Protein AF-A0A920BD22-F1 (afdb_monomer_lite)

Foldseek 3Di:
DDDDVQKDKDKDQQLVLADDDDPDPPPDPDDPFDCQFPQPQKTFQADPGADWDAADPVPRFTKGKHAPDSFWMWMWMDGPPQKIKIFTCAHKIWMDTGHDTDAIAHNVPCVDPSGIDIHGNFFDKFKQAAQKAWWAALAFDWAFLVCCVVQVVFFAKKWFDDPNAIEIHGPPPVCVVVCVVVVHHHDGGIDGHFFIIMTGGDPVRHIDIGTHGRPHGMRNLLSLLDDLDQKDKTHFSAKDWPVSSQLSNLHHPPDPDPLNPFPPPDDDDDDDPPCVPPPPDDDDDDPVVVVVVVVVVVVVVVVVVPPDDDDDDDPDDPPPVVPPPVPVVPPVPPPPPDPPPVPVPSPPRPRPRSFQWFQKKWFADNNVRDIAMDGPDPLSRVVCVVVPHHHDTMDHRTTMMMTGTHNVSCNNPDDDDDHDDD

Secondary structure (DSSP, 8-state):
-EEETTEEEEEEE-GGG---SS------------B-SSSTT-EESS---SEEEEE-TTT--EEEEEESSTT-EEEEEEETTTEEEEEEEESEEEEEETTEEEEEEEGGGTTSTTSEEEEE-PPEEEEE-SSEEEEE-SS---B-TTHHHHHHSS-SEEEEEETTEEEEE-S-TTTHHHHHHTT-EE--SPBPTT-EEEEEPPSS---EEEEE-----EE-GGGGGT--SSEEEEE-SS-EEHHHHHHHHH--TT---TT------SSS----TT-TTS---S---THHHHHHHHHHHHHHHHHHHHSS-------SSTTSSSSSSTTTSSSS-SS--S----------------S--EEEEEEEETTTTEEEEE-SSHHHHHHHHHTTPBP-SEE-TTBEEEEEE-SSS-GGGSPP-PPP--

Structure (mmCIF, N/CA/C/O backbone):
data_AF-A0A920BD22-F1
#
_entry.id   AF-A0A920BD22-F1
#
loop_
_atom_site.group_PDB
_atom_site.id
_atom_site.type_symbol
_atom_site.label_atom_id
_atom_site.label_alt_id
_atom_site.label_comp_id
_atom_site.label_asym_id
_atom_site.label_entity_id
_atom_site.label_seq_id
_atom_site.pdbx_PDB_ins_code
_atom_site.Cartn_x
_atom_site.Cartn_y
_atom_site.Cartn_z
_atom_site.occupancy
_atom_site.B_iso_or_equiv
_atom_site.auth_seq_id
_atom_site.auth_comp_id
_atom_site.auth_asym_id
_atom_site.auth_atom_id
_atom_site.pdbx_PDB_model_num
ATOM 1 N N . MET A 1 1 ? 15.105 12.014 -28.090 1.00 48.03 1 MET A N 1
ATOM 2 C CA . MET A 1 1 ? 13.717 11.679 -28.466 1.00 48.03 1 MET A CA 1
ATOM 3 C C . MET A 1 1 ? 13.557 11.971 -29.947 1.00 48.03 1 MET A C 1
ATOM 5 O O . MET A 1 1 ? 13.850 13.089 -30.359 1.00 48.03 1 MET A O 1
ATOM 9 N N . ARG A 1 2 ? 13.210 10.971 -30.760 1.00 50.69 2 ARG A N 1
ATOM 10 C CA . ARG A 1 2 ? 12.839 11.175 -32.168 1.00 50.69 2 ARG A CA 1
ATOM 11 C C . ARG A 1 2 ? 11.359 10.826 -32.285 1.00 50.69 2 ARG A C 1
ATOM 13 O O . ARG A 1 2 ? 10.963 9.744 -31.869 1.00 50.69 2 ARG A O 1
ATOM 20 N N . GLN A 1 3 ? 10.557 11.754 -32.791 1.00 50.84 3 GLN A N 1
ATOM 21 C CA . GLN A 1 3 ? 9.127 11.551 -32.998 1.00 50.84 3 GLN A CA 1
ATOM 22 C C . GLN A 1 3 ? 8.893 11.379 -34.497 1.00 50.84 3 GLN A C 1
ATOM 24 O O . GLN A 1 3 ? 9.227 12.264 -35.286 1.00 50.84 3 GLN A O 1
ATOM 29 N N . GLN A 1 4 ? 8.378 10.221 -34.891 1.00 55.84 4 GLN A N 1
ATOM 30 C CA . GLN A 1 4 ? 7.799 10.004 -36.215 1.00 55.84 4 GLN A CA 1
ATOM 31 C C . GLN A 1 4 ? 6.281 9.921 -36.047 1.00 55.84 4 GLN A C 1
ATOM 33 O O . GLN A 1 4 ? 5.800 9.731 -34.927 1.00 55.84 4 GLN A O 1
ATOM 38 N N . ALA A 1 5 ? 5.525 10.102 -37.132 1.00 51.94 5 ALA A N 1
ATOM 39 C CA . ALA A 1 5 ? 4.088 9.851 -37.091 1.00 51.94 5 ALA A CA 1
ATOM 40 C C . ALA A 1 5 ? 3.857 8.449 -36.492 1.00 51.94 5 ALA A C 1
ATOM 42 O O . ALA A 1 5 ? 4.493 7.486 -36.916 1.00 51.94 5 ALA A O 1
ATOM 43 N N . ASP A 1 6 ? 3.034 8.384 -35.448 1.00 64.75 6 ASP A N 1
ATOM 44 C CA . ASP A 1 6 ? 2.592 7.168 -34.754 1.00 64.75 6 ASP A CA 1
ATOM 45 C C . ASP A 1 6 ? 3.588 6.456 -33.813 1.00 64.75 6 ASP A C 1
ATOM 47 O O . ASP A 1 6 ? 3.236 5.427 -33.235 1.00 64.75 6 ASP A O 1
ATOM 51 N N . ARG A 1 7 ? 4.804 6.987 -33.586 1.00 68.75 7 ARG A N 1
ATOM 52 C CA . ARG A 1 7 ? 5.803 6.310 -32.730 1.00 68.75 7 ARG A CA 1
ATOM 53 C C . ARG A 1 7 ? 6.732 7.263 -31.982 1.00 68.75 7 ARG A C 1
ATOM 55 O O . ARG A 1 7 ? 7.348 8.157 -32.571 1.00 68.75 7 ARG A O 1
ATOM 62 N N . ILE A 1 8 ? 6.895 7.009 -30.682 1.00 81.56 8 ILE A N 1
ATOM 63 C CA . ILE A 1 8 ? 7.864 7.695 -29.819 1.00 81.56 8 ILE A CA 1
ATOM 64 C C . ILE A 1 8 ? 8.993 6.725 -29.482 1.00 81.56 8 ILE A C 1
ATOM 66 O O . ILE A 1 8 ? 8.742 5.662 -28.918 1.00 81.56 8 ILE A O 1
ATOM 70 N N . SER A 1 9 ? 10.236 7.105 -29.796 1.00 84.00 9 SER A N 1
ATOM 71 C CA . SER A 1 9 ? 11.425 6.329 -29.435 1.00 84.00 9 SER A CA 1
ATOM 72 C C . SER A 1 9 ? 12.344 7.063 -28.459 1.00 84.00 9 SER A C 1
ATOM 74 O O . SER A 1 9 ? 12.637 8.266 -28.589 1.00 84.00 9 SER A O 1
ATOM 76 N N . ILE A 1 10 ? 12.802 6.312 -27.457 1.00 87.88 10 ILE A N 1
ATOM 77 C CA . ILE A 1 10 ? 13.692 6.775 -26.396 1.00 87.88 10 ILE A CA 1
ATOM 78 C C . ILE A 1 10 ? 14.854 5.795 -26.276 1.00 87.88 10 ILE A C 1
ATOM 80 O O . ILE A 1 10 ? 14.653 4.593 -26.128 1.00 87.88 10 ILE A O 1
ATOM 84 N N . ASN A 1 11 ? 16.067 6.342 -26.291 1.00 89.31 11 ASN A N 1
ATOM 85 C CA . ASN A 1 11 ? 17.272 5.600 -25.962 1.00 89.31 11 ASN A CA 1
ATOM 86 C C . ASN A 1 11 ? 17.629 5.833 -24.496 1.00 89.31 11 ASN A C 1
ATOM 88 O O . ASN A 1 11 ? 17.695 6.983 -24.055 1.00 89.31 11 ASN A O 1
ATOM 92 N N . VAL A 1 12 ? 17.883 4.754 -23.764 1.00 88.69 12 VAL A N 1
ATOM 93 C CA . VAL A 1 12 ? 18.256 4.790 -22.351 1.00 88.69 12 VAL A CA 1
ATOM 94 C C . VAL A 1 12 ? 19.592 4.065 -22.167 1.00 88.69 12 VAL A C 1
ATOM 96 O O . VAL A 1 12 ? 19.657 2.849 -22.365 1.00 88.69 12 VAL A O 1
ATOM 99 N N . PRO A 1 13 ? 20.671 4.768 -21.779 1.00 89.19 13 PRO A N 1
ATOM 100 C CA . PRO A 1 13 ? 21.933 4.118 -21.452 1.00 89.19 13 PRO A CA 1
ATOM 101 C C . PRO A 1 13 ? 21.773 3.289 -20.173 1.00 89.19 13 PRO A C 1
ATOM 103 O O . PRO A 1 13 ? 21.334 3.797 -19.141 1.00 89.19 13 PRO A O 1
ATOM 106 N N . LEU A 1 14 ? 22.158 2.011 -20.222 1.00 85.62 14 LEU A N 1
ATOM 107 C CA . LEU A 1 14 ? 22.023 1.099 -19.084 1.00 85.62 14 LEU A CA 1
ATOM 108 C C . LEU A 1 14 ? 23.275 1.042 -18.198 1.00 85.62 14 LEU A C 1
ATOM 110 O O . LEU A 1 14 ? 23.304 0.290 -17.230 1.00 85.62 14 LEU A O 1
ATOM 114 N N . SER A 1 15 ? 24.304 1.844 -18.473 1.00 81.12 15 SER A N 1
ATOM 115 C CA . SER A 1 15 ? 25.585 1.831 -17.749 1.00 81.12 15 SER A CA 1
ATOM 116 C C . SER A 1 15 ? 25.445 1.987 -16.225 1.00 81.12 15 SER A C 1
ATOM 118 O O . SER A 1 15 ? 26.213 1.391 -15.472 1.00 81.12 15 SER A O 1
ATOM 120 N N . HIS A 1 16 ? 24.434 2.726 -15.759 1.00 78.69 16 HIS A N 1
ATOM 121 C CA . HIS A 1 16 ? 24.137 2.924 -14.335 1.00 78.69 16 HIS A CA 1
ATOM 122 C C . HIS A 1 16 ? 23.478 1.714 -13.652 1.00 78.69 16 HIS A C 1
ATOM 124 O O . HIS A 1 16 ? 23.450 1.646 -12.427 1.00 78.69 16 HIS A O 1
ATOM 130 N N . TYR A 1 17 ? 22.976 0.752 -14.429 1.00 76.81 17 TYR A N 1
ATOM 131 C CA . TYR A 1 17 ? 22.287 -0.448 -13.944 1.00 76.81 17 TYR A CA 1
ATOM 132 C C . TYR A 1 17 ? 23.186 -1.690 -13.932 1.00 76.81 17 TYR A C 1
ATOM 134 O O . TYR A 1 17 ? 22.708 -2.802 -13.709 1.00 76.81 17 TYR A O 1
ATOM 142 N N . LEU A 1 18 ? 24.490 -1.518 -14.163 1.00 66.88 18 LEU A N 1
ATOM 143 C CA . LEU A 1 18 ? 25.474 -2.586 -14.040 1.00 66.88 18 LEU A CA 1
ATOM 144 C C . LEU A 1 18 ? 25.590 -3.040 -12.584 1.00 66.88 18 LEU A C 1
ATOM 146 O O . LEU A 1 18 ? 26.280 -2.427 -11.769 1.00 66.88 18 LEU A O 1
ATOM 150 N N . THR A 1 19 ? 24.957 -4.161 -12.257 1.00 59.34 19 THR A N 1
ATOM 151 C CA . THR A 1 19 ? 25.206 -4.849 -10.992 1.00 59.34 19 THR A CA 1
ATOM 152 C C . THR A 1 19 ? 26.635 -5.392 -11.000 1.00 59.34 19 THR A C 1
ATOM 154 O O . THR A 1 19 ? 27.051 -6.046 -11.958 1.00 59.34 19 THR A O 1
ATOM 157 N N . GLY A 1 20 ? 27.403 -5.079 -9.954 1.00 42.22 20 GLY A N 1
ATOM 158 C CA . GLY A 1 20 ? 28.844 -5.308 -9.860 1.00 42.22 20 GLY A CA 1
ATOM 159 C C . GLY A 1 20 ? 29.336 -6.658 -10.398 1.00 42.22 20 GLY A C 1
ATOM 160 O O . GLY A 1 20 ? 29.020 -7.712 -9.866 1.00 42.22 20 GLY A O 1
ATOM 161 N N . ARG A 1 21 ? 30.150 -6.573 -11.455 1.00 36.91 21 ARG A N 1
ATOM 162 C CA . ARG A 1 21 ? 31.282 -7.434 -11.844 1.00 36.91 21 ARG A CA 1
ATOM 163 C C . ARG A 1 21 ? 31.292 -8.893 -11.324 1.00 36.91 21 ARG A C 1
ATOM 165 O O . ARG A 1 21 ? 31.659 -9.166 -10.189 1.00 36.91 21 ARG A O 1
ATOM 172 N N . GLN A 1 22 ? 31.176 -9.801 -12.295 1.00 33.53 22 GLN A N 1
ATOM 173 C CA . GLN A 1 22 ? 31.582 -11.215 -12.296 1.00 33.53 22 GLN A CA 1
ATOM 174 C C . GLN A 1 22 ? 30.641 -12.226 -11.636 1.00 33.53 22 GLN A C 1
ATOM 176 O O . GLN A 1 22 ? 30.257 -12.115 -10.479 1.00 33.53 22 GLN A O 1
ATOM 181 N N . GLY A 1 23 ? 30.365 -13.290 -12.395 1.00 35.38 23 GLY A N 1
ATOM 182 C CA . GLY A 1 23 ? 29.732 -14.519 -11.937 1.00 35.38 23 GLY A CA 1
ATOM 183 C C . GLY A 1 23 ? 30.541 -15.225 -10.849 1.00 35.38 23 GLY A C 1
ATOM 184 O O . GLY A 1 23 ? 31.181 -16.247 -11.093 1.00 35.38 23 GLY A O 1
ATOM 185 N N . GLY A 1 24 ? 30.470 -14.711 -9.626 1.00 26.27 24 GLY A N 1
ATOM 186 C CA . GLY A 1 24 ? 30.688 -15.513 -8.439 1.00 26.27 24 GLY A CA 1
ATOM 187 C C . GLY A 1 24 ? 29.566 -16.540 -8.365 1.00 26.27 24 GLY A C 1
ATOM 188 O O . GLY A 1 24 ? 28.395 -16.179 -8.287 1.00 26.27 24 GLY A O 1
ATOM 189 N N . ARG A 1 25 ? 29.920 -17.828 -8.420 1.00 35.81 25 ARG A N 1
ATOM 190 C CA . ARG A 1 25 ? 29.041 -18.931 -8.015 1.00 35.81 25 ARG A CA 1
ATOM 191 C C . ARG A 1 25 ? 28.381 -18.552 -6.687 1.00 35.81 25 ARG A C 1
ATOM 193 O O . ARG A 1 25 ? 29.018 -18.641 -5.641 1.00 35.81 25 ARG A O 1
ATOM 200 N N . SER A 1 26 ? 27.107 -18.171 -6.724 1.00 34.06 26 SER A N 1
ATOM 201 C CA . SER A 1 26 ? 26.270 -18.164 -5.531 1.00 34.06 26 SER A CA 1
ATOM 202 C C . SER A 1 26 ? 25.945 -19.618 -5.201 1.00 34.06 26 SER A C 1
ATOM 204 O O . SER A 1 26 ? 24.900 -20.159 -5.546 1.00 34.06 26 SER A O 1
ATOM 206 N N . THR A 1 27 ? 26.903 -20.312 -4.593 1.00 36.66 27 THR A N 1
ATOM 207 C CA . THR A 1 27 ? 26.604 -21.489 -3.784 1.00 36.66 27 THR A CA 1
ATOM 208 C C . THR A 1 27 ? 26.173 -20.988 -2.416 1.00 36.66 27 THR A C 1
ATOM 210 O O . THR A 1 27 ? 27.019 -20.844 -1.535 1.00 36.66 27 THR A O 1
ATOM 213 N N . ARG A 1 28 ? 24.878 -20.684 -2.275 1.00 32.75 28 ARG A N 1
ATOM 214 C CA . ARG A 1 28 ? 24.070 -20.793 -1.047 1.00 32.75 28 ARG A CA 1
ATOM 215 C C . ARG A 1 28 ? 22.636 -20.357 -1.365 1.00 32.75 28 ARG A C 1
ATOM 217 O O . ARG A 1 28 ? 22.373 -19.186 -1.607 1.00 32.75 28 ARG A O 1
ATOM 224 N N . ASN A 1 29 ? 21.721 -21.326 -1.357 1.00 36.81 29 ASN A N 1
ATOM 225 C CA . ASN A 1 29 ? 20.278 -21.104 -1.283 1.00 36.81 29 ASN A CA 1
ATOM 226 C C . ASN A 1 29 ? 19.938 -20.438 0.061 1.00 36.81 29 ASN A C 1
ATOM 228 O O . ASN A 1 29 ? 19.579 -21.116 1.019 1.00 36.81 29 ASN A O 1
ATOM 232 N N . SER A 1 30 ? 20.076 -19.119 0.138 1.00 36.12 30 SER A N 1
ATOM 233 C CA . SER A 1 30 ? 19.533 -18.305 1.225 1.00 36.12 30 SER A CA 1
ATOM 234 C C . SER A 1 30 ? 18.935 -17.028 0.634 1.00 36.12 30 SER A C 1
ATOM 236 O O . SER A 1 30 ? 19.672 -16.129 0.239 1.00 36.12 30 SER A O 1
ATOM 238 N N . SER A 1 31 ? 17.602 -17.021 0.514 1.00 43.97 31 SER A N 1
ATOM 239 C CA . SER A 1 31 ? 16.698 -15.856 0.552 1.00 43.97 31 SER A CA 1
ATOM 240 C C . SER A 1 31 ? 17.252 -14.513 0.040 1.00 43.97 31 SER A C 1
ATOM 242 O O . SER A 1 31 ? 17.757 -13.698 0.810 1.00 43.97 31 SER A O 1
ATOM 244 N N . LEU A 1 32 ? 17.078 -14.254 -1.258 1.00 48.81 32 LEU A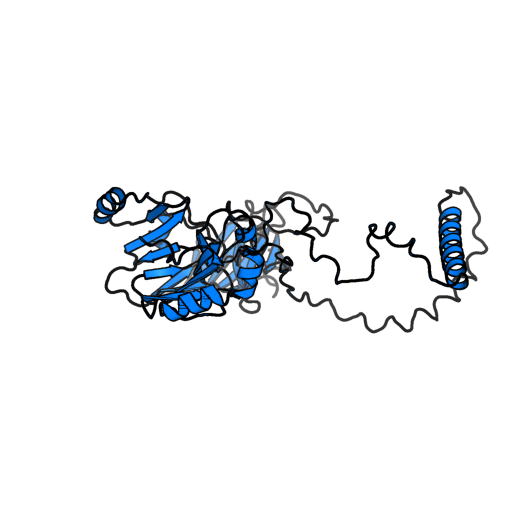 N 1
ATOM 245 C CA . LEU A 1 32 ? 17.315 -12.965 -1.930 1.00 48.81 32 LEU A CA 1
ATOM 246 C C . LEU A 1 32 ? 16.182 -11.945 -1.664 1.00 48.81 32 LEU A C 1
ATOM 248 O O . LEU A 1 32 ? 15.720 -11.282 -2.589 1.00 48.81 32 LEU A O 1
ATOM 252 N N . GLU A 1 33 ? 15.691 -11.811 -0.431 1.00 57.72 33 GLU A N 1
ATOM 253 C CA . GLU A 1 33 ? 14.702 -10.765 -0.132 1.00 57.72 33 GLU A CA 1
ATOM 254 C C . GLU A 1 33 ? 15.422 -9.419 0.033 1.00 57.72 33 GLU A C 1
ATOM 256 O O . GLU A 1 33 ? 16.046 -9.132 1.055 1.00 57.72 33 GLU A O 1
ATOM 261 N N . SER A 1 34 ? 15.383 -8.589 -1.013 1.00 64.25 34 SER A N 1
ATOM 262 C CA . SER A 1 34 ? 15.935 -7.236 -0.964 1.00 64.25 34 SER A CA 1
ATOM 263 C C . SER A 1 34 ? 14.988 -6.324 -0.183 1.00 64.25 34 SER A C 1
ATOM 265 O O . SER A 1 34 ? 13.804 -6.178 -0.517 1.00 64.25 34 SER A O 1
ATOM 267 N N . ARG A 1 35 ? 15.509 -5.706 0.880 1.00 72.50 35 ARG A N 1
ATOM 268 C CA . ARG A 1 35 ? 14.793 -4.691 1.654 1.00 72.50 35 ARG A CA 1
ATOM 269 C C . ARG A 1 35 ? 14.685 -3.412 0.821 1.00 72.50 35 ARG A C 1
ATOM 271 O O . ARG A 1 35 ? 15.705 -2.839 0.453 1.00 72.50 35 ARG A O 1
ATOM 278 N N . PHE A 1 36 ? 13.457 -2.975 0.548 1.00 74.94 36 PHE A N 1
ATOM 279 C CA . PHE A 1 36 ? 13.182 -1.777 -0.258 1.00 74.94 36 PHE A CA 1
ATOM 280 C C . PHE A 1 36 ? 12.595 -0.613 0.564 1.00 74.94 36 PHE A C 1
ATOM 282 O O . PHE A 1 36 ? 12.494 0.504 0.071 1.00 74.94 36 PHE A O 1
ATOM 289 N N . SER A 1 37 ? 12.241 -0.849 1.830 1.00 79.69 37 SER A N 1
ATOM 290 C CA . SER A 1 37 ? 11.777 0.194 2.756 1.00 79.69 37 SER A CA 1
ATOM 291 C C . SER A 1 37 ? 12.627 0.228 4.027 1.00 79.69 37 SER A C 1
ATOM 293 O O . SER A 1 37 ? 13.244 -0.778 4.401 1.00 79.69 37 SER A O 1
ATOM 295 N N . ASN A 1 38 ? 12.625 1.358 4.730 1.00 80.88 38 ASN A N 1
ATOM 296 C CA . ASN A 1 38 ? 13.227 1.456 6.056 1.00 80.88 38 ASN A CA 1
ATOM 297 C C . ASN A 1 38 ? 12.309 0.882 7.143 1.00 80.88 38 ASN A C 1
ATOM 299 O O . ASN A 1 38 ? 12.775 0.620 8.253 1.00 80.88 38 ASN A O 1
ATOM 303 N N . ARG A 1 39 ? 11.041 0.585 6.835 1.00 79.88 39 ARG A N 1
ATOM 304 C CA . ARG A 1 39 ? 10.158 -0.187 7.721 1.00 79.88 39 ARG A CA 1
ATOM 305 C C . ARG A 1 39 ? 10.708 -1.596 7.943 1.00 79.88 39 ARG A C 1
ATOM 307 O O . ARG A 1 39 ? 11.236 -2.249 7.038 1.00 79.88 39 ARG A O 1
ATOM 314 N N . SER A 1 40 ? 10.666 -2.056 9.188 1.00 82.88 40 SER A N 1
ATOM 315 C CA . SER A 1 40 ? 11.079 -3.418 9.538 1.00 82.88 40 SER A CA 1
ATOM 316 C C . SER A 1 40 ? 10.066 -4.415 8.989 1.00 82.88 40 SER A C 1
ATOM 318 O O . SER A 1 40 ? 8.869 -4.174 9.074 1.00 82.88 40 SER A O 1
ATOM 320 N N . GLY A 1 41 ? 10.533 -5.528 8.424 1.00 79.56 41 GLY A N 1
ATOM 321 C CA . GLY A 1 41 ? 9.654 -6.597 7.950 1.00 79.56 41 GLY A CA 1
ATOM 322 C C . GLY A 1 41 ? 8.887 -6.315 6.652 1.00 79.56 41 GLY A C 1
ATOM 323 O O . GLY A 1 41 ? 7.972 -7.068 6.330 1.00 79.56 41 GLY A O 1
ATOM 324 N N . VAL A 1 42 ? 9.249 -5.268 5.903 1.00 85.56 42 VAL A N 1
ATOM 325 C CA . VAL A 1 42 ? 8.705 -5.007 4.564 1.00 85.56 42 VAL A CA 1
ATOM 326 C C . VAL A 1 42 ? 9.776 -5.269 3.507 1.00 85.56 42 VAL A C 1
ATOM 328 O O . VAL A 1 42 ? 10.817 -4.604 3.468 1.00 85.56 42 VAL A O 1
ATOM 331 N N . TYR A 1 43 ? 9.493 -6.221 2.621 1.00 84.12 43 TYR A N 1
ATOM 332 C CA . TYR A 1 43 ? 10.429 -6.703 1.607 1.00 84.12 43 TYR A CA 1
ATOM 333 C C . TYR A 1 43 ? 9.826 -6.616 0.213 1.00 84.12 43 TYR A C 1
ATOM 335 O O . TYR A 1 43 ? 8.624 -6.802 0.026 1.00 84.12 43 TYR A O 1
ATOM 343 N N . SER A 1 44 ? 10.669 -6.356 -0.783 1.00 83.50 44 SER A N 1
ATOM 344 C CA . SER A 1 44 ? 10.248 -6.467 -2.180 1.00 83.50 44 SER A CA 1
ATOM 345 C C . SER A 1 44 ? 9.859 -7.916 -2.494 1.00 83.50 44 SER A C 1
ATOM 347 O O . SER A 1 44 ? 10.521 -8.855 -2.051 1.00 83.50 44 SER A O 1
ATOM 349 N N . GLN A 1 45 ? 8.764 -8.118 -3.233 1.00 81.62 45 GLN A N 1
ATOM 350 C CA . GLN A 1 45 ? 8.374 -9.461 -3.676 1.00 81.62 45 GLN A CA 1
ATOM 351 C C . GLN A 1 45 ? 9.368 -10.020 -4.701 1.00 81.62 45 GLN A C 1
ATOM 353 O O . GLN A 1 45 ? 9.574 -11.228 -4.738 1.00 81.62 45 GLN A O 1
ATOM 358 N N . TYR A 1 46 ? 9.962 -9.134 -5.505 1.00 82.12 46 TYR A N 1
ATOM 359 C CA . TYR A 1 46 ? 10.919 -9.448 -6.560 1.00 82.12 46 TYR A CA 1
ATOM 360 C C . TYR A 1 46 ? 12.221 -8.668 -6.341 1.00 82.12 46 TYR A C 1
ATOM 362 O O . TYR A 1 46 ? 12.163 -7.537 -5.855 1.00 82.12 46 TYR A O 1
ATOM 370 N N . PRO A 1 47 ? 13.383 -9.188 -6.777 1.00 77.38 47 PRO A N 1
ATOM 371 C CA . PRO A 1 47 ? 14.626 -8.433 -6.813 1.00 77.38 47 PRO A CA 1
ATOM 372 C C . PRO A 1 47 ? 14.468 -7.108 -7.566 1.00 77.38 47 PRO A C 1
ATOM 374 O O . PRO A 1 47 ? 13.779 -7.035 -8.587 1.00 77.38 47 PRO A O 1
ATOM 377 N N . VAL A 1 48 ? 15.159 -6.071 -7.095 1.00 71.62 48 VAL A N 1
ATOM 378 C CA . VAL A 1 48 ? 15.061 -4.703 -7.638 1.00 71.62 48 VAL A CA 1
ATOM 379 C C . VAL A 1 48 ? 16.281 -4.340 -8.497 1.00 71.62 48 VAL A C 1
ATOM 381 O O . VAL A 1 48 ? 16.751 -3.206 -8.517 1.00 71.62 48 VAL A O 1
ATOM 384 N N . THR A 1 49 ? 16.847 -5.329 -9.186 1.00 79.19 49 THR A N 1
ATOM 385 C CA . THR A 1 49 ? 18.026 -5.176 -10.048 1.00 79.19 49 THR A CA 1
ATOM 386 C C . THR A 1 49 ? 17.638 -4.837 -11.488 1.00 79.19 49 THR A C 1
ATOM 388 O O . THR A 1 49 ? 16.700 -5.411 -12.037 1.00 79.19 49 THR A O 1
ATOM 391 N N . GLY A 1 50 ? 18.380 -3.929 -12.126 1.00 84.12 50 GLY A N 1
ATOM 392 C CA . GLY A 1 50 ? 18.133 -3.520 -13.513 1.00 84.12 50 GLY A CA 1
ATOM 393 C C . GLY A 1 50 ? 17.125 -2.377 -13.674 1.00 84.12 50 GLY A C 1
ATOM 394 O O . GLY A 1 50 ? 16.593 -1.838 -12.704 1.00 84.12 50 GLY A O 1
ATOM 395 N N . LEU A 1 51 ? 16.883 -1.992 -14.927 1.00 88.69 51 LEU A N 1
ATOM 396 C CA . LEU A 1 51 ? 15.911 -0.963 -15.296 1.00 88.69 51 LEU A CA 1
ATOM 397 C C . LEU A 1 51 ? 14.523 -1.590 -15.465 1.00 88.69 51 LEU A C 1
ATOM 399 O O . LEU A 1 51 ? 14.365 -2.509 -16.264 1.00 88.69 51 LEU A O 1
ATOM 403 N N . TRP A 1 52 ? 13.517 -1.076 -14.757 1.00 89.06 52 TRP A N 1
ATOM 404 C CA . TRP A 1 52 ? 12.115 -1.431 -15.001 1.00 89.06 52 TRP A CA 1
ATOM 405 C C . TRP A 1 52 ? 11.638 -0.845 -16.334 1.00 89.06 52 TRP A C 1
ATOM 407 O O . TRP A 1 52 ? 11.881 0.331 -16.603 1.00 89.06 52 TRP A O 1
ATOM 417 N N . VAL A 1 53 ? 10.959 -1.656 -17.149 1.00 88.81 53 VAL A N 1
ATOM 418 C CA . VAL A 1 53 ? 10.509 -1.252 -18.497 1.00 88.81 53 VAL A CA 1
ATOM 419 C C . VAL A 1 53 ? 9.017 -1.450 -18.752 1.00 88.81 53 VAL A C 1
ATOM 421 O O . VAL A 1 53 ? 8.524 -0.984 -19.771 1.00 88.81 53 VAL A O 1
ATOM 424 N N . GLY A 1 54 ? 8.302 -2.122 -17.851 1.00 89.00 54 GLY A N 1
ATOM 425 C CA . GLY A 1 54 ? 6.875 -2.408 -17.987 1.00 89.00 54 GLY A CA 1
ATOM 426 C C . GLY A 1 54 ? 6.494 -3.695 -17.265 1.00 89.00 54 GLY A C 1
ATOM 427 O O . GLY A 1 54 ? 7.220 -4.171 -16.386 1.00 89.00 54 GLY A O 1
ATOM 428 N N . TRP A 1 55 ? 5.360 -4.278 -17.637 1.00 88.06 55 TRP A N 1
ATOM 429 C CA . TRP A 1 55 ? 4.915 -5.567 -17.112 1.00 88.06 55 TRP A CA 1
ATOM 430 C C . TRP A 1 55 ? 4.525 -6.528 -18.230 1.00 88.06 55 TRP A C 1
ATOM 432 O O . TRP A 1 55 ? 4.111 -6.129 -19.319 1.00 88.06 55 TRP A O 1
ATOM 442 N N . ASP A 1 56 ? 4.699 -7.814 -17.961 1.00 88.56 56 ASP A N 1
ATOM 443 C CA . ASP A 1 56 ? 4.343 -8.871 -18.892 1.00 88.56 56 ASP A CA 1
ATOM 444 C C . ASP A 1 56 ? 2.843 -9.170 -18.784 1.00 88.56 56 ASP A C 1
ATOM 446 O O . ASP A 1 56 ? 2.357 -9.570 -17.724 1.00 88.56 56 ASP A O 1
ATOM 450 N N . SER A 1 57 ? 2.106 -8.993 -19.883 1.00 83.75 57 SER A N 1
ATOM 451 C CA . SER A 1 57 ? 0.651 -9.188 -19.914 1.00 83.75 57 SER A CA 1
ATOM 452 C C . SER A 1 57 ? 0.225 -10.637 -19.683 1.00 83.75 57 SER A C 1
ATOM 454 O O . SER A 1 57 ? -0.917 -10.867 -19.297 1.00 83.75 57 SER A O 1
ATOM 456 N N . GLN A 1 58 ? 1.107 -11.611 -19.932 1.00 85.75 58 GLN A N 1
ATOM 457 C CA . GLN A 1 58 ? 0.782 -13.027 -19.752 1.00 85.75 58 GLN A CA 1
ATOM 458 C C . GLN A 1 58 ? 0.901 -13.449 -18.287 1.00 85.75 58 GLN A C 1
ATOM 460 O O . GLN A 1 58 ? -0.003 -14.081 -17.747 1.00 85.75 58 GLN A O 1
ATOM 465 N N . SER A 1 59 ? 2.013 -13.103 -17.638 1.00 84.69 59 SER A N 1
ATOM 466 C CA . SER A 1 59 ? 2.281 -13.491 -16.251 1.00 84.69 59 SER A CA 1
ATOM 467 C C . SER A 1 59 ? 1.790 -12.485 -15.212 1.00 84.69 59 SER A C 1
ATOM 469 O O . SER A 1 59 ? 1.715 -12.833 -14.033 1.00 84.69 59 SER A O 1
ATOM 471 N N . GLY A 1 60 ? 1.491 -11.243 -15.605 1.00 85.31 60 GLY A N 1
ATOM 472 C CA . GLY A 1 60 ? 1.141 -10.174 -14.671 1.00 85.31 60 GLY A CA 1
ATOM 473 C C . GLY A 1 60 ? 2.325 -9.681 -13.832 1.00 85.31 60 GLY A C 1
ATOM 474 O O . GLY A 1 60 ? 2.117 -9.087 -12.778 1.00 85.31 60 GLY A O 1
ATOM 475 N N . LYS A 1 61 ? 3.570 -9.971 -14.237 1.00 87.75 61 LYS A N 1
ATOM 476 C CA . LYS A 1 61 ? 4.786 -9.693 -13.453 1.00 87.75 61 LYS A CA 1
ATOM 477 C C . LYS A 1 61 ? 5.576 -8.509 -14.023 1.00 87.75 61 LYS A C 1
ATOM 479 O O . LYS A 1 61 ? 5.555 -8.290 -15.236 1.00 87.75 61 LYS A O 1
ATOM 484 N N . PRO A 1 62 ? 6.308 -7.756 -13.180 1.00 88.75 62 PRO A N 1
ATOM 485 C CA . PRO A 1 62 ? 7.152 -6.661 -13.650 1.00 88.75 62 PRO A CA 1
ATOM 486 C C . PRO A 1 62 ? 8.333 -7.183 -14.482 1.00 88.75 62 PRO A C 1
ATOM 488 O O . PRO A 1 62 ? 8.900 -8.238 -14.176 1.00 88.75 62 PRO A O 1
ATOM 491 N N . VAL A 1 63 ? 8.717 -6.420 -15.508 1.00 90.19 63 VAL A N 1
ATOM 492 C CA . VAL A 1 63 ? 9.837 -6.723 -16.407 1.00 90.19 63 VAL A CA 1
ATOM 493 C C . VAL A 1 63 ? 10.996 -5.7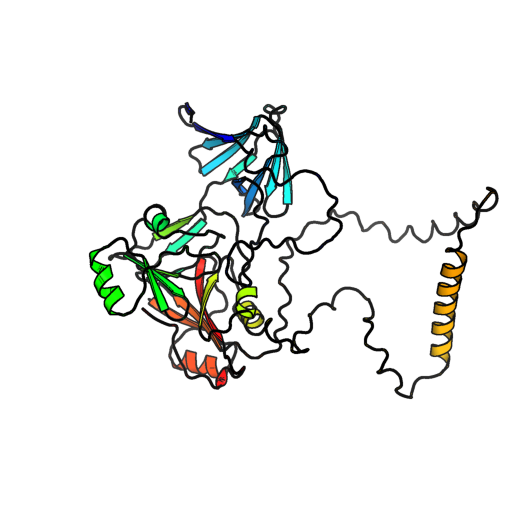61 -16.157 1.00 90.19 63 VAL A C 1
ATOM 495 O O . VAL A 1 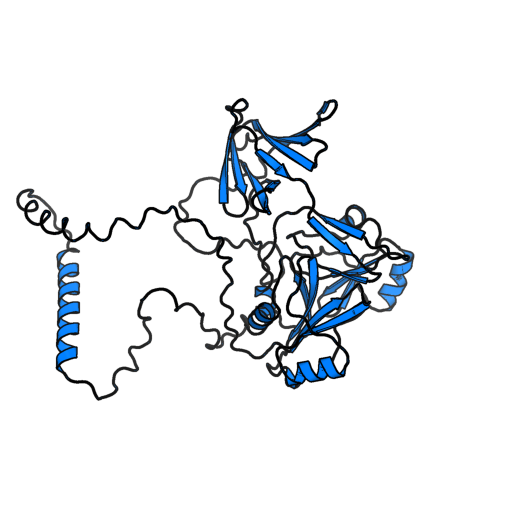63 ? 10.823 -4.539 -16.167 1.00 90.19 63 VAL A O 1
ATOM 498 N N . TYR A 1 64 ? 12.188 -6.326 -15.972 1.00 89.38 64 TYR A N 1
ATOM 499 C CA . TYR A 1 64 ? 13.444 -5.606 -15.786 1.00 89.38 64 TYR A CA 1
ATOM 500 C C . TYR A 1 64 ? 14.461 -5.971 -16.858 1.00 89.38 64 TYR A C 1
ATOM 502 O O . TYR A 1 64 ? 14.532 -7.116 -17.312 1.00 89.38 64 TYR A O 1
ATOM 510 N N . VAL A 1 65 ? 15.291 -4.995 -17.211 1.00 90.44 65 VAL A N 1
ATOM 511 C CA . VAL A 1 65 ? 16.413 -5.143 -18.133 1.00 90.44 65 VAL A CA 1
ATOM 512 C C . VAL A 1 65 ? 17.715 -4.949 -17.369 1.00 90.44 65 VAL A C 1
ATOM 514 O O . VAL A 1 65 ? 17.990 -3.872 -16.837 1.00 90.44 65 VAL A O 1
ATOM 517 N N . GLU A 1 66 ? 18.528 -5.999 -17.322 1.00 89.94 66 GLU A N 1
ATOM 518 C CA . GLU A 1 66 ? 19.824 -6.005 -16.647 1.00 89.94 66 GLU A CA 1
ATOM 519 C C . GLU A 1 66 ? 20.951 -5.992 -17.692 1.00 89.94 66 GLU A C 1
ATOM 521 O O . GLU A 1 66 ? 21.075 -6.940 -18.474 1.00 89.94 66 GLU A O 1
ATOM 526 N N . PRO A 1 67 ? 21.778 -4.935 -17.758 1.00 89.31 67 PRO A N 1
ATOM 527 C CA . PRO A 1 67 ? 22.860 -4.854 -18.734 1.00 89.31 67 PRO A CA 1
ATOM 528 C C . PRO A 1 67 ? 23.937 -5.911 -18.462 1.00 89.31 67 PRO A C 1
ATOM 530 O O . PRO A 1 67 ? 24.369 -6.102 -17.327 1.00 89.31 67 PRO A O 1
ATOM 533 N N . LEU A 1 68 ? 24.424 -6.564 -19.521 1.00 87.06 68 LEU A N 1
ATOM 534 C CA . LEU A 1 68 ? 25.566 -7.487 -19.445 1.00 87.06 68 LEU A CA 1
ATOM 535 C C . LEU A 1 68 ? 26.911 -6.776 -19.677 1.00 87.06 68 LEU A C 1
ATOM 537 O O . LEU A 1 68 ? 27.967 -7.351 -19.412 1.00 87.06 68 LEU A O 1
ATOM 541 N N . GLY A 1 69 ? 26.876 -5.532 -20.160 1.00 83.38 69 GLY A N 1
ATOM 542 C CA . GLY A 1 69 ? 28.037 -4.698 -20.462 1.00 83.38 69 GLY A CA 1
ATOM 543 C C . GLY A 1 69 ? 27.725 -3.208 -20.304 1.00 83.38 69 GLY A C 1
ATOM 544 O O . GLY A 1 69 ? 26.564 -2.802 -20.283 1.00 83.38 69 GLY A O 1
ATOM 545 N N . ALA A 1 70 ? 28.768 -2.387 -20.150 1.00 83.62 70 ALA A N 1
ATOM 546 C CA . ALA A 1 70 ? 28.637 -0.932 -19.977 1.00 83.62 70 ALA A CA 1
ATOM 547 C C . ALA A 1 70 ? 28.184 -0.200 -21.246 1.00 83.62 70 ALA A C 1
ATOM 549 O O . ALA A 1 70 ? 27.748 0.944 -21.174 1.00 83.62 70 ALA A O 1
ATOM 550 N N . ASP A 1 71 ? 28.302 -0.868 -22.387 1.00 86.38 71 ASP A N 1
ATOM 551 C CA . ASP A 1 71 ? 27.899 -0.431 -23.717 1.00 86.38 71 ASP A CA 1
ATOM 552 C C . ASP A 1 71 ? 26.431 -0.751 -24.036 1.00 86.38 71 ASP A C 1
ATOM 554 O O . ASP A 1 71 ? 26.001 -0.539 -25.163 1.00 86.38 71 ASP A O 1
ATOM 558 N N . ALA A 1 72 ? 25.663 -1.287 -23.082 1.00 88.50 72 ALA A N 1
ATOM 559 C CA . ALA A 1 72 ? 24.257 -1.597 -23.294 1.00 88.50 72 ALA A CA 1
ATOM 560 C C . ALA A 1 72 ? 23.400 -0.319 -23.331 1.00 88.50 72 ALA A C 1
ATOM 562 O O . ALA A 1 72 ? 23.329 0.434 -22.356 1.00 88.50 72 ALA A O 1
ATOM 563 N N . GLU A 1 73 ? 22.702 -0.112 -24.444 1.00 89.94 73 GLU A N 1
ATOM 564 C CA . GLU A 1 73 ? 21.762 0.991 -24.640 1.00 89.94 73 GLU A CA 1
ATOM 565 C C . GLU A 1 73 ? 20.402 0.429 -25.050 1.00 89.94 73 GLU A C 1
ATOM 567 O O . GLU A 1 73 ? 20.272 -0.266 -26.062 1.00 89.94 73 GLU A O 1
ATOM 572 N N . LEU A 1 74 ? 19.388 0.717 -24.239 1.00 90.50 74 LEU A N 1
ATOM 573 C CA . LEU A 1 74 ? 18.023 0.264 -24.445 1.00 90.50 74 LEU A CA 1
ATOM 574 C C . LEU A 1 74 ? 17.291 1.205 -25.396 1.00 90.50 74 LEU A C 1
ATOM 576 O O . LEU A 1 74 ? 17.298 2.415 -25.193 1.00 90.50 74 LEU A O 1
ATOM 580 N N . LEU A 1 75 ? 16.615 0.642 -26.386 1.00 89.38 75 LEU A N 1
ATOM 581 C CA . LEU A 1 75 ? 15.674 1.331 -27.251 1.00 89.38 75 LEU A CA 1
ATOM 582 C C . LEU A 1 75 ? 14.254 0.961 -26.809 1.00 89.38 75 LEU A C 1
ATOM 584 O O . LEU A 1 75 ? 13.848 -0.199 -26.897 1.00 89.38 75 LEU A O 1
ATOM 588 N N . ILE A 1 76 ? 13.521 1.956 -26.317 1.00 88.94 76 ILE A N 1
ATOM 589 C CA . ILE A 1 76 ? 12.111 1.848 -25.940 1.00 88.94 76 ILE A CA 1
ATOM 590 C C . ILE A 1 76 ? 11.293 2.538 -27.017 1.00 88.94 76 ILE A C 1
ATOM 592 O O . ILE A 1 76 ? 11.497 3.723 -27.298 1.00 88.94 76 ILE A O 1
ATOM 596 N N . GLU A 1 77 ? 10.356 1.807 -27.599 1.00 87.19 77 GLU A N 1
ATOM 597 C CA . GLU A 1 77 ? 9.496 2.304 -28.660 1.00 87.19 77 GLU A CA 1
ATOM 598 C C . GLU A 1 77 ? 8.054 2.124 -28.237 1.00 87.19 77 GLU A C 1
ATOM 600 O O . GLU A 1 77 ? 7.558 1.008 -28.102 1.00 87.19 77 GLU A O 1
ATOM 605 N N . ASN A 1 78 ? 7.404 3.250 -27.982 1.00 83.12 78 ASN A N 1
ATOM 606 C CA . ASN A 1 78 ? 6.047 3.285 -27.482 1.00 83.12 78 ASN A CA 1
ATOM 607 C C . ASN A 1 78 ? 5.084 3.539 -28.644 1.00 83.12 78 ASN A C 1
ATOM 609 O O . ASN A 1 78 ? 5.280 4.465 -29.446 1.00 83.12 78 ASN A O 1
ATOM 613 N N . THR A 1 79 ? 4.068 2.690 -28.721 1.00 74.38 79 THR A N 1
ATOM 614 C CA . THR A 1 79 ? 2.917 2.810 -29.607 1.00 74.38 79 THR A CA 1
ATOM 615 C C . THR A 1 79 ? 1.711 3.269 -28.790 1.00 74.38 79 THR A C 1
ATOM 617 O O . THR A 1 79 ? 1.594 2.988 -27.601 1.00 74.38 79 THR A O 1
ATOM 620 N N . TYR A 1 80 ? 0.777 3.988 -29.415 1.00 69.56 80 TYR A N 1
ATOM 621 C CA . TYR A 1 80 ? -0.392 4.571 -28.734 1.00 69.56 80 TYR A CA 1
ATOM 622 C C . TYR A 1 80 ? -1.388 3.543 -28.133 1.00 69.56 80 TYR A C 1
ATOM 624 O O . TYR A 1 80 ? -2.465 3.920 -27.682 1.00 69.56 80 TYR A O 1
ATOM 632 N N . ASP A 1 81 ? -1.056 2.253 -28.114 1.00 73.19 81 ASP A N 1
ATOM 633 C CA . ASP A 1 81 ? -1.885 1.114 -27.705 1.00 73.19 81 ASP A CA 1
ATOM 634 C C . ASP A 1 81 ? -1.525 0.544 -26.315 1.00 73.19 81 ASP A C 1
ATOM 636 O O . ASP A 1 81 ? -1.850 -0.602 -26.001 1.00 73.19 81 ASP A O 1
ATOM 640 N N . ASN A 1 82 ? -0.884 1.344 -25.453 1.00 80.31 82 ASN A N 1
ATOM 641 C CA . ASN A 1 82 ? -0.397 0.940 -24.122 1.00 80.31 82 ASN A CA 1
ATOM 642 C C . ASN A 1 82 ? 0.607 -0.226 -24.146 1.00 80.31 82 ASN A C 1
ATOM 644 O O . ASN A 1 82 ? 0.821 -0.883 -23.118 1.00 80.31 82 ASN A O 1
ATOM 648 N N . GLN A 1 83 ? 1.234 -0.478 -25.294 1.00 84.81 83 GLN A N 1
ATOM 649 C CA . GLN A 1 83 ? 2.338 -1.413 -25.431 1.00 84.81 83 GLN A CA 1
ATOM 650 C C . GLN A 1 83 ? 3.629 -0.658 -25.746 1.00 84.81 83 GLN A C 1
ATOM 652 O O . GLN A 1 83 ? 3.650 0.432 -26.320 1.00 84.81 83 GLN A O 1
ATOM 657 N N . SER A 1 84 ? 4.745 -1.216 -25.302 1.00 88.38 84 SER A N 1
ATOM 658 C CA . SER A 1 84 ? 6.068 -0.742 -25.682 1.00 88.38 84 SER A CA 1
ATOM 659 C C . SER A 1 84 ? 6.917 -1.901 -26.150 1.00 88.38 84 SER A C 1
ATOM 661 O O . SER A 1 84 ? 7.000 -2.934 -25.488 1.00 88.38 84 SER A O 1
ATOM 663 N N . ALA A 1 85 ? 7.555 -1.716 -27.298 1.00 88.75 85 ALA A N 1
ATOM 664 C CA . ALA A 1 85 ? 8.571 -2.617 -27.794 1.00 88.75 85 ALA A CA 1
ATOM 665 C C . ALA A 1 85 ? 9.918 -2.215 -27.188 1.00 88.75 85 ALA A C 1
ATOM 667 O O . ALA A 1 85 ? 10.344 -1.061 -27.266 1.00 88.75 85 ALA A O 1
ATOM 668 N N . ILE A 1 86 ? 10.583 -3.182 -26.568 1.00 89.81 86 ILE A N 1
ATOM 669 C CA . ILE A 1 86 ? 11.872 -3.014 -25.910 1.00 89.81 86 ILE A CA 1
ATOM 670 C C . ILE A 1 86 ? 12.916 -3.787 -26.706 1.00 89.81 86 ILE A C 1
ATOM 672 O O . ILE A 1 86 ? 12.795 -4.997 -26.875 1.00 89.81 86 ILE A O 1
ATOM 676 N N . SER A 1 87 ? 13.953 -3.105 -27.179 1.00 89.50 87 SER A N 1
ATOM 677 C CA . SER A 1 87 ? 15.072 -3.699 -27.921 1.00 89.50 87 SER A CA 1
ATOM 678 C C . SER A 1 87 ? 16.397 -3.044 -27.518 1.00 89.50 87 SER A C 1
ATOM 680 O O . SER A 1 87 ? 16.409 -2.104 -26.728 1.00 89.50 87 SER A O 1
ATOM 682 N N . LEU A 1 88 ? 17.537 -3.536 -28.010 1.00 89.69 88 LEU A N 1
ATOM 683 C CA . LEU A 1 88 ? 18.842 -2.918 -27.734 1.00 89.69 88 LEU A CA 1
ATOM 684 C C . LEU A 1 88 ? 19.373 -2.167 -28.951 1.00 89.69 88 LEU A C 1
ATOM 686 O O . LEU A 1 88 ? 19.571 -2.762 -30.010 1.00 89.69 88 LEU A O 1
ATOM 690 N N . ALA A 1 89 ? 19.689 -0.886 -28.760 1.00 86.81 89 ALA A N 1
ATOM 691 C CA . ALA A 1 89 ? 20.418 -0.082 -29.736 1.00 86.81 89 ALA A CA 1
ATOM 692 C C . ALA A 1 89 ? 21.899 -0.491 -29.805 1.00 86.81 89 ALA A C 1
ATOM 694 O O . ALA A 1 89 ? 22.491 -0.521 -30.883 1.00 86.81 89 ALA A O 1
ATOM 695 N N . SER A 1 90 ? 22.497 -0.847 -28.664 1.00 86.44 90 SER A N 1
ATOM 696 C CA . SER A 1 90 ? 23.877 -1.330 -28.568 1.00 86.44 90 SER A CA 1
ATOM 697 C C . SER A 1 90 ? 24.072 -2.257 -27.359 1.00 86.44 90 SER A C 1
ATOM 699 O O . SER A 1 90 ? 23.224 -2.325 -26.466 1.00 86.44 90 SER A O 1
ATOM 701 N N . GLY A 1 91 ? 25.150 -3.049 -27.375 1.00 87.88 91 GLY A N 1
ATOM 702 C CA . GLY A 1 91 ? 25.491 -4.001 -26.313 1.00 87.88 91 GLY A CA 1
ATOM 703 C C . GLY A 1 91 ? 24.544 -5.205 -26.192 1.00 87.88 91 GLY A C 1
ATOM 704 O O . GLY A 1 91 ? 23.893 -5.617 -27.165 1.00 87.88 91 GLY A O 1
ATOM 705 N N . SER A 1 92 ? 24.514 -5.771 -24.983 1.00 87.94 92 SER A N 1
ATOM 706 C CA . SER A 1 92 ? 23.750 -6.964 -24.595 1.00 87.94 92 SER A CA 1
ATOM 707 C C . SER A 1 92 ? 23.129 -6.780 -23.210 1.00 87.94 92 SER A C 1
ATOM 709 O O . SER A 1 92 ? 23.751 -6.205 -22.314 1.00 87.94 92 SER A O 1
ATOM 711 N N . ALA A 1 93 ? 21.926 -7.310 -23.008 1.00 89.31 93 ALA A N 1
ATOM 712 C CA . ALA A 1 93 ? 21.207 -7.230 -21.741 1.00 89.31 93 ALA A CA 1
ATOM 713 C C . ALA A 1 93 ? 20.340 -8.471 -21.530 1.00 89.31 93 ALA A C 1
ATOM 715 O O . ALA A 1 93 ? 19.904 -9.115 -22.482 1.00 89.31 93 ALA A O 1
ATOM 716 N N . LYS A 1 94 ? 20.078 -8.808 -20.274 1.00 89.62 94 LYS A N 1
ATOM 717 C CA . LYS A 1 94 ? 19.234 -9.931 -19.887 1.00 89.62 94 LYS A CA 1
ATOM 718 C C . LYS A 1 94 ? 17.888 -9.422 -19.393 1.00 89.62 94 LYS A C 1
ATOM 720 O O . LYS A 1 94 ? 17.836 -8.474 -18.612 1.00 89.62 94 LYS A O 1
ATOM 725 N N . ILE A 1 95 ? 16.812 -10.064 -19.831 1.00 89.31 95 ILE A N 1
ATOM 726 C CA . ILE A 1 95 ? 15.464 -9.771 -19.355 1.00 89.31 95 ILE A CA 1
ATOM 727 C C . ILE A 1 95 ? 15.163 -10.608 -18.121 1.00 89.31 95 ILE A C 1
ATOM 729 O O . ILE A 1 95 ? 15.456 -11.806 -18.069 1.00 89.31 95 ILE A O 1
ATOM 733 N N . ARG A 1 96 ? 14.520 -9.982 -17.142 1.00 88.88 96 ARG A N 1
ATOM 734 C CA . ARG A 1 96 ? 13.970 -10.643 -15.965 1.00 88.88 96 ARG A CA 1
ATOM 735 C C . ARG A 1 96 ? 12.489 -10.306 -15.824 1.00 88.88 96 ARG A C 1
ATOM 737 O O . ARG A 1 96 ? 12.119 -9.139 -15.860 1.00 88.88 96 ARG A O 1
ATOM 744 N N . ILE A 1 97 ? 11.657 -11.329 -15.657 1.00 88.81 97 ILE A N 1
ATOM 745 C CA . ILE A 1 97 ? 10.210 -11.232 -15.442 1.00 88.81 97 ILE A CA 1
ATOM 746 C C . ILE A 1 97 ? 9.924 -11.775 -14.038 1.00 88.81 97 ILE A C 1
ATOM 748 O O . ILE A 1 97 ? 10.042 -12.977 -13.785 1.00 88.81 97 ILE A O 1
ATOM 752 N N . GLY A 1 98 ? 9.603 -10.885 -13.096 1.00 85.06 98 GLY A N 1
ATOM 753 C CA . GLY A 1 98 ? 9.574 -11.223 -11.669 1.00 85.06 98 GLY A CA 1
ATOM 754 C C . GLY A 1 98 ? 10.924 -11.778 -11.193 1.00 85.06 98 GLY A C 1
ATOM 755 O O . GLY A 1 98 ? 11.944 -11.103 -11.304 1.00 85.06 98 GLY A O 1
ATOM 756 N N . ASP A 1 99 ? 10.956 -13.019 -10.706 1.00 80.69 99 ASP A N 1
ATOM 757 C CA . ASP A 1 99 ? 12.197 -13.697 -10.273 1.00 80.69 99 ASP A CA 1
ATOM 758 C C . ASP A 1 99 ? 12.882 -14.496 -11.386 1.00 80.69 99 ASP A C 1
ATOM 760 O O . ASP A 1 99 ? 13.991 -15.005 -11.222 1.00 80.69 99 ASP A O 1
ATOM 764 N N . SER A 1 100 ? 12.204 -14.660 -12.520 1.00 84.81 100 SER A N 1
ATOM 765 C CA . SER A 1 100 ? 12.655 -15.541 -13.587 1.00 84.81 100 SER A CA 1
ATOM 766 C C . SER A 1 100 ? 13.434 -14.759 -14.623 1.00 84.81 100 SER A C 1
ATOM 768 O O . SER A 1 100 ? 12.954 -13.785 -15.198 1.00 84.81 100 SER A O 1
ATOM 770 N N . TYR A 1 101 ? 14.646 -15.216 -14.895 1.00 83.75 101 TYR A N 1
ATOM 771 C CA . TYR A 1 101 ? 15.402 -14.719 -16.026 1.00 83.75 101 TYR A CA 1
ATOM 772 C C . TYR A 1 101 ? 14.852 -15.308 -17.321 1.00 83.75 101 TYR A C 1
ATOM 774 O O . TYR A 1 101 ? 14.828 -16.525 -17.489 1.00 83.75 101 TYR A O 1
ATOM 782 N N . GLY A 1 102 ? 14.423 -14.425 -18.215 1.00 75.88 102 GLY A N 1
ATOM 783 C CA . GLY A 1 102 ? 13.942 -14.775 -19.540 1.00 75.88 102 GLY A CA 1
ATOM 784 C C . GLY A 1 102 ? 15.044 -14.667 -20.591 1.00 75.88 102 GLY A C 1
ATOM 785 O O . GLY A 1 102 ? 16.193 -15.064 -20.384 1.00 75.88 102 GLY A O 1
ATOM 786 N N . GLN A 1 103 ? 14.654 -14.118 -21.735 1.00 81.62 103 GLN A N 1
ATOM 787 C CA . GLN A 1 103 ? 15.465 -13.919 -22.930 1.00 81.62 103 GLN A CA 1
ATOM 788 C C . GLN A 1 103 ? 16.662 -12.980 -22.702 1.00 81.62 103 GLN A C 1
ATOM 790 O O . GLN A 1 103 ? 16.611 -12.046 -21.900 1.00 81.62 103 GLN A O 1
ATOM 795 N N . THR A 1 104 ? 17.740 -13.200 -23.455 1.00 84.25 104 THR A N 1
ATOM 796 C CA . THR A 1 104 ? 18.859 -12.253 -23.562 1.00 84.25 104 THR A CA 1
ATOM 797 C C . THR A 1 104 ? 18.695 -11.448 -24.844 1.00 84.25 104 THR A C 1
ATOM 799 O O . THR A 1 104 ? 18.681 -12.022 -25.930 1.00 84.25 104 THR A O 1
ATOM 802 N N . LEU A 1 105 ? 18.606 -10.127 -24.727 1.00 82.88 105 LEU A N 1
ATOM 803 C CA . LEU A 1 105 ? 18.585 -9.222 -25.868 1.00 82.88 105 LEU A CA 1
ATOM 804 C C . LEU A 1 105 ? 20.013 -8.915 -26.322 1.00 82.88 105 LEU A C 1
ATOM 806 O O . LEU A 1 105 ? 20.912 -8.699 -25.504 1.00 82.88 105 LEU A O 1
ATOM 810 N N . ASN A 1 106 ? 20.214 -8.862 -27.639 1.00 82.12 106 ASN A N 1
ATOM 811 C CA . ASN A 1 106 ? 21.485 -8.504 -28.258 1.00 82.12 106 ASN A CA 1
ATOM 812 C C . ASN A 1 106 ? 21.254 -7.562 -29.442 1.00 82.12 106 ASN A C 1
ATOM 814 O O . ASN A 1 106 ? 20.499 -7.880 -30.359 1.00 82.12 106 ASN A O 1
ATOM 818 N N . SER A 1 107 ? 21.989 -6.450 -29.479 1.00 79.25 107 SER A N 1
ATOM 819 C CA . SER A 1 107 ? 21.957 -5.499 -30.605 1.00 79.25 107 SER A CA 1
ATOM 820 C C . SER A 1 107 ? 22.386 -6.127 -31.941 1.00 79.25 107 SER A C 1
ATOM 822 O O . SER A 1 107 ? 21.890 -5.766 -33.005 1.00 79.25 107 SER A O 1
ATOM 824 N N . ARG A 1 108 ? 23.273 -7.134 -31.909 1.00 72.81 108 ARG A N 1
ATOM 825 C CA . ARG A 1 108 ? 23.777 -7.830 -33.112 1.00 72.81 108 ARG A CA 1
ATOM 826 C C . ARG A 1 108 ? 22.731 -8.689 -33.823 1.00 72.81 108 ARG A C 1
ATOM 828 O O . ARG A 1 108 ? 22.934 -9.043 -34.979 1.00 72.81 108 ARG A O 1
ATOM 835 N N . SER A 1 109 ? 21.643 -9.036 -33.142 1.00 64.62 109 SER A N 1
ATOM 836 C CA . SER A 1 109 ? 20.546 -9.834 -33.688 1.00 64.62 109 SER A CA 1
ATOM 837 C C . SER A 1 109 ? 19.276 -9.006 -33.878 1.00 64.62 109 SER A C 1
ATOM 839 O O . SER A 1 109 ? 18.200 -9.584 -33.877 1.00 64.62 109 SER A O 1
ATOM 841 N N . ALA A 1 110 ? 19.385 -7.681 -34.068 1.00 58.41 110 ALA A N 1
ATOM 842 C CA . ALA A 1 110 ? 18.257 -6.744 -34.188 1.00 58.41 110 ALA A CA 1
ATOM 843 C C . ALA A 1 110 ? 17.150 -7.168 -35.183 1.00 58.41 110 ALA A C 1
ATOM 845 O O . ALA A 1 110 ? 15.991 -6.814 -34.991 1.00 58.41 110 ALA A O 1
ATOM 846 N N . ASN A 1 111 ? 17.482 -7.973 -36.201 1.00 57.22 111 ASN A N 1
ATOM 847 C CA . ASN A 1 111 ? 16.540 -8.457 -37.220 1.00 57.22 111 ASN A CA 1
ATOM 848 C C . ASN A 1 111 ? 15.943 -9.854 -36.935 1.00 57.22 111 ASN A C 1
ATOM 850 O O . ASN A 1 111 ? 15.212 -10.380 -37.771 1.00 57.22 111 ASN A O 1
ATOM 854 N N . ALA A 1 112 ? 16.282 -10.492 -35.812 1.00 61.53 112 ALA A N 1
ATOM 855 C CA . ALA A 1 112 ? 15.716 -11.781 -35.414 1.00 61.53 112 ALA A CA 1
ATOM 856 C C . ALA A 1 112 ? 14.408 -11.578 -34.638 1.00 61.53 112 ALA A C 1
ATOM 858 O O . ALA A 1 112 ? 14.261 -10.600 -33.921 1.00 61.53 112 ALA A O 1
ATOM 859 N N . THR A 1 113 ? 13.479 -12.531 -34.700 1.00 54.19 113 THR A N 1
ATOM 860 C CA . THR A 1 113 ? 12.203 -12.490 -33.956 1.00 54.19 113 THR A CA 1
ATOM 861 C C . THR A 1 113 ? 12.386 -12.406 -32.429 1.00 54.19 113 THR A C 1
ATOM 863 O O . THR A 1 113 ? 11.467 -12.021 -31.719 1.00 54.19 113 THR A O 1
ATOM 866 N N . GLU A 1 114 ? 13.586 -12.725 -31.930 1.00 58.66 114 GLU A N 1
ATOM 867 C CA . GLU A 1 114 ? 14.027 -12.594 -30.534 1.00 58.66 114 GLU A CA 1
ATOM 868 C C . GLU A 1 114 ? 14.819 -11.288 -30.268 1.00 58.66 114 GLU A C 1
ATOM 870 O O . GLU A 1 114 ? 15.665 -11.225 -29.373 1.00 58.66 114 GLU A O 1
ATOM 875 N N . SER A 1 115 ? 14.635 -10.236 -31.065 1.00 69.00 115 SER A N 1
ATOM 876 C CA . SER A 1 115 ? 15.368 -8.971 -30.890 1.00 69.00 115 SER A CA 1
ATOM 877 C C . SER A 1 115 ? 14.629 -7.920 -30.071 1.00 69.00 115 SER A C 1
ATOM 879 O O . SER A 1 115 ? 15.255 -6.986 -29.560 1.00 69.00 115 SER A O 1
ATOM 881 N N . SER A 1 116 ? 13.315 -8.085 -29.935 1.00 78.88 116 SER A N 1
ATOM 882 C CA . SER A 1 116 ? 12.433 -7.173 -29.222 1.00 78.88 116 SER A CA 1
ATOM 883 C C . SER A 1 116 ? 11.483 -7.931 -28.306 1.00 78.88 116 SER A C 1
ATOM 885 O O . SER A 1 116 ? 10.994 -9.002 -28.663 1.00 78.88 116 SER A O 1
ATOM 887 N N . LEU A 1 117 ? 11.179 -7.342 -27.156 1.00 86.56 117 LEU A N 1
ATOM 888 C CA . LEU A 1 117 ? 10.157 -7.815 -26.233 1.00 86.56 117 LEU A CA 1
ATOM 889 C C . LEU A 1 117 ? 9.064 -6.757 -26.104 1.00 86.56 117 LEU A C 1
ATOM 891 O O . LEU A 1 117 ? 9.365 -5.601 -25.816 1.00 86.56 117 LEU A O 1
ATOM 895 N N . ASN A 1 118 ? 7.807 -7.164 -26.263 1.00 88.44 118 ASN A N 1
ATOM 896 C CA . ASN A 1 118 ? 6.676 -6.286 -25.992 1.00 88.44 118 ASN A CA 1
ATOM 897 C C . ASN A 1 118 ? 6.320 -6.349 -24.510 1.00 88.44 118 ASN A C 1
ATOM 899 O O . ASN A 1 118 ? 6.139 -7.429 -23.950 1.00 88.44 118 ASN A O 1
ATOM 903 N N . VAL A 1 119 ? 6.196 -5.180 -23.896 1.00 88.69 119 VAL A N 1
ATOM 904 C CA . VAL A 1 119 ? 5.749 -5.012 -22.515 1.00 88.69 119 VAL A CA 1
ATOM 905 C C . VAL A 1 119 ? 4.511 -4.134 -22.489 1.00 88.69 119 VAL A C 1
ATOM 907 O O . VAL A 1 119 ? 4.328 -3.257 -23.336 1.00 88.69 119 VAL A O 1
ATOM 910 N N . SER A 1 120 ? 3.637 -4.385 -21.523 1.00 87.56 120 SER A N 1
ATOM 911 C CA . SER A 1 120 ? 2.506 -3.511 -21.266 1.00 87.56 120 SER A CA 1
ATOM 912 C C . SER A 1 120 ? 2.930 -2.346 -20.386 1.00 87.56 120 SER A C 1
ATOM 914 O O . SER A 1 120 ? 3.689 -2.512 -19.426 1.00 87.56 120 SER A O 1
ATOM 916 N N . ASN A 1 121 ? 2.373 -1.180 -20.696 1.00 82.56 121 ASN A N 1
ATOM 917 C CA . ASN A 1 121 ? 2.516 0.040 -19.912 1.00 82.56 121 ASN A CA 1
ATOM 918 C C . ASN A 1 121 ? 1.199 0.439 -19.236 1.00 82.56 121 ASN A C 1
ATOM 920 O O . ASN A 1 121 ? 1.060 1.573 -18.788 1.00 82.56 121 ASN A O 1
ATOM 924 N N . VAL A 1 122 ? 0.219 -0.470 -19.168 1.00 82.81 122 VAL A N 1
ATOM 925 C CA . VAL A 1 122 ? -1.028 -0.206 -18.441 1.00 82.81 122 VAL A CA 1
ATOM 926 C C . VAL A 1 122 ? -0.693 -0.011 -16.956 1.00 82.81 122 VAL A C 1
ATOM 928 O O . VAL A 1 122 ? -0.080 -0.905 -16.365 1.00 82.81 122 VAL A O 1
ATOM 931 N N . PRO A 1 123 ? -1.062 1.126 -16.345 1.00 78.31 123 PRO A N 1
ATOM 932 C CA . PRO A 1 123 ? -0.740 1.398 -14.951 1.00 78.31 123 PRO A CA 1
ATOM 933 C C . PRO A 1 123 ? -1.580 0.541 -13.997 1.00 78.31 123 PRO A C 1
ATOM 935 O O . PRO A 1 123 ? -2.715 0.161 -14.298 1.00 78.31 123 PRO A O 1
ATOM 938 N N . SER A 1 124 ? -1.041 0.286 -12.805 1.00 82.62 124 SER A N 1
ATOM 939 C CA . SER A 1 124 ? -1.832 -0.189 -11.669 1.00 82.62 124 SER A CA 1
ATOM 940 C C . SER A 1 124 ? -2.792 0.895 -11.210 1.00 82.62 124 SER A C 1
ATOM 942 O O . SER A 1 124 ? -2.449 2.074 -11.246 1.00 82.62 124 SER A O 1
ATOM 944 N N . LYS A 1 125 ? -3.980 0.495 -10.748 1.00 83.56 125 LYS A N 1
ATOM 945 C CA . LYS A 1 125 ? -5.028 1.425 -10.323 1.00 83.56 125 LYS A CA 1
ATOM 946 C C . LYS A 1 125 ? -5.486 1.139 -8.900 1.00 83.56 125 LYS A C 1
ATOM 948 O O . LYS A 1 125 ? -5.613 -0.023 -8.525 1.00 83.56 125 LYS A O 1
ATOM 953 N N . VAL A 1 126 ? -5.770 2.195 -8.145 1.00 87.44 126 VAL A N 1
ATOM 954 C CA . VAL A 1 126 ? -6.438 2.139 -6.838 1.00 87.44 126 VAL A CA 1
ATOM 955 C C . VAL A 1 126 ? -7.695 2.997 -6.902 1.00 87.44 126 VAL A C 1
ATOM 957 O O . VAL A 1 126 ? -7.621 4.172 -7.250 1.00 87.44 126 VAL A O 1
ATOM 960 N N . ALA A 1 127 ? -8.850 2.413 -6.594 1.00 86.12 127 ALA A N 1
ATOM 961 C CA . ALA A 1 127 ? -10.125 3.117 -6.658 1.00 86.12 127 ALA A CA 1
ATOM 962 C C . ALA A 1 127 ? -10.327 4.022 -5.432 1.00 86.12 127 ALA A C 1
ATOM 964 O O . ALA A 1 127 ? -10.142 3.595 -4.292 1.00 86.12 127 ALA A O 1
ATOM 965 N N . LEU A 1 128 ? -10.753 5.261 -5.672 1.00 87.56 128 LEU A N 1
ATOM 966 C CA . LEU A 1 128 ? -11.126 6.247 -4.662 1.00 87.56 128 LEU A CA 1
ATOM 967 C C . LEU A 1 128 ? -12.626 6.512 -4.808 1.00 87.56 128 LEU A C 1
ATOM 969 O O . LEU A 1 128 ? -13.041 7.240 -5.704 1.00 87.56 128 LEU A O 1
ATOM 973 N N . ASN A 1 129 ? -13.442 5.881 -3.963 1.00 83.75 129 ASN A N 1
ATOM 974 C CA . ASN A 1 129 ? -14.902 5.825 -4.139 1.00 83.75 129 ASN A CA 1
ATOM 975 C C . ASN A 1 129 ? -15.674 6.833 -3.277 1.00 83.75 129 ASN A C 1
ATOM 977 O O . ASN A 1 129 ? -16.891 6.938 -3.408 1.00 83.75 129 ASN A O 1
ATOM 981 N N . GLY A 1 130 ? -14.994 7.556 -2.386 1.00 85.12 130 GLY A N 1
ATOM 982 C CA . GLY A 1 130 ? -15.635 8.486 -1.460 1.00 85.12 130 GLY A CA 1
ATOM 983 C C . GLY A 1 130 ? -14.759 9.686 -1.097 1.00 85.12 130 GLY A C 1
ATOM 984 O O . GLY A 1 130 ? -13.632 9.805 -1.578 1.00 85.12 130 GLY A O 1
ATOM 985 N N . PRO A 1 131 ? -15.247 10.582 -0.220 1.00 87.38 131 PRO A N 1
ATOM 986 C CA . PRO A 1 131 ? -14.514 11.781 0.191 1.00 87.38 131 PRO A CA 1
ATOM 987 C C . PRO A 1 131 ? -13.248 11.463 0.988 1.00 87.38 131 PRO A C 1
ATOM 989 O O . PRO A 1 131 ? -12.305 12.247 0.977 1.00 87.38 131 PRO A O 1
ATOM 992 N N . ARG A 1 132 ? -13.221 10.317 1.675 1.00 90.38 132 ARG A N 1
ATOM 993 C CA . ARG A 1 132 ? -12.069 9.814 2.424 1.00 90.38 132 ARG A CA 1
ATOM 994 C C . ARG A 1 132 ? -11.805 8.380 2.010 1.00 90.38 132 ARG A C 1
ATOM 996 O O . ARG A 1 132 ? -12.718 7.555 2.036 1.00 90.38 132 ARG A O 1
ATOM 1003 N N . ASN A 1 133 ? -10.558 8.092 1.667 1.00 91.75 133 ASN A N 1
ATOM 1004 C CA . ASN A 1 133 ? -10.132 6.774 1.224 1.00 91.75 133 ASN A CA 1
ATOM 1005 C C . ASN A 1 133 ? -8.891 6.374 2.012 1.00 91.75 133 ASN A C 1
ATOM 1007 O O . ASN A 1 133 ? -7.921 7.130 2.049 1.00 91.75 133 ASN A O 1
ATOM 1011 N N . LEU A 1 134 ? -8.935 5.201 2.638 1.00 93.88 134 LEU A N 1
ATOM 1012 C CA . LEU A 1 134 ? -7.775 4.594 3.273 1.00 93.88 134 LEU A CA 1
ATOM 1013 C C . LEU A 1 134 ? -7.146 3.633 2.275 1.00 93.88 134 LEU A C 1
ATOM 1015 O O . LEU A 1 134 ? -7.712 2.581 1.977 1.00 93.88 134 LEU A O 1
ATOM 1019 N N . ILE A 1 135 ? -5.995 4.016 1.742 1.00 91.88 135 ILE A N 1
ATOM 1020 C CA . ILE A 1 135 ? -5.375 3.321 0.624 1.00 91.88 135 ILE A CA 1
ATOM 1021 C C . ILE A 1 135 ? -3.938 2.928 0.932 1.00 91.88 135 ILE A C 1
ATOM 1023 O O . ILE A 1 135 ? -3.322 3.362 1.907 1.00 91.88 135 ILE A O 1
ATOM 1027 N N . ALA A 1 136 ? -3.412 2.090 0.058 1.00 90.44 136 ALA A N 1
ATOM 1028 C CA . ALA A 1 136 ? -2.030 1.679 0.021 1.00 90.44 136 ALA A CA 1
ATOM 1029 C C . ALA A 1 136 ? -1.554 1.613 -1.424 1.00 90.44 136 ALA A C 1
ATOM 1031 O O . ALA A 1 136 ? -2.347 1.501 -2.358 1.00 90.44 136 ALA A O 1
ATOM 1032 N N . MET A 1 137 ? -0.239 1.632 -1.612 1.00 87.38 137 MET A N 1
ATOM 1033 C CA . MET A 1 137 ? 0.328 1.331 -2.920 1.00 87.38 137 MET A CA 1
ATOM 1034 C C . MET A 1 137 ? 0.276 -0.189 -3.151 1.00 87.38 137 MET A C 1
ATOM 1036 O O . MET A 1 137 ? 0.858 -0.919 -2.347 1.00 87.38 137 MET A O 1
ATOM 1040 N N . PRO A 1 138 ? -0.365 -0.697 -4.223 1.00 82.19 138 PRO A N 1
ATOM 1041 C CA . PRO A 1 138 ? -0.277 -2.104 -4.627 1.00 82.19 138 PRO A CA 1
ATOM 1042 C C . PRO A 1 138 ? 1.125 -2.492 -5.124 1.00 82.19 138 PRO A C 1
ATOM 1044 O O . PRO A 1 138 ? 1.476 -3.671 -5.183 1.00 82.19 138 PRO A O 1
ATOM 1047 N N . ALA A 1 139 ? 1.934 -1.494 -5.485 1.00 83.38 139 ALA A N 1
ATOM 1048 C CA . ALA A 1 139 ? 3.317 -1.664 -5.895 1.00 83.38 139 ALA A CA 1
ATOM 1049 C C . ALA A 1 139 ? 4.284 -1.125 -4.834 1.00 83.38 139 ALA A C 1
ATOM 1051 O O . ALA A 1 139 ? 3.937 -0.223 -4.071 1.00 83.38 139 ALA A O 1
ATOM 1052 N N . TYR A 1 140 ? 5.518 -1.633 -4.791 1.00 79.56 140 TYR A N 1
ATOM 1053 C CA . TYR A 1 140 ? 6.560 -1.023 -3.964 1.00 79.56 140 TYR A CA 1
ATOM 1054 C C . TYR A 1 140 ? 7.029 0.289 -4.604 1.00 79.56 140 TYR A C 1
ATOM 1056 O O . TYR A 1 140 ? 7.974 0.349 -5.385 1.00 79.56 140 TYR A O 1
ATOM 1064 N N . LEU A 1 141 ? 6.319 1.366 -4.286 1.00 79.25 141 LEU A N 1
ATOM 1065 C CA . LEU A 1 141 ? 6.648 2.718 -4.702 1.00 79.25 141 LEU A CA 1
ATOM 1066 C C . LEU A 1 141 ? 6.847 3.586 -3.466 1.00 79.25 141 LEU A C 1
ATOM 1068 O O . LEU A 1 141 ? 6.009 3.600 -2.567 1.00 79.25 141 LEU A O 1
ATOM 1072 N N . THR A 1 142 ? 7.955 4.317 -3.452 1.00 83.50 142 THR A N 1
ATOM 1073 C CA . THR A 1 142 ? 8.178 5.394 -2.493 1.00 83.50 142 THR A CA 1
ATOM 1074 C C . THR A 1 142 ? 7.687 6.689 -3.125 1.00 83.50 142 THR A C 1
ATOM 1076 O O . THR A 1 142 ? 8.105 7.010 -4.237 1.00 83.50 142 THR A O 1
ATOM 1079 N N . ILE A 1 143 ? 6.794 7.408 -2.448 1.00 84.06 143 ILE A N 1
ATOM 1080 C CA . ILE A 1 143 ? 6.181 8.637 -2.976 1.00 84.06 143 ILE A CA 1
ATOM 1081 C C . ILE A 1 143 ? 6.642 9.816 -2.140 1.00 84.06 143 ILE A C 1
ATOM 1083 O O . ILE A 1 143 ? 6.390 9.857 -0.934 1.00 84.06 143 ILE A O 1
ATOM 1087 N N . GLN A 1 144 ? 7.306 10.778 -2.776 1.00 87.06 144 GLN A N 1
ATOM 1088 C CA . GLN A 1 144 ? 7.645 12.032 -2.117 1.00 87.06 144 GLN A CA 1
ATOM 1089 C C . GLN A 1 144 ? 6.427 12.957 -2.048 1.00 87.06 144 GLN A C 1
ATOM 1091 O O . GLN A 1 144 ? 5.588 12.927 -2.947 1.00 87.06 144 GLN A O 1
ATOM 1096 N N . PRO A 1 145 ? 6.347 13.841 -1.037 1.00 83.06 145 PRO A N 1
ATOM 1097 C CA . PRO A 1 145 ? 5.320 14.878 -0.966 1.00 83.06 145 PRO A CA 1
ATOM 1098 C C . PRO A 1 145 ? 5.133 15.653 -2.290 1.00 83.06 145 PRO A C 1
ATOM 1100 O O . PRO A 1 145 ? 4.018 15.851 -2.759 1.00 83.06 145 PRO A O 1
ATOM 1103 N N . SER A 1 146 ? 6.224 16.008 -2.972 1.00 79.62 146 SER A N 1
ATOM 1104 C CA . SER A 1 146 ? 6.176 16.685 -4.277 1.00 79.62 146 SER A CA 1
ATOM 1105 C C . SER A 1 146 ? 5.562 15.850 -5.405 1.00 79.62 146 SER A C 1
ATOM 1107 O O . SER A 1 146 ? 5.029 16.409 -6.358 1.00 79.62 146 SER A O 1
ATOM 1109 N N . ASP A 1 147 ? 5.616 14.520 -5.317 1.00 81.50 147 ASP A N 1
ATOM 1110 C CA . ASP A 1 147 ? 5.054 13.638 -6.341 1.00 81.50 147 ASP A CA 1
ATOM 1111 C C . ASP A 1 147 ? 3.524 13.609 -6.289 1.00 81.50 147 ASP A C 1
ATOM 1113 O O . ASP A 1 147 ? 2.893 13.196 -7.265 1.00 81.50 147 ASP A O 1
ATOM 1117 N N . PHE A 1 148 ? 2.911 14.034 -5.175 1.00 77.19 148 PHE A N 1
ATOM 1118 C CA . PHE A 1 148 ? 1.458 13.990 -5.049 1.00 77.19 148 PHE A CA 1
ATOM 1119 C C . PHE A 1 148 ? 0.765 14.903 -6.057 1.00 77.19 148 PHE A C 1
ATOM 1121 O O . PHE A 1 148 ? -0.242 14.516 -6.635 1.00 77.19 148 PHE A O 1
ATOM 1128 N N . GLU A 1 149 ? 1.326 16.075 -6.342 1.00 72.88 149 GLU A N 1
ATOM 1129 C CA . GLU A 1 149 ? 0.744 17.011 -7.305 1.00 72.88 149 GLU A CA 1
ATOM 1130 C C . GLU A 1 149 ? 0.690 16.408 -8.718 1.00 72.88 149 GLU A C 1
ATOM 1132 O O . GLU A 1 149 ? -0.335 16.473 -9.393 1.00 72.88 149 GLU A O 1
ATOM 1137 N N . PHE A 1 150 ? 1.767 15.734 -9.134 1.00 70.06 150 PHE A N 1
ATOM 1138 C CA . PHE A 1 150 ? 1.846 15.111 -10.456 1.00 70.06 150 PHE A CA 1
ATOM 1139 C C . PHE A 1 150 ? 1.052 13.801 -10.551 1.00 70.06 150 PHE A C 1
ATOM 1141 O O . PHE A 1 150 ? 0.543 13.465 -11.618 1.00 70.06 150 PHE A O 1
ATOM 1148 N N . ARG A 1 151 ? 0.962 13.034 -9.456 1.00 70.44 151 ARG A N 1
ATOM 1149 C CA . ARG A 1 151 ? 0.353 11.695 -9.469 1.00 70.44 151 ARG A CA 1
ATOM 1150 C C . ARG A 1 151 ? -1.114 11.677 -9.029 1.00 70.44 151 ARG A C 1
ATOM 1152 O O . ARG A 1 151 ? -1.842 10.793 -9.464 1.00 70.44 151 ARG A O 1
ATOM 1159 N N . PHE A 1 152 ? -1.554 12.603 -8.173 1.00 71.88 152 PHE A N 1
ATOM 1160 C CA . PHE A 1 152 ? -2.843 12.511 -7.470 1.00 71.88 152 PHE A CA 1
ATOM 1161 C C . PHE A 1 152 ? -3.887 13.531 -7.920 1.00 71.88 152 PHE A C 1
ATOM 1163 O O . PHE A 1 152 ? -5.024 13.368 -7.500 1.00 71.88 152 PHE A O 1
ATOM 1170 N N . GLY A 1 153 ? -3.544 14.490 -8.794 1.00 64.00 153 GLY A N 1
ATOM 1171 C CA . GLY A 1 153 ? -4.437 15.309 -9.637 1.00 64.00 153 GLY A CA 1
ATOM 1172 C C . GLY A 1 153 ? -5.517 16.157 -8.945 1.00 64.00 153 GLY A C 1
ATOM 1173 O O . GLY A 1 153 ? -5.578 17.362 -9.160 1.00 64.00 153 GLY A O 1
ATOM 1174 N N . ASP A 1 154 ? -6.374 15.539 -8.137 1.00 75.62 154 ASP A N 1
ATOM 1175 C CA . ASP A 1 154 ? -7.505 16.137 -7.439 1.00 75.62 154 ASP A CA 1
ATOM 1176 C C . ASP A 1 154 ? -7.648 15.548 -6.022 1.00 75.62 154 ASP A C 1
ATOM 1178 O O . ASP A 1 154 ? -8.433 14.635 -5.764 1.00 75.62 154 ASP A O 1
ATOM 1182 N N . TYR A 1 155 ? -6.851 16.058 -5.082 1.00 86.50 155 TYR A N 1
ATOM 1183 C CA . TYR A 1 155 ? -6.949 15.730 -3.660 1.00 86.50 155 TYR A CA 1
ATOM 1184 C C . TYR A 1 155 ? -6.913 17.008 -2.819 1.00 86.50 155 TYR A C 1
ATOM 1186 O O . TYR A 1 155 ? -6.357 18.030 -3.219 1.00 86.50 155 TYR A O 1
ATOM 1194 N N . LYS A 1 156 ? -7.504 16.934 -1.629 1.00 89.88 156 LYS A N 1
ATOM 1195 C CA . LYS A 1 156 ? -7.521 18.005 -0.634 1.00 89.88 156 LYS A CA 1
ATOM 1196 C C . LYS A 1 156 ? -6.345 17.885 0.326 1.00 89.88 156 LYS A C 1
ATOM 1198 O O . LYS A 1 156 ? -5.606 18.840 0.575 1.00 89.88 156 LYS A O 1
ATOM 1203 N N . THR A 1 157 ? -6.181 16.710 0.928 1.00 91.50 157 THR A N 1
ATOM 1204 C CA . THR A 1 157 ? -5.118 16.452 1.908 1.00 91.50 157 THR A CA 1
ATOM 1205 C C . THR A 1 157 ? -4.798 14.965 1.962 1.00 91.50 157 THR A C 1
ATOM 1207 O O . THR A 1 157 ? -5.687 14.118 1.876 1.00 91.50 157 THR A O 1
ATOM 1210 N N . VAL A 1 158 ? -3.516 14.655 2.113 1.00 92.69 158 VAL A N 1
ATOM 1211 C CA . VAL A 1 158 ? -3.007 13.305 2.350 1.00 92.69 158 VAL A CA 1
ATOM 1212 C C . VAL A 1 158 ? -2.594 13.194 3.808 1.00 92.69 158 VAL A C 1
ATOM 1214 O O . VAL A 1 158 ? -1.908 14.085 4.306 1.00 92.69 158 VAL A O 1
ATOM 1217 N N . TRP A 1 159 ? -2.984 12.111 4.482 1.00 93.81 159 TRP A N 1
ATOM 1218 C CA . TRP A 1 159 ? -2.667 11.891 5.892 1.00 93.81 159 TRP A CA 1
ATOM 1219 C C . TRP A 1 159 ? -1.951 10.572 6.121 1.00 93.81 159 TRP A C 1
ATOM 1221 O O . TRP A 1 159 ? -2.377 9.519 5.651 1.00 93.81 159 TRP A O 1
ATOM 1231 N N . VAL A 1 160 ? -0.892 10.624 6.915 1.00 93.31 160 VAL A N 1
ATOM 1232 C CA . VAL A 1 160 ? -0.076 9.472 7.286 1.00 93.31 160 VAL A CA 1
ATOM 1233 C C . VAL A 1 160 ? 0.051 9.445 8.800 1.00 93.31 160 VAL A C 1
ATOM 1235 O O . VAL A 1 160 ? 0.255 10.483 9.424 1.00 93.31 160 VAL A O 1
ATOM 1238 N N . TYR A 1 161 ? -0.067 8.270 9.408 1.00 92.25 161 TYR A N 1
ATOM 1239 C CA . TYR A 1 161 ? 0.091 8.124 10.850 1.00 92.25 161 TYR A CA 1
ATOM 1240 C C . TYR A 1 161 ? 1.450 7.516 11.182 1.00 92.25 161 TYR A C 1
ATOM 1242 O O . TYR A 1 161 ? 1.724 6.376 10.806 1.00 92.25 161 TYR A O 1
ATOM 1250 N N . ARG A 1 162 ? 2.295 8.261 11.903 1.00 89.38 162 ARG A N 1
ATOM 1251 C CA . ARG A 1 162 ? 3.615 7.797 12.359 1.00 89.38 162 ARG A CA 1
ATOM 1252 C C . ARG A 1 162 ? 3.874 8.275 13.777 1.00 89.38 162 ARG A C 1
ATOM 1254 O O . ARG A 1 162 ? 3.494 9.385 14.134 1.00 89.38 162 ARG A O 1
ATOM 1261 N N . ASN A 1 163 ? 4.553 7.458 14.581 1.00 86.06 163 ASN A N 1
ATOM 1262 C CA . ASN A 1 163 ? 5.000 7.828 15.930 1.00 86.06 163 ASN A CA 1
ATOM 1263 C C . ASN A 1 163 ? 3.881 8.433 16.800 1.00 86.06 163 ASN A C 1
ATOM 1265 O O . ASN A 1 163 ? 4.091 9.405 17.522 1.00 86.06 163 ASN A O 1
ATOM 1269 N N . LYS A 1 164 ? 2.672 7.868 16.710 1.00 87.62 164 LYS A N 1
ATOM 1270 C CA . LYS A 1 164 ? 1.461 8.333 17.407 1.00 87.62 164 LYS A CA 1
ATOM 1271 C C . LYS A 1 164 ? 0.961 9.734 17.029 1.00 87.62 164 LYS A C 1
ATOM 1273 O O . LYS A 1 164 ? 0.180 10.327 17.771 1.00 87.62 164 LYS A O 1
ATOM 1278 N N . THR A 1 165 ? 1.387 10.284 15.899 1.00 91.25 165 THR A N 1
ATOM 1279 C CA . THR A 1 165 ? 0.961 11.602 15.414 1.00 91.25 165 THR A CA 1
ATOM 1280 C C . THR A 1 165 ? 0.547 11.524 13.948 1.00 91.25 165 THR A C 1
ATOM 1282 O O . THR A 1 165 ? 1.041 10.702 13.177 1.00 91.25 165 THR A O 1
ATOM 1285 N N . TRP A 1 166 ? -0.400 12.379 13.568 1.00 94.44 166 TRP A N 1
ATOM 1286 C CA . TRP A 1 166 ? -0.801 12.556 12.179 1.00 94.44 166 TRP A CA 1
ATOM 1287 C C . TRP A 1 166 ? 0.130 13.533 11.473 1.00 94.44 166 TRP A C 1
ATOM 1289 O O . TRP A 1 166 ? 0.328 14.664 11.924 1.00 94.44 166 TRP A O 1
ATOM 1299 N N . LEU A 1 167 ? 0.671 13.077 10.350 1.00 94.38 167 LEU A N 1
ATOM 1300 C CA . LEU A 1 167 ? 1.393 13.885 9.391 1.00 94.38 167 LEU A CA 1
ATOM 1301 C C . LEU A 1 167 ? 0.474 14.178 8.211 1.00 94.38 167 LEU A C 1
ATOM 1303 O O . LEU A 1 167 ? -0.236 13.283 7.750 1.00 94.38 167 LEU A O 1
ATOM 1307 N N . PHE A 1 168 ? 0.494 15.411 7.717 1.00 94.44 168 PHE A N 1
ATOM 1308 C CA . PHE A 1 168 ? -0.360 15.840 6.617 1.00 94.44 168 PHE A CA 1
ATOM 1309 C C . PHE A 1 168 ? 0.442 16.436 5.465 1.00 94.44 168 PHE A C 1
ATOM 1311 O O . PHE A 1 168 ? 1.455 17.105 5.664 1.00 94.44 168 PHE A O 1
ATOM 1318 N N . PHE A 1 169 ? -0.055 16.241 4.249 1.00 92.50 169 PHE A N 1
ATOM 1319 C CA . PHE A 1 169 ? 0.407 16.945 3.064 1.00 92.50 169 PHE A CA 1
ATOM 1320 C C . PHE A 1 169 ? -0.774 17.580 2.334 1.00 92.50 169 PHE A C 1
ATOM 1322 O O . PHE A 1 169 ? -1.747 16.910 1.992 1.00 92.50 169 PHE A O 1
ATOM 1329 N N . THR A 1 170 ? -0.681 18.882 2.079 1.00 91.19 170 THR A N 1
ATOM 1330 C CA . THR A 1 170 ? -1.646 19.629 1.271 1.00 91.19 170 THR A CA 1
ATOM 1331 C C . THR A 1 170 ? -0.923 20.706 0.471 1.00 91.19 170 THR A C 1
ATOM 1333 O O . THR A 1 170 ? 0.041 21.312 0.950 1.00 91.19 170 THR A O 1
ATOM 1336 N N . THR A 1 171 ? -1.388 20.930 -0.755 1.00 88.44 171 THR A N 1
ATOM 1337 C CA . THR A 1 171 ? -0.962 22.041 -1.613 1.00 88.44 171 THR A CA 1
ATOM 1338 C C . THR A 1 171 ? -1.717 23.329 -1.286 1.00 88.44 171 THR A C 1
ATOM 1340 O O . THR A 1 171 ? -1.244 24.415 -1.621 1.00 88.44 171 THR A O 1
ATOM 1343 N N . ASP A 1 172 ? -2.848 23.238 -0.577 1.00 88.88 172 ASP A N 1
ATOM 1344 C CA . ASP A 1 172 ? -3.625 24.395 -0.148 1.00 88.88 172 ASP A CA 1
ATOM 1345 C C . ASP A 1 172 ? -2.998 25.035 1.099 1.00 88.88 172 ASP A C 1
ATOM 1347 O O . ASP A 1 172 ? -3.117 24.555 2.232 1.00 88.88 172 ASP A O 1
ATOM 1351 N N . SER A 1 173 ? -2.324 26.164 0.883 1.00 88.94 173 SER A N 1
ATOM 1352 C CA . SER A 1 173 ? -1.668 26.928 1.943 1.00 88.94 173 SER A CA 1
ATOM 1353 C C . SER A 1 173 ? -2.642 27.492 2.980 1.00 88.94 173 SER A C 1
ATOM 1355 O O . SER A 1 173 ? -2.218 27.772 4.102 1.00 88.94 173 SER A O 1
ATOM 1357 N N . SER A 1 174 ? -3.933 27.618 2.653 1.00 92.44 174 SER A N 1
ATOM 1358 C CA . SER A 1 174 ? -4.950 28.128 3.575 1.00 92.44 174 SER A CA 1
ATOM 1359 C C . SER A 1 174 ? -5.330 27.121 4.665 1.00 92.44 174 SER A C 1
ATOM 1361 O O . SER A 1 174 ? -5.703 27.523 5.767 1.00 92.44 174 SER A O 1
ATOM 1363 N N . LEU A 1 175 ? -5.181 25.818 4.400 1.00 91.19 175 LEU A N 1
ATOM 1364 C CA . LEU A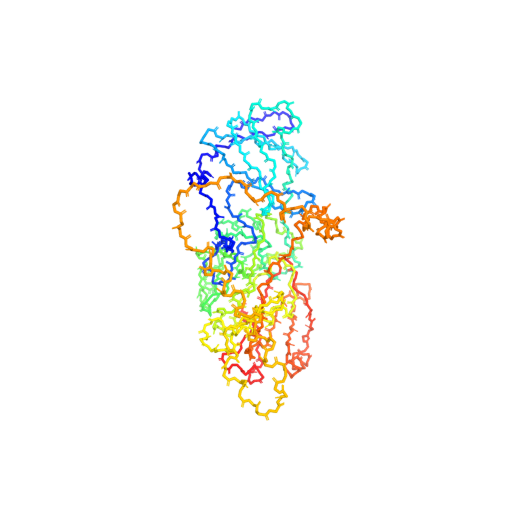 1 175 ? -5.519 24.752 5.348 1.00 91.19 175 LEU A CA 1
ATOM 1365 C C . LEU A 1 175 ? -4.404 24.493 6.370 1.00 91.19 175 LEU A C 1
ATOM 1367 O O . LEU A 1 175 ? -4.677 24.044 7.485 1.00 91.19 175 LEU A O 1
ATOM 1371 N N . LYS A 1 176 ? -3.151 24.809 6.015 1.00 93.12 176 LYS A N 1
ATOM 1372 C CA . LYS A 1 176 ? -1.968 24.506 6.836 1.00 93.12 176 LYS A CA 1
ATOM 1373 C C . LYS A 1 176 ? -2.050 25.047 8.271 1.00 93.12 176 LYS A C 1
ATOM 1375 O O . LYS A 1 176 ? -1.835 24.251 9.186 1.00 93.12 176 LYS A O 1
ATOM 1380 N N . PRO A 1 177 ? -2.385 26.333 8.523 1.00 93.75 177 PRO A N 1
ATOM 1381 C CA . PRO A 1 177 ? -2.425 26.860 9.889 1.00 93.75 177 PRO A CA 1
ATOM 1382 C C . PRO A 1 177 ? -3.414 26.099 10.778 1.00 93.75 177 PRO A C 1
ATOM 1384 O O . PRO A 1 177 ? -3.072 25.729 11.897 1.00 93.75 177 PRO A O 1
ATOM 1387 N N . GLY A 1 178 ? -4.596 25.767 10.247 1.00 92.88 178 GLY A N 1
ATOM 1388 C CA . GLY A 1 178 ? -5.624 25.036 10.991 1.00 92.88 178 GLY A CA 1
ATOM 1389 C C . GLY A 1 178 ? -5.231 23.596 11.338 1.00 92.88 178 GLY A C 1
ATOM 1390 O O . GLY A 1 178 ? -5.693 23.060 12.344 1.00 92.88 178 GLY A O 1
ATOM 1391 N N . TYR A 1 179 ? -4.373 22.957 10.539 1.00 93.31 179 TYR A N 1
ATOM 1392 C CA . TYR A 1 179 ? -3.830 21.633 10.858 1.00 93.31 179 TYR A CA 1
ATOM 1393 C C . TYR A 1 179 ? -2.710 21.700 11.900 1.00 93.31 179 TYR A C 1
ATOM 1395 O O . TYR A 1 179 ? -2.681 20.880 12.819 1.00 93.31 179 TYR A O 1
ATOM 1403 N N . LEU A 1 180 ? -1.840 22.705 11.811 1.00 93.44 180 LEU A N 1
ATOM 1404 C CA . LEU A 1 180 ? -0.771 22.922 12.787 1.00 93.44 180 LEU A CA 1
ATOM 1405 C C . LEU A 1 180 ? -1.327 23.284 14.174 1.00 93.44 180 LEU A C 1
ATOM 1407 O O . LEU A 1 180 ? -0.842 22.770 15.179 1.00 93.44 180 LEU A O 1
ATOM 1411 N N . GLU A 1 181 ? -2.388 24.094 14.245 1.00 93.56 181 GLU A N 1
ATOM 1412 C CA . GLU A 1 181 ? -3.070 24.441 15.505 1.00 93.56 181 GLU A CA 1
ATOM 1413 C C . GLU A 1 181 ? -3.670 23.221 16.223 1.00 93.56 181 GLU A C 1
ATOM 1415 O O . GLU A 1 181 ? -3.743 23.195 17.451 1.00 93.56 181 GLU A O 1
ATOM 1420 N N . LYS A 1 182 ? -4.054 22.180 15.473 1.00 91.00 182 LYS A N 1
ATOM 1421 C CA . LYS A 1 182 ? -4.547 20.903 16.018 1.00 91.00 182 LYS A CA 1
ATOM 1422 C C . LYS A 1 182 ? -3.430 19.964 16.491 1.00 91.00 182 LYS A C 1
ATOM 1424 O O . LYS A 1 182 ? -3.726 18.896 17.020 1.00 91.00 182 LYS A O 1
ATOM 1429 N N . GLY A 1 183 ? -2.163 20.347 16.318 1.00 91.12 183 GLY A N 1
ATOM 1430 C CA . GLY A 1 183 ? -0.999 19.551 16.711 1.00 91.12 183 GLY A CA 1
ATOM 1431 C C . GLY A 1 183 ? -0.536 18.533 15.664 1.00 91.12 183 GLY A C 1
ATOM 1432 O O . GLY A 1 183 ? 0.258 17.650 15.993 1.00 91.12 183 GLY A O 1
ATOM 1433 N N . TYR A 1 184 ? -1.010 18.633 14.417 1.00 94.00 184 TYR A N 1
ATOM 1434 C CA . TYR A 1 184 ? -0.515 17.807 13.313 1.00 94.00 184 TYR A CA 1
ATOM 1435 C C . TYR A 1 184 ? 0.811 18.336 12.770 1.00 94.00 184 TYR A C 1
ATOM 1437 O O . TYR A 1 184 ? 1.134 19.513 12.917 1.00 94.00 184 TYR A O 1
ATOM 1445 N N . GLN A 1 185 ? 1.582 17.461 12.126 1.00 94.38 185 GLN A N 1
ATOM 1446 C CA . GLN A 1 185 ? 2.893 17.800 11.566 1.00 94.38 185 GLN A CA 1
ATOM 1447 C C . GLN A 1 185 ? 2.861 17.749 10.037 1.00 94.38 185 GLN A C 1
ATOM 1449 O O . GLN A 1 185 ? 2.118 16.963 9.457 1.00 94.38 185 GLN A O 1
ATOM 1454 N N . GLU A 1 186 ? 3.662 18.569 9.358 1.00 93.44 186 GLU A N 1
ATOM 1455 C CA . GLU A 1 186 ? 3.777 18.465 7.899 1.00 93.44 186 GLU A CA 1
ATOM 1456 C C . GLU A 1 186 ? 4.570 17.210 7.506 1.00 93.44 186 GLU A C 1
ATOM 1458 O O . GLU A 1 186 ? 5.631 16.920 8.063 1.00 93.44 186 GLU A O 1
ATOM 1463 N N . LEU A 1 187 ? 4.063 16.470 6.521 1.00 92.94 187 LEU A N 1
ATOM 1464 C CA . LEU A 1 187 ? 4.751 15.335 5.921 1.00 92.94 187 LEU A CA 1
ATOM 1465 C C . LEU A 1 187 ? 5.855 15.845 4.986 1.00 92.94 187 LEU A C 1
ATOM 1467 O O . LEU A 1 187 ? 5.584 16.341 3.893 1.00 92.94 187 LEU A O 1
ATOM 1471 N N . THR A 1 188 ? 7.105 15.701 5.416 1.00 89.75 188 THR A N 1
ATOM 1472 C CA . THR A 1 188 ? 8.306 16.044 4.629 1.00 89.75 188 THR A CA 1
ATOM 1473 C C . THR A 1 188 ? 9.019 14.812 4.078 1.00 89.75 188 THR A C 1
ATOM 1475 O O . THR A 1 188 ? 9.772 14.894 3.109 1.00 89.75 188 THR A O 1
ATOM 1478 N N . GLU A 1 189 ? 8.770 13.659 4.687 1.00 90.50 189 GLU A N 1
ATOM 1479 C CA . GLU A 1 189 ? 9.340 12.376 4.309 1.00 90.50 189 GLU A CA 1
ATOM 1480 C C . GLU A 1 189 ? 8.480 11.673 3.259 1.00 90.50 189 GLU A C 1
ATOM 1482 O O . GLU A 1 189 ? 7.284 11.927 3.118 1.00 90.50 189 GLU A O 1
ATOM 1487 N N . SER A 1 190 ? 9.090 10.743 2.529 1.00 90.88 190 SER A N 1
ATOM 1488 C CA . SER A 1 190 ? 8.350 9.931 1.567 1.00 90.88 190 SER A CA 1
ATOM 1489 C C . SER A 1 190 ? 7.438 8.922 2.262 1.00 90.88 190 SER A C 1
ATOM 1491 O O . SER A 1 190 ? 7.774 8.413 3.334 1.00 90.88 190 SER A O 1
ATOM 1493 N N . ILE A 1 191 ? 6.309 8.597 1.635 1.00 90.75 191 ILE A N 1
ATOM 1494 C CA . ILE A 1 191 ? 5.504 7.427 2.000 1.00 90.75 191 ILE A CA 1
ATOM 1495 C C . ILE A 1 191 ? 6.236 6.186 1.506 1.00 90.75 191 ILE A C 1
ATOM 1497 O O . ILE A 1 191 ? 6.578 6.105 0.324 1.00 90.75 191 ILE A O 1
ATOM 1501 N N . GLU A 1 192 ? 6.508 5.251 2.412 1.00 89.69 192 GLU A N 1
ATOM 1502 C CA . GLU A 1 192 ? 7.256 4.035 2.096 1.00 89.69 192 GLU A CA 1
ATOM 1503 C C . GLU A 1 192 ? 6.319 2.875 1.719 1.00 89.69 192 GLU A C 1
ATOM 1505 O O . GLU A 1 192 ? 5.176 2.815 2.177 1.00 89.69 192 GLU A O 1
ATOM 1510 N N . PRO A 1 193 ? 6.785 1.886 0.937 1.00 88.25 193 PRO A N 1
ATOM 1511 C CA . PRO A 1 193 ? 6.028 0.659 0.706 1.00 88.25 193 PRO A CA 1
ATOM 1512 C C . PRO A 1 193 ? 5.634 -0.028 2.015 1.00 88.25 193 PRO A C 1
ATOM 1514 O O . PRO A 1 193 ? 6.393 -0.032 2.983 1.00 88.25 193 PRO A O 1
ATOM 1517 N N . GLY A 1 194 ? 4.444 -0.626 2.051 1.00 87.62 194 GLY A N 1
ATOM 1518 C CA . GLY A 1 194 ? 3.896 -1.236 3.268 1.00 87.62 194 GLY A CA 1
ATOM 1519 C C . GLY A 1 194 ? 3.141 -0.279 4.174 1.00 87.62 194 GLY A C 1
ATOM 1520 O O . GLY A 1 194 ? 2.456 -0.745 5.086 1.00 87.62 194 GLY A O 1
ATOM 1521 N N . GLU A 1 195 ? 3.217 1.023 3.917 1.00 91.25 195 GLU A N 1
ATOM 1522 C CA . GLU A 1 195 ? 2.469 2.039 4.639 1.00 91.25 195 GLU A CA 1
ATOM 1523 C C . GLU A 1 195 ? 1.060 2.216 4.060 1.00 91.25 195 GLU A C 1
ATOM 1525 O O . GLU A 1 195 ? 0.866 2.324 2.848 1.00 91.25 195 GLU A O 1
ATOM 1530 N N . GLY A 1 196 ? 0.070 2.239 4.952 1.00 92.06 196 GLY A N 1
ATOM 1531 C CA . GLY A 1 196 ? -1.266 2.723 4.626 1.00 92.06 196 GLY A CA 1
ATOM 1532 C C . GLY A 1 196 ? -1.319 4.232 4.828 1.00 92.06 196 GLY A C 1
ATOM 1533 O O . GLY A 1 196 ? -0.637 4.770 5.699 1.00 92.06 196 GLY A O 1
ATOM 1534 N N . PHE A 1 197 ? -2.130 4.927 4.048 1.00 93.31 197 PHE A N 1
ATOM 1535 C CA . PHE A 1 197 ? -2.325 6.361 4.204 1.00 93.31 197 PHE A CA 1
ATOM 1536 C C . PHE A 1 197 ? -3.717 6.768 3.733 1.00 93.31 197 PHE A C 1
ATOM 1538 O O . PHE A 1 197 ? -4.398 6.044 3.006 1.00 93.31 197 PHE A O 1
ATOM 1545 N N . TRP A 1 198 ? -4.160 7.934 4.177 1.00 93.88 198 TRP A N 1
ATOM 1546 C CA . TRP A 1 198 ? -5.448 8.481 3.798 1.00 93.88 198 TRP A CA 1
ATOM 1547 C C . TRP A 1 198 ? -5.310 9.509 2.697 1.00 93.88 198 TRP A C 1
ATOM 1549 O O . TRP A 1 198 ? -4.413 10.350 2.726 1.00 93.88 198 TRP A O 1
ATOM 1559 N N . VAL A 1 199 ? -6.272 9.491 1.785 1.00 91.19 199 VAL A N 1
ATOM 1560 C CA . VAL A 1 199 ? -6.483 10.545 0.799 1.00 91.19 199 VAL A CA 1
ATOM 1561 C C . VAL A 1 199 ? -7.876 11.115 1.004 1.00 91.19 199 VAL A C 1
ATOM 1563 O O . VAL A 1 199 ? -8.878 10.397 0.916 1.00 91.19 199 VAL A O 1
ATOM 1566 N N . GLU A 1 200 ? -7.931 12.412 1.289 1.00 90.94 200 GLU A N 1
ATOM 1567 C CA . GLU A 1 200 ? -9.157 13.200 1.271 1.00 90.94 200 GLU A CA 1
ATOM 1568 C C . GLU A 1 200 ? -9.294 13.865 -0.102 1.00 90.94 200 GLU A C 1
ATOM 1570 O O . GLU A 1 200 ? -8.372 14.548 -0.547 1.00 90.94 200 GLU A O 1
ATOM 1575 N N . LEU A 1 201 ? -10.425 13.657 -0.777 1.00 88.19 201 LEU A N 1
ATOM 1576 C CA . LEU A 1 201 ? -10.718 14.254 -2.084 1.00 88.19 201 LEU A CA 1
ATOM 1577 C C . LEU A 1 201 ? -11.363 15.635 -1.933 1.00 88.19 201 LEU A C 1
ATOM 1579 O O . LEU A 1 201 ? -12.027 15.920 -0.931 1.00 88.19 201 LEU A O 1
ATOM 1583 N N . ASN A 1 202 ? -11.202 16.488 -2.946 1.00 86.06 202 ASN A N 1
ATOM 1584 C CA . ASN A 1 202 ? -11.921 17.757 -2.988 1.00 86.06 202 ASN A CA 1
ATOM 1585 C C . ASN A 1 202 ? -13.430 17.520 -3.190 1.00 86.06 202 ASN A C 1
ATOM 1587 O O . ASN A 1 202 ? -13.823 16.623 -3.936 1.00 86.06 202 ASN A O 1
ATOM 1591 N N . PRO A 1 203 ? -14.311 18.303 -2.541 1.00 82.00 203 PRO A N 1
ATOM 1592 C CA . PRO A 1 203 ? -15.739 18.260 -2.830 1.00 82.00 203 PRO A CA 1
ATOM 1593 C C . PRO A 1 203 ? -16.051 18.885 -4.206 1.00 82.00 203 PRO A C 1
ATOM 1595 O O . PRO A 1 203 ? -15.566 19.984 -4.479 1.00 82.00 203 PRO A O 1
ATOM 1598 N N . PRO A 1 204 ? -16.928 18.281 -5.033 1.00 81.00 204 PRO A N 1
ATOM 1599 C CA . PRO A 1 204 ? -17.596 16.997 -4.827 1.00 81.00 204 PRO A CA 1
ATOM 1600 C C . PRO A 1 204 ? -16.649 15.812 -5.076 1.00 81.00 204 PRO A C 1
ATOM 1602 O O . PRO A 1 204 ? -15.989 15.742 -6.108 1.00 81.00 204 PRO A O 1
ATOM 1605 N N . ALA A 1 205 ? -16.636 14.851 -4.148 1.00 77.00 205 ALA A N 1
ATOM 1606 C CA . ALA A 1 205 ? -15.808 13.655 -4.257 1.00 77.00 205 ALA A CA 1
ATOM 1607 C C . ALA A 1 205 ? -16.374 12.710 -5.328 1.00 77.00 205 ALA A C 1
ATOM 1609 O O . ALA A 1 205 ? -17.267 11.906 -5.054 1.00 77.00 205 ALA A O 1
ATOM 1610 N N . ASN A 1 206 ? -15.877 12.837 -6.556 1.00 76.69 206 ASN A N 1
ATOM 1611 C CA . ASN A 1 206 ? -16.240 11.951 -7.655 1.00 76.69 206 ASN A CA 1
ATOM 1612 C C . ASN A 1 206 ? -15.392 10.673 -7.601 1.00 76.69 206 ASN A C 1
ATOM 1614 O O . ASN A 1 206 ? -14.178 10.779 -7.400 1.00 76.69 206 ASN A O 1
ATOM 1618 N N . PRO A 1 207 ? -15.983 9.482 -7.821 1.00 79.06 207 PRO A N 1
ATOM 1619 C CA . PRO A 1 207 ? -15.214 8.254 -7.927 1.00 79.06 207 PRO A CA 1
ATOM 1620 C C . PRO A 1 207 ? -14.116 8.383 -8.983 1.00 79.06 207 PRO A C 1
ATOM 1622 O O . PRO A 1 207 ? -14.395 8.667 -10.150 1.00 79.06 207 PRO A O 1
ATOM 1625 N N . THR A 1 208 ? -12.869 8.185 -8.571 1.00 81.69 208 THR A N 1
ATOM 1626 C CA . THR A 1 208 ? -11.695 8.305 -9.440 1.00 81.69 208 THR A CA 1
ATOM 1627 C C . THR A 1 208 ? -10.738 7.141 -9.213 1.00 81.69 208 THR A C 1
ATOM 1629 O O . THR A 1 208 ? -10.836 6.423 -8.219 1.00 81.69 208 THR A O 1
ATOM 1632 N N . ASN A 1 209 ? -9.821 6.924 -10.152 1.00 84.44 209 ASN A N 1
ATOM 1633 C CA . ASN A 1 209 ? -8.780 5.914 -10.029 1.00 84.44 209 ASN A CA 1
ATOM 1634 C C . ASN A 1 209 ? -7.424 6.594 -9.921 1.00 84.44 209 ASN A C 1
ATOM 1636 O O . ASN A 1 209 ? -7.061 7.420 -10.754 1.00 84.44 209 ASN A O 1
ATOM 1640 N N . PHE A 1 210 ? -6.663 6.188 -8.919 1.00 80.19 210 PHE A N 1
ATOM 1641 C CA . PHE A 1 210 ? -5.275 6.565 -8.769 1.00 80.19 210 PHE A CA 1
ATOM 1642 C C . PHE A 1 210 ? -4.397 5.610 -9.581 1.00 80.19 210 PHE A C 1
ATOM 1644 O O . PHE A 1 210 ? -4.328 4.419 -9.272 1.00 80.19 210 PHE A O 1
ATOM 1651 N N . GLU A 1 211 ? -3.764 6.127 -10.633 1.00 82.88 211 GLU A N 1
ATOM 1652 C CA . GLU A 1 211 ? -2.914 5.356 -11.542 1.00 82.88 211 GLU A CA 1
ATOM 1653 C C . GLU A 1 211 ? -1.437 5.452 -11.146 1.00 82.88 211 GLU A C 1
ATOM 1655 O O . GLU A 1 211 ? -0.912 6.527 -10.858 1.00 82.88 211 GLU A O 1
ATOM 1660 N N . MET A 1 212 ? -0.740 4.320 -11.158 1.00 81.88 212 MET A N 1
ATOM 1661 C CA . MET A 1 212 ? 0.677 4.253 -10.818 1.00 81.88 212 MET A CA 1
ATOM 1662 C C . MET A 1 212 ? 1.417 3.189 -11.617 1.00 81.88 212 MET A C 1
ATOM 1664 O O . MET A 1 212 ? 0.845 2.235 -12.142 1.00 81.88 212 MET A O 1
ATOM 1668 N N . GLU A 1 213 ? 2.734 3.324 -11.656 1.00 79.75 213 GLU A N 1
ATOM 1669 C CA . GLU A 1 213 ? 3.605 2.333 -12.272 1.00 79.75 213 GLU A CA 1
ATOM 1670 C C . GLU A 1 213 ? 3.598 1.026 -11.469 1.00 79.75 213 GLU A C 1
ATOM 1672 O O . GLU A 1 213 ? 3.873 1.016 -10.266 1.00 79.75 213 GLU A O 1
ATOM 1677 N N . PHE A 1 214 ? 3.343 -0.099 -12.142 1.00 79.88 214 PHE A N 1
ATOM 1678 C CA . PHE A 1 214 ? 3.425 -1.412 -11.511 1.00 79.88 214 PHE A CA 1
ATOM 1679 C C . PHE A 1 214 ? 4.870 -1.912 -11.468 1.00 79.88 214 PHE A C 1
ATOM 1681 O O . PHE A 1 214 ? 5.306 -2.740 -12.270 1.00 79.88 214 PHE A O 1
ATOM 1688 N N . ARG A 1 215 ? 5.627 -1.415 -10.491 1.00 78.25 215 ARG A N 1
ATOM 1689 C CA . ARG A 1 215 ? 7.010 -1.847 -10.250 1.00 78.25 215 ARG A CA 1
ATOM 1690 C C . ARG A 1 215 ? 7.100 -3.182 -9.502 1.00 78.25 215 ARG A C 1
ATOM 1692 O O . ARG A 1 215 ? 8.174 -3.548 -9.069 1.00 78.25 215 ARG A O 1
ATOM 1699 N N . GLY A 1 216 ? 6.011 -3.941 -9.376 1.00 80.31 216 GLY A N 1
ATOM 1700 C CA . GLY A 1 216 ? 5.939 -5.164 -8.569 1.00 80.31 216 GLY A CA 1
ATOM 1701 C C . GLY A 1 216 ? 5.466 -4.905 -7.139 1.00 80.31 216 GLY A C 1
ATOM 1702 O O . GLY A 1 216 ? 5.410 -3.762 -6.700 1.00 80.31 216 GLY A O 1
ATOM 1703 N N . SER A 1 217 ? 5.105 -5.969 -6.419 1.00 85.00 217 SER A N 1
ATOM 1704 C CA . SER A 1 217 ? 4.458 -5.904 -5.098 1.00 85.00 217 SER A CA 1
ATOM 1705 C C . SER A 1 217 ? 5.455 -6.072 -3.936 1.00 85.00 217 SER A C 1
ATOM 1707 O O . SER A 1 217 ? 6.632 -6.373 -4.153 1.00 85.00 217 SER A O 1
ATOM 1709 N N . TYR A 1 218 ? 5.013 -5.884 -2.692 1.00 85.88 218 TYR A N 1
ATOM 1710 C CA . TYR A 1 218 ? 5.834 -6.083 -1.491 1.00 85.88 218 TYR A CA 1
ATOM 1711 C C . TYR A 1 218 ? 5.177 -7.043 -0.501 1.00 85.88 218 TYR A C 1
ATOM 1713 O O . TYR A 1 218 ? 3.959 -7.099 -0.353 1.00 85.88 218 TYR A O 1
ATOM 1721 N N . ARG A 1 219 ? 6.017 -7.780 0.226 1.00 84.69 219 ARG A N 1
ATOM 1722 C CA . ARG A 1 219 ? 5.614 -8.588 1.374 1.00 84.69 219 ARG A CA 1
ATOM 1723 C C . ARG A 1 219 ? 5.627 -7.700 2.603 1.00 84.69 219 ARG A C 1
ATOM 1725 O O . ARG A 1 219 ? 6.653 -7.108 2.928 1.00 84.69 219 ARG A O 1
ATOM 1732 N N . MET A 1 220 ? 4.482 -7.612 3.264 1.00 84.56 220 MET A N 1
ATOM 1733 C CA . MET A 1 220 ? 4.256 -6.652 4.345 1.00 84.56 220 MET A CA 1
ATOM 1734 C C . MET A 1 220 ? 3.972 -7.322 5.691 1.00 84.56 220 MET A C 1
ATOM 1736 O O . MET A 1 220 ? 4.220 -6.716 6.724 1.00 84.56 220 MET A O 1
ATOM 1740 N N . LEU A 1 221 ? 3.492 -8.571 5.690 1.00 87.31 221 LEU A N 1
ATOM 1741 C CA . LEU A 1 221 ? 3.133 -9.313 6.902 1.00 87.31 221 LEU A CA 1
ATOM 1742 C C . LEU A 1 221 ? 4.245 -9.381 7.962 1.00 87.31 221 LEU A C 1
ATOM 1744 O O . LEU A 1 221 ? 3.918 -9.176 9.133 1.00 87.31 221 LEU A O 1
ATOM 1748 N N . PRO A 1 222 ? 5.537 -9.595 7.614 1.00 84.25 222 PRO A N 1
ATOM 1749 C CA . PRO A 1 222 ? 6.572 -9.653 8.638 1.00 84.25 222 PRO A CA 1
ATOM 1750 C C . PRO A 1 222 ? 6.693 -8.357 9.448 1.00 84.25 222 PRO A C 1
ATOM 1752 O O . PRO A 1 222 ? 7.219 -8.402 10.555 1.00 84.25 222 PRO A O 1
ATOM 1755 N N . GLN A 1 223 ? 6.198 -7.215 8.949 1.00 85.19 223 GLN A N 1
ATOM 1756 C CA . GLN A 1 223 ? 6.256 -5.945 9.673 1.00 85.19 223 GLN A CA 1
ATOM 1757 C C . GLN A 1 223 ? 5.534 -6.002 11.022 1.00 85.19 223 GLN A C 1
ATOM 1759 O O . GLN A 1 223 ? 6.025 -5.443 12.001 1.00 85.19 223 GLN A O 1
ATOM 1764 N N . PHE A 1 224 ? 4.422 -6.739 11.103 1.00 86.94 224 PHE A N 1
ATOM 1765 C CA . PHE A 1 224 ? 3.637 -6.848 12.333 1.00 86.94 224 PHE A CA 1
ATOM 1766 C C . PHE A 1 224 ? 4.369 -7.610 13.431 1.00 86.94 224 PHE A C 1
ATOM 1768 O O . PHE A 1 224 ? 4.128 -7.374 14.614 1.00 86.94 224 PHE A O 1
ATOM 1775 N N . SER A 1 225 ? 5.332 -8.447 13.052 1.00 80.06 225 SER A N 1
ATOM 1776 C CA . SER A 1 225 ? 6.163 -9.161 14.011 1.00 80.06 225 SER A CA 1
ATOM 1777 C C . SER A 1 225 ? 7.211 -8.281 14.690 1.00 80.06 225 SER A C 1
ATOM 1779 O O . SER A 1 225 ? 7.748 -8.661 15.729 1.00 80.06 225 SER A O 1
ATOM 1781 N N . PHE A 1 226 ? 7.477 -7.096 14.130 1.00 78.12 226 PHE A N 1
ATOM 1782 C CA . PHE A 1 226 ? 8.337 -6.067 14.719 1.00 78.12 226 PHE A CA 1
ATOM 1783 C C . PHE A 1 226 ? 7.541 -4.939 15.384 1.00 78.12 226 PHE A C 1
ATOM 1785 O O . PHE A 1 226 ? 8.126 -4.112 16.088 1.00 78.12 226 PHE A O 1
ATOM 1792 N N . THR A 1 227 ? 6.225 -4.876 15.162 1.00 79.94 227 THR A N 1
ATOM 1793 C CA . THR A 1 227 ? 5.376 -3.830 15.726 1.00 79.94 227 THR A CA 1
ATOM 1794 C C . THR A 1 227 ? 5.349 -3.927 17.247 1.00 79.94 227 THR A C 1
ATOM 1796 O O . THR A 1 227 ? 5.058 -4.978 17.819 1.00 79.94 227 THR A O 1
ATOM 1799 N N . ARG A 1 228 ? 5.614 -2.797 17.908 1.00 78.50 228 ARG A N 1
ATOM 1800 C CA . ARG A 1 228 ? 5.502 -2.633 19.369 1.00 78.50 228 ARG A CA 1
ATOM 1801 C C . ARG A 1 228 ? 4.394 -1.672 19.782 1.00 78.50 228 ARG A C 1
ATOM 1803 O O . ARG A 1 228 ? 4.048 -1.597 20.958 1.00 78.50 228 ARG A O 1
ATOM 1810 N N . GLU A 1 229 ? 3.874 -0.901 18.837 1.00 85.44 229 GLU A N 1
ATOM 1811 C CA . GLU A 1 229 ? 2.792 0.043 19.084 1.00 85.44 229 GLU A CA 1
ATOM 1812 C C . GLU A 1 229 ? 1.453 -0.684 19.158 1.00 85.44 229 GLU A C 1
ATOM 1814 O O . GLU A 1 229 ? 1.277 -1.729 18.540 1.00 85.44 229 GLU A O 1
ATOM 1819 N N . GLU A 1 230 ? 0.509 -0.124 19.915 1.00 90.31 230 GLU A N 1
ATOM 1820 C CA . GLU A 1 230 ? -0.852 -0.658 19.978 1.00 90.31 230 GLU A CA 1
ATOM 1821 C C . GLU A 1 230 ? -1.536 -0.586 18.613 1.00 90.31 230 GLU A C 1
ATOM 1823 O O . GLU A 1 230 ? -2.160 -1.551 18.189 1.00 90.31 230 GLU A O 1
ATOM 1828 N N . TRP A 1 231 ? -1.397 0.548 17.925 1.00 92.62 231 TRP A N 1
ATOM 1829 C CA . TRP A 1 231 ? -1.974 0.787 16.610 1.00 92.62 231 TRP A CA 1
ATOM 1830 C C . TRP A 1 231 ? -0.882 0.841 15.560 1.00 92.62 231 TRP A C 1
ATOM 1832 O O . TRP A 1 231 ? 0.140 1.496 15.739 1.00 92.62 231 TRP A O 1
ATOM 1842 N N . SER A 1 232 ? -1.112 0.181 14.434 1.00 91.81 232 SER A N 1
ATOM 1843 C CA . SER A 1 232 ? -0.241 0.278 13.272 1.00 91.81 232 SER A CA 1
ATOM 1844 C C . SER A 1 232 ? -1.052 0.432 12.008 1.00 91.81 232 SER A C 1
ATOM 1846 O O . SER A 1 232 ? -1.938 -0.374 11.724 1.00 91.81 232 SER A O 1
ATOM 1848 N N . LEU A 1 233 ? -0.719 1.476 11.255 1.00 93.31 233 LEU A N 1
ATOM 1849 C CA . LEU A 1 233 ? -1.269 1.732 9.939 1.00 93.31 233 LEU A CA 1
ATOM 1850 C C . LEU A 1 233 ? -0.385 1.058 8.888 1.00 93.31 233 LEU A C 1
ATOM 1852 O O . LEU A 1 233 ? 0.834 1.273 8.843 1.00 93.31 233 LEU A O 1
ATOM 1856 N N . ALA A 1 234 ? -1.007 0.227 8.061 1.00 92.38 234 ALA A N 1
ATOM 1857 C CA . ALA A 1 234 ? -0.324 -0.597 7.083 1.00 92.38 234 ALA A CA 1
ATOM 1858 C C . ALA A 1 234 ? -1.107 -0.677 5.768 1.00 92.38 234 ALA A C 1
ATOM 1860 O O . ALA A 1 234 ? -2.288 -0.332 5.702 1.00 92.38 234 ALA A O 1
ATOM 1861 N N . GLY A 1 235 ? -0.419 -1.097 4.710 1.00 92.06 235 GLY A N 1
ATOM 1862 C CA . GLY A 1 235 ? -0.955 -1.114 3.357 1.00 92.06 235 GLY A CA 1
ATOM 1863 C C . GLY A 1 235 ? -0.872 -2.474 2.674 1.00 92.06 235 GLY A C 1
ATOM 1864 O O . GLY A 1 235 ? 0.151 -3.156 2.766 1.00 92.06 235 GLY A O 1
ATOM 1865 N N . ALA A 1 236 ? -1.947 -2.875 1.992 1.00 91.50 236 ALA A N 1
ATOM 1866 C CA . ALA A 1 236 ? -2.010 -4.137 1.266 1.00 91.50 236 ALA A CA 1
ATOM 1867 C C . ALA A 1 236 ? -1.498 -3.982 -0.174 1.00 91.50 236 ALA A C 1
ATOM 1869 O O . ALA A 1 236 ? -2.086 -3.283 -1.001 1.00 91.50 236 ALA A O 1
ATOM 1870 N N . ALA A 1 237 ? -0.400 -4.674 -0.481 1.00 88.56 237 ALA A N 1
ATOM 1871 C CA . ALA A 1 237 ? 0.164 -4.732 -1.831 1.00 88.56 237 ALA A CA 1
ATOM 1872 C C . ALA A 1 237 ? -0.495 -5.806 -2.710 1.00 88.56 237 ALA A C 1
ATOM 1874 O O . ALA A 1 237 ? -0.528 -5.723 -3.935 1.00 88.56 237 ALA A O 1
ATOM 1875 N N . GLU A 1 238 ? -0.975 -6.853 -2.052 1.00 87.69 238 GLU A N 1
ATOM 1876 C CA . GLU A 1 238 ? -1.658 -7.997 -2.623 1.00 87.69 238 GLU A CA 1
ATOM 1877 C C . GLU A 1 238 ? -2.866 -8.318 -1.748 1.00 87.69 238 GLU A C 1
ATOM 1879 O O . GLU A 1 238 ? -3.022 -7.757 -0.662 1.00 87.69 238 GLU A O 1
ATOM 1884 N N . ARG A 1 239 ? -3.727 -9.216 -2.221 1.00 90.81 239 ARG A N 1
ATOM 1885 C CA . ARG A 1 239 ? -4.848 -9.687 -1.422 1.00 90.81 239 ARG A CA 1
ATOM 1886 C C . ARG A 1 239 ? -4.321 -10.480 -0.231 1.00 90.81 239 ARG A C 1
ATOM 1888 O O . ARG A 1 239 ? -3.533 -11.407 -0.421 1.00 90.81 239 ARG A O 1
ATOM 1895 N N . ILE A 1 240 ? -4.770 -10.131 0.971 1.00 90.69 240 ILE A N 1
ATOM 1896 C CA . ILE A 1 240 ? -4.319 -10.749 2.221 1.00 90.69 240 ILE A CA 1
ATOM 1897 C C . ILE A 1 240 ? -5.539 -11.154 3.056 1.00 90.69 240 ILE A C 1
ATOM 1899 O O . ILE A 1 240 ? -6.478 -10.372 3.211 1.00 90.69 240 ILE A O 1
ATOM 1903 N N . SER A 1 241 ? -5.511 -12.371 3.603 1.00 94.50 241 SER A N 1
ATOM 1904 C CA . SER A 1 241 ? -6.537 -12.868 4.523 1.00 94.50 241 SER A CA 1
ATOM 1905 C C . SER A 1 241 ? -6.347 -12.308 5.939 1.00 94.50 241 SER A C 1
ATOM 1907 O O . SER A 1 241 ? -5.221 -12.075 6.397 1.00 94.50 241 SER A O 1
ATOM 1909 N N . VAL A 1 242 ? -7.446 -12.105 6.666 1.00 93.81 242 VAL A N 1
ATOM 1910 C CA . VAL A 1 242 ? -7.394 -11.680 8.076 1.00 93.81 242 VAL A CA 1
ATOM 1911 C C . VAL A 1 242 ? -6.723 -12.727 8.970 1.00 93.81 242 VAL A C 1
ATOM 1913 O O . VAL A 1 242 ? -6.102 -12.380 9.979 1.00 93.81 242 VAL A O 1
ATOM 1916 N N . GLU A 1 243 ? -6.779 -14.000 8.582 1.00 90.75 243 GLU A N 1
ATOM 1917 C CA . GLU A 1 243 ? -6.100 -15.107 9.245 1.00 90.75 243 GLU A CA 1
ATOM 1918 C C . GLU A 1 243 ? -4.578 -14.976 9.135 1.00 90.75 243 GLU A C 1
ATOM 1920 O O . GLU A 1 243 ? -3.874 -15.151 10.131 1.00 90.75 243 GLU A O 1
ATOM 1925 N N . ASP A 1 244 ? -4.053 -14.627 7.959 1.00 89.81 244 ASP A N 1
ATOM 1926 C CA . ASP A 1 244 ? -2.609 -14.470 7.763 1.00 89.81 244 ASP A CA 1
ATOM 1927 C C . ASP A 1 244 ? -2.066 -13.225 8.472 1.00 89.81 244 ASP A C 1
ATOM 1929 O O . ASP A 1 244 ? -0.984 -13.278 9.063 1.00 89.81 244 ASP A O 1
ATOM 1933 N N . ILE A 1 245 ? -2.842 -12.134 8.509 1.00 90.50 245 ILE A N 1
ATOM 1934 C CA . ILE A 1 245 ? -2.517 -10.949 9.323 1.00 90.50 245 ILE A CA 1
ATOM 1935 C C . ILE A 1 245 ? -2.478 -11.329 10.801 1.00 90.50 245 ILE A C 1
ATOM 1937 O O . ILE A 1 245 ? -1.537 -10.967 11.506 1.00 90.50 245 ILE A O 1
ATOM 1941 N N . THR A 1 246 ? -3.465 -12.098 11.265 1.00 90.19 246 THR A N 1
ATOM 1942 C CA . THR A 1 246 ? -3.540 -12.552 12.658 1.00 90.19 246 THR A CA 1
ATOM 1943 C C . THR A 1 246 ? -2.325 -13.401 13.030 1.00 90.19 246 THR A C 1
ATOM 1945 O O . THR A 1 246 ? -1.698 -13.150 14.058 1.00 90.19 246 THR A O 1
ATOM 1948 N N . LYS A 1 247 ? -1.944 -14.372 12.188 1.00 87.62 247 LYS A N 1
ATOM 1949 C CA . LYS A 1 247 ? -0.745 -15.200 12.407 1.00 87.62 247 LYS A CA 1
ATOM 1950 C C . LYS A 1 247 ? 0.524 -14.351 12.481 1.00 87.62 247 LYS A C 1
ATOM 1952 O O . LYS A 1 247 ? 1.329 -14.545 13.388 1.00 87.62 247 LYS A O 1
ATOM 1957 N N . ALA A 1 248 ? 0.688 -13.400 11.562 1.00 86.31 248 ALA A N 1
ATOM 1958 C CA . ALA A 1 248 ? 1.865 -12.537 11.514 1.00 86.31 248 ALA A CA 1
ATOM 1959 C C . ALA A 1 248 ? 1.953 -11.575 12.713 1.00 86.31 248 ALA A C 1
ATOM 1961 O O . ALA A 1 248 ? 3.040 -11.371 13.253 1.00 86.31 248 ALA A O 1
ATOM 1962 N N . ALA A 1 249 ? 0.822 -11.020 13.160 1.00 87.81 249 ALA A N 1
ATOM 1963 C CA . ALA A 1 249 ? 0.745 -10.134 14.324 1.00 87.81 249 ALA A CA 1
ATOM 1964 C C . ALA A 1 249 ? 0.980 -10.866 15.659 1.00 87.81 249 ALA A C 1
ATOM 1966 O O . ALA A 1 249 ? 1.543 -10.300 16.597 1.00 87.81 249 ALA A O 1
ATOM 1967 N N . ASN A 1 250 ? 0.581 -12.136 15.739 1.00 86.06 250 ASN A N 1
ATOM 1968 C CA . ASN A 1 250 ? 0.823 -13.004 16.894 1.00 86.06 250 ASN A CA 1
ATOM 1969 C C . ASN A 1 250 ? 2.263 -13.535 16.974 1.00 86.06 250 ASN A C 1
ATOM 1971 O O . ASN A 1 250 ? 2.691 -14.018 18.023 1.00 86.06 250 ASN A O 1
ATOM 1975 N N . PHE A 1 251 ? 3.030 -13.439 15.890 1.00 80.94 251 PHE A N 1
ATOM 1976 C CA . PHE A 1 251 ? 4.452 -13.759 15.893 1.00 80.94 251 PHE A CA 1
ATOM 1977 C C . PHE A 1 251 ? 5.250 -12.549 16.395 1.00 80.94 251 PHE A C 1
ATOM 1979 O O . PHE A 1 251 ? 5.171 -11.481 15.805 1.00 80.94 251 PHE A O 1
ATOM 1986 N N . ASP A 1 252 ? 6.008 -12.681 17.484 1.00 73.38 252 ASP A N 1
ATOM 1987 C CA . ASP A 1 252 ? 6.837 -11.598 18.037 1.00 73.38 252 ASP A CA 1
ATOM 1988 C C . ASP A 1 252 ? 8.315 -11.929 17.846 1.00 73.38 252 ASP A C 1
ATOM 1990 O O . ASP A 1 252 ? 8.885 -12.690 18.619 1.00 73.38 252 ASP A O 1
ATOM 1994 N N . GLN A 1 253 ? 8.956 -11.342 16.832 1.00 65.19 253 GLN A N 1
ATOM 1995 C CA . GLN A 1 253 ? 10.381 -11.586 16.570 1.00 65.19 253 GLN A CA 1
ATOM 1996 C C . GLN A 1 253 ? 11.307 -10.954 17.613 1.00 65.19 253 GLN A C 1
ATOM 1998 O O . GLN A 1 253 ? 12.501 -11.242 17.625 1.00 65.19 253 GLN A O 1
ATOM 2003 N N . SER A 1 254 ? 10.790 -10.053 18.451 1.00 60.34 254 SER A N 1
ATOM 2004 C CA . SER A 1 254 ? 11.600 -9.295 19.400 1.00 60.34 254 SER A CA 1
ATOM 2005 C C . SER A 1 254 ? 11.709 -9.935 20.781 1.00 60.34 254 SER A C 1
ATOM 2007 O O . SER A 1 254 ? 12.499 -9.459 21.595 1.00 60.34 254 SER A O 1
ATOM 2009 N N . SER A 1 255 ? 10.960 -11.010 21.039 1.00 57.78 255 SER A N 1
ATOM 2010 C CA . SER A 1 255 ? 11.132 -11.835 22.231 1.00 57.78 255 SER A CA 1
ATOM 2011 C C . SER A 1 255 ? 12.010 -13.040 21.933 1.00 57.78 255 SER A C 1
ATOM 2013 O O . SER A 1 255 ? 11.674 -13.858 21.079 1.00 57.78 255 SER A O 1
ATOM 2015 N N . GLU A 1 256 ? 13.097 -13.179 22.682 1.00 51.06 256 GLU A N 1
ATOM 2016 C CA . GLU A 1 256 ? 14.005 -14.336 22.656 1.00 51.06 256 GLU A CA 1
ATOM 2017 C C . GLU A 1 256 ? 13.389 -15.603 23.291 1.00 51.06 256 GLU A C 1
ATOM 2019 O O . GLU A 1 256 ? 14.114 -16.524 23.650 1.00 51.06 256 GLU A O 1
ATOM 2024 N N . ASP A 1 257 ? 12.063 -15.661 23.451 1.00 48.28 257 ASP A N 1
ATOM 2025 C CA . ASP A 1 257 ? 11.382 -16.791 24.079 1.00 48.28 257 ASP A CA 1
ATOM 2026 C C . ASP A 1 257 ? 11.405 -18.018 23.148 1.00 48.28 257 ASP A C 1
ATOM 2028 O O . ASP A 1 257 ? 11.049 -17.927 21.967 1.00 48.28 257 ASP A O 1
ATOM 2032 N N . ASP A 1 258 ? 11.778 -19.177 23.707 1.00 49.88 258 ASP A N 1
ATOM 2033 C CA . ASP A 1 258 ? 11.900 -20.497 23.048 1.00 49.88 258 ASP A CA 1
ATOM 2034 C C . ASP A 1 258 ? 10.623 -20.960 22.308 1.00 49.88 258 ASP A C 1
ATOM 2036 O O . ASP A 1 258 ? 10.639 -21.880 21.487 1.00 49.88 258 ASP A O 1
ATOM 2040 N N . ASP A 1 259 ? 9.514 -20.284 22.582 1.00 51.19 259 ASP A N 1
ATOM 2041 C CA . ASP A 1 259 ? 8.199 -20.451 21.982 1.00 51.19 259 ASP A CA 1
ATOM 2042 C C . ASP A 1 259 ? 8.116 -19.967 20.520 1.00 51.19 259 ASP A C 1
ATOM 2044 O O . ASP A 1 259 ? 7.233 -20.390 19.775 1.00 51.19 259 ASP A O 1
ATOM 2048 N N . ASN A 1 260 ? 9.069 -19.149 20.058 1.00 47.00 260 ASN A N 1
ATOM 2049 C CA . ASN A 1 260 ? 9.231 -18.773 18.646 1.00 47.00 260 ASN A CA 1
ATOM 2050 C C . ASN A 1 260 ? 9.897 -19.887 17.810 1.00 47.00 260 ASN A C 1
ATOM 2052 O O . ASN A 1 260 ? 10.608 -19.617 16.835 1.00 47.00 260 ASN A O 1
ATOM 2056 N N . SER A 1 261 ? 9.685 -21.147 18.202 1.00 44.44 261 SER A N 1
ATOM 2057 C CA . SER A 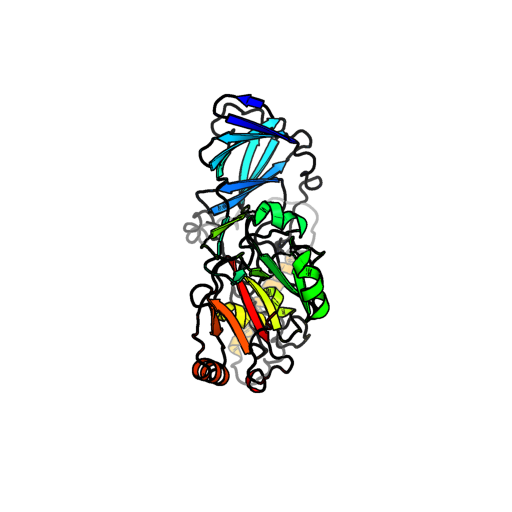1 261 ? 10.238 -22.319 17.535 1.00 44.44 261 SER A CA 1
ATOM 2058 C C . SER A 1 261 ? 9.787 -22.344 16.080 1.00 44.44 261 SER A C 1
ATOM 2060 O O . SER A 1 261 ? 8.602 -22.451 15.759 1.00 44.44 261 SER A O 1
ATOM 2062 N N . LEU A 1 262 ? 10.776 -22.203 15.201 1.00 44.78 262 LEU A N 1
ATOM 2063 C CA . LEU A 1 262 ? 10.655 -22.313 13.759 1.00 44.78 262 LEU A CA 1
ATOM 2064 C C . LEU A 1 262 ? 9.789 -23.528 13.414 1.00 44.78 262 LEU A C 1
ATOM 2066 O O . LEU A 1 262 ? 10.177 -24.666 13.677 1.00 44.78 262 LEU A O 1
ATOM 2070 N N . GLY A 1 263 ? 8.660 -23.294 12.745 1.00 41.31 263 GLY A N 1
ATOM 2071 C CA . GLY A 1 263 ? 7.867 -24.320 12.063 1.00 41.31 263 GLY A CA 1
ATOM 2072 C C . GLY A 1 263 ? 8.604 -24.946 10.869 1.00 41.31 263 GLY A C 1
ATOM 2073 O O . GLY A 1 263 ? 8.033 -25.103 9.796 1.00 41.31 263 GLY A O 1
ATOM 2074 N N . PHE A 1 264 ? 9.888 -25.269 11.026 1.00 36.00 264 PHE A N 1
ATOM 2075 C CA . PHE A 1 264 ? 10.740 -25.911 10.039 1.00 36.00 264 PHE A CA 1
ATOM 2076 C C . PHE A 1 264 ? 11.036 -27.345 10.478 1.00 36.00 264 PHE A C 1
ATOM 2078 O O . PHE A 1 264 ? 12.175 -27.645 10.780 1.00 36.00 264 PHE A O 1
ATOM 2085 N N . PHE A 1 265 ? 10.019 -28.211 10.542 1.00 33.34 265 PHE A N 1
ATOM 2086 C CA . PHE A 1 265 ? 10.140 -29.665 10.336 1.00 33.34 265 PHE A CA 1
ATOM 2087 C C . PHE A 1 265 ? 8.748 -30.266 10.076 1.00 33.34 265 PHE A C 1
ATOM 2089 O O . PHE A 1 265 ? 8.219 -31.006 10.897 1.00 33.34 265 PHE A O 1
ATOM 2096 N N . ASP A 1 266 ? 8.159 -29.988 8.914 1.00 32.25 266 ASP A N 1
ATOM 2097 C CA . ASP A 1 266 ? 7.298 -30.992 8.277 1.00 32.25 266 ASP A CA 1
ATOM 2098 C C . ASP A 1 266 ? 7.572 -31.002 6.772 1.00 32.25 266 ASP A C 1
ATOM 2100 O O . ASP A 1 266 ? 6.949 -30.317 5.964 1.00 32.25 266 ASP A O 1
ATOM 2104 N N . GLY A 1 267 ? 8.660 -31.679 6.418 1.00 31.00 267 GLY A N 1
ATOM 2105 C CA . GLY A 1 267 ? 9.186 -31.705 5.064 1.00 31.00 267 GLY A CA 1
ATOM 2106 C C . GLY A 1 267 ? 10.509 -32.452 5.009 1.00 31.00 267 GLY A C 1
ATOM 2107 O O . GLY A 1 267 ? 11.576 -31.853 5.089 1.00 31.00 267 GLY A O 1
ATOM 2108 N N . SER A 1 268 ? 10.415 -33.766 4.815 1.00 31.58 268 SER A N 1
ATOM 2109 C CA . SER A 1 268 ? 11.503 -34.738 4.628 1.00 31.58 268 SER A CA 1
ATOM 2110 C C . SER A 1 268 ? 12.231 -35.204 5.897 1.00 31.58 268 SER A C 1
ATOM 2112 O O . SER A 1 268 ? 12.679 -34.432 6.739 1.00 31.58 268 SER A O 1
ATOM 2114 N N . GLY A 1 269 ? 12.313 -36.531 6.027 1.00 36.62 269 GLY A N 1
ATOM 2115 C CA . GLY A 1 269 ? 12.884 -37.221 7.173 1.00 36.62 269 GLY A CA 1
ATOM 2116 C C . GLY A 1 269 ? 14.335 -36.832 7.445 1.00 36.62 269 GLY A C 1
ATOM 2117 O O . GLY A 1 269 ? 15.225 -37.056 6.630 1.00 36.62 269 GLY A O 1
ATOM 2118 N N . GLY A 1 270 ? 14.564 -36.326 8.649 1.00 28.09 270 GLY A N 1
ATOM 2119 C CA . GLY A 1 270 ? 15.875 -36.113 9.238 1.00 28.09 270 GLY A CA 1
ATOM 2120 C C . GLY A 1 270 ? 15.687 -35.890 10.731 1.00 28.09 270 GLY A C 1
ATOM 2121 O O . GLY A 1 270 ? 15.009 -34.957 11.139 1.00 28.09 270 GLY A O 1
ATOM 2122 N N . ILE A 1 271 ? 16.219 -36.794 11.549 1.00 32.19 271 ILE A N 1
ATOM 2123 C CA . ILE A 1 271 ? 16.118 -36.735 13.012 1.00 32.19 271 ILE A CA 1
ATOM 2124 C C . ILE A 1 271 ? 16.905 -35.504 13.507 1.00 32.19 271 ILE A C 1
ATOM 2126 O O . ILE A 1 271 ? 18.105 -35.431 13.228 1.00 32.19 271 ILE A O 1
ATOM 2130 N N . PRO A 1 272 ? 16.297 -34.558 14.249 1.00 30.70 272 PRO A N 1
ATOM 2131 C CA . PRO A 1 272 ? 17.029 -33.438 14.829 1.00 30.70 272 PRO A CA 1
ATOM 2132 C C . PRO A 1 272 ? 17.906 -33.909 16.008 1.00 30.70 272 PRO A C 1
ATOM 2134 O O . PRO A 1 272 ? 17.463 -34.725 16.827 1.00 30.70 272 PRO A O 1
ATOM 2137 N N . PRO A 1 273 ? 19.148 -33.405 16.143 1.00 33.88 273 PRO A N 1
ATOM 2138 C CA . PRO A 1 273 ? 20.012 -33.687 17.282 1.00 33.88 273 PRO A CA 1
ATOM 2139 C C . PRO A 1 273 ? 19.517 -32.901 18.506 1.00 33.88 273 PRO A C 1
ATOM 2141 O O . PRO A 1 273 ? 19.989 -31.813 18.805 1.00 33.88 273 PRO A O 1
ATOM 2144 N N . GLY A 1 274 ? 18.526 -33.462 19.195 1.00 31.66 274 GLY A N 1
ATOM 2145 C CA . GLY A 1 274 ? 17.968 -32.916 20.440 1.00 31.66 274 GLY A CA 1
ATOM 2146 C C . GLY A 1 274 ? 17.191 -33.930 21.285 1.00 31.66 274 GLY A C 1
ATOM 2147 O O . GLY A 1 274 ? 16.891 -33.671 22.443 1.00 31.66 274 GLY A O 1
ATOM 2148 N N . THR A 1 275 ? 16.911 -35.129 20.767 1.00 35.28 275 THR A N 1
ATOM 2149 C CA . THR A 1 275 ? 16.088 -36.146 21.450 1.00 35.28 275 THR A CA 1
ATOM 2150 C C . THR A 1 275 ? 16.876 -37.246 22.175 1.00 35.28 275 THR A C 1
ATOM 2152 O O . THR A 1 275 ? 16.284 -38.201 22.675 1.00 35.28 275 THR A O 1
ATOM 2155 N N . MET A 1 276 ? 18.197 -37.114 22.341 1.00 32.12 276 MET A N 1
ATOM 2156 C CA . MET A 1 276 ? 19.017 -38.115 23.053 1.00 32.12 276 MET A CA 1
ATOM 2157 C C . MET A 1 276 ? 19.026 -37.998 24.590 1.00 32.12 276 MET A C 1
ATOM 2159 O O . MET A 1 276 ? 19.896 -38.578 25.231 1.00 32.12 276 MET A O 1
ATOM 2163 N N . ILE A 1 277 ? 18.057 -37.313 25.210 1.00 36.66 277 ILE A N 1
ATOM 2164 C CA . ILE A 1 277 ? 17.912 -37.302 26.685 1.00 36.66 277 ILE A CA 1
ATOM 2165 C C . ILE A 1 277 ? 16.562 -37.897 27.154 1.00 36.66 277 ILE A C 1
ATOM 2167 O O . ILE A 1 277 ? 16.388 -38.199 28.329 1.00 36.66 277 ILE A O 1
ATOM 2171 N N . GLY A 1 278 ? 15.637 -38.227 26.241 1.00 31.30 278 GLY A N 1
ATOM 2172 C CA . GLY A 1 278 ? 14.343 -38.846 26.585 1.00 31.30 278 GLY A CA 1
ATOM 2173 C C . GLY A 1 278 ? 14.265 -40.379 26.473 1.00 31.30 278 GLY A C 1
ATOM 2174 O O . GLY A 1 278 ? 13.245 -40.965 26.827 1.00 31.30 278 GLY A O 1
ATOM 2175 N N . MET A 1 279 ? 15.305 -41.061 25.976 1.00 30.98 279 MET A N 1
ATOM 2176 C CA . MET A 1 279 ? 15.239 -42.490 25.601 1.00 30.98 279 MET A CA 1
ATOM 2177 C C . MET A 1 279 ? 15.865 -43.474 26.610 1.00 30.98 279 MET A C 1
ATOM 2179 O O . MET A 1 279 ? 16.244 -44.588 26.248 1.00 30.98 279 MET A O 1
ATOM 2183 N N . LEU A 1 280 ? 15.914 -43.106 27.894 1.00 32.53 280 LEU A N 1
ATOM 2184 C CA . LEU A 1 280 ? 16.174 -44.039 29.004 1.00 32.53 280 LEU A CA 1
ATOM 2185 C C . LEU A 1 280 ? 14.888 -44.480 29.723 1.00 32.53 280 LEU A C 1
ATOM 2187 O O . LEU A 1 280 ? 14.942 -44.907 30.873 1.00 32.53 280 LEU A O 1
ATOM 2191 N N . ASN A 1 281 ? 13.730 -44.433 29.054 1.00 34.00 281 ASN A N 1
ATOM 2192 C CA . ASN A 1 281 ? 12.533 -45.054 29.608 1.00 34.00 281 ASN A CA 1
ATOM 2193 C C . ASN A 1 281 ? 12.560 -46.578 29.381 1.00 34.00 281 ASN A C 1
ATOM 2195 O O . ASN A 1 281 ? 12.659 -47.092 28.261 1.00 34.00 281 ASN A O 1
ATOM 2199 N N . THR A 1 282 ? 12.547 -47.297 30.494 1.00 39.66 282 THR A N 1
ATOM 2200 C CA . THR A 1 282 ? 12.697 -48.740 30.631 1.00 39.66 282 THR A CA 1
ATOM 2201 C C . THR A 1 282 ? 11.412 -49.443 30.203 1.00 39.66 282 THR A C 1
ATOM 2203 O O . THR A 1 282 ? 10.493 -49.495 31.006 1.00 39.66 282 THR A O 1
ATOM 2206 N N . ASN A 1 283 ? 11.319 -49.942 28.961 1.00 43.81 283 ASN A N 1
ATOM 2207 C CA . ASN A 1 283 ? 10.489 -51.108 28.575 1.00 43.81 283 ASN A CA 1
ATOM 2208 C C . ASN A 1 283 ? 10.503 -51.368 27.054 1.00 43.81 283 ASN A C 1
ATOM 2210 O O . ASN A 1 283 ? 9.520 -51.145 26.352 1.00 43.81 283 ASN A O 1
ATOM 2214 N N . SER A 1 284 ? 11.611 -51.883 26.510 1.00 39.62 284 SER A N 1
ATOM 2215 C CA . SER A 1 284 ? 11.608 -52.461 25.154 1.00 39.62 284 SER A CA 1
ATOM 2216 C C . SER A 1 284 ? 12.554 -53.668 25.033 1.00 39.62 284 SER A C 1
ATOM 2218 O O . SER A 1 284 ? 13.648 -53.644 25.607 1.00 39.62 284 SER A O 1
ATOM 2220 N N . PRO A 1 285 ? 12.151 -54.743 24.319 1.00 39.12 285 PRO A N 1
ATOM 2221 C CA . PRO A 1 285 ? 12.885 -56.008 24.285 1.00 39.12 285 PRO A CA 1
ATOM 2222 C C . PRO A 1 285 ? 14.221 -55.921 23.524 1.00 39.12 285 PRO A C 1
ATOM 2224 O O . PRO A 1 285 ? 14.351 -55.268 22.487 1.00 39.12 285 PRO A O 1
ATOM 2227 N N . PHE A 1 286 ? 15.216 -56.634 24.059 1.00 44.41 286 PHE A N 1
ATOM 2228 C CA . PHE A 1 286 ? 16.652 -56.583 23.742 1.00 44.41 286 PHE A CA 1
ATOM 2229 C C . PHE A 1 286 ? 17.023 -56.870 22.269 1.00 44.41 286 PHE A C 1
ATOM 2231 O O . PHE A 1 286 ? 18.032 -56.363 21.784 1.00 44.41 286 PHE A O 1
ATOM 2238 N N . SER A 1 287 ? 16.195 -57.596 21.512 1.00 43.38 287 SER A N 1
ATOM 2239 C CA . SER A 1 287 ? 16.505 -58.028 20.137 1.00 43.38 287 SER A CA 1
ATOM 2240 C C . SER A 1 287 ? 16.520 -56.902 19.090 1.00 43.38 287 SER A C 1
ATOM 2242 O O . SER A 1 287 ? 17.213 -57.019 18.080 1.00 43.38 287 SER A O 1
ATOM 2244 N N . ARG A 1 288 ? 15.824 -55.776 19.328 1.00 39.78 288 ARG A N 1
ATOM 2245 C CA . ARG A 1 288 ? 15.863 -54.597 18.432 1.00 39.78 288 ARG A CA 1
ATOM 2246 C C . ARG A 1 288 ? 17.092 -53.706 18.636 1.00 39.78 288 ARG A C 1
ATOM 2248 O O . ARG A 1 288 ? 17.458 -52.977 17.718 1.00 39.78 288 ARG A O 1
ATOM 2255 N N . LYS A 1 289 ? 17.756 -53.779 19.796 1.00 38.72 289 LYS A N 1
ATOM 2256 C CA . LYS A 1 289 ? 18.961 -52.980 20.086 1.00 38.72 289 LYS A CA 1
ATOM 2257 C C . LYS A 1 289 ? 20.186 -53.511 19.337 1.00 38.72 289 LYS A C 1
ATOM 2259 O O . LYS A 1 289 ? 21.021 -52.733 18.893 1.00 38.72 289 LYS A O 1
ATOM 2264 N N . THR A 1 290 ? 20.261 -54.820 19.120 1.00 42.75 290 THR A N 1
ATOM 2265 C CA . THR A 1 290 ? 21.429 -55.463 18.505 1.00 42.75 290 THR A CA 1
ATOM 2266 C C . THR A 1 290 ? 21.537 -55.186 16.997 1.00 42.75 290 THR A C 1
ATOM 2268 O O . THR A 1 290 ? 22.633 -54.946 16.499 1.00 42.75 290 THR A O 1
ATOM 2271 N N . LEU A 1 291 ? 20.415 -55.127 16.266 1.00 43.72 291 LEU A N 1
ATOM 2272 C CA . LEU A 1 291 ? 20.413 -54.893 14.809 1.00 43.72 291 LEU A CA 1
ATOM 2273 C C . LEU A 1 291 ? 20.820 -53.462 14.415 1.00 43.72 291 LEU A C 1
ATOM 2275 O O . LEU A 1 291 ? 21.536 -53.276 13.433 1.00 43.72 291 LEU A O 1
ATOM 2279 N N . LEU A 1 292 ? 20.420 -52.459 15.202 1.00 46.19 292 LEU A N 1
ATOM 2280 C CA . LEU A 1 292 ? 20.782 -51.056 14.961 1.00 46.19 292 LEU A CA 1
ATOM 2281 C C . LEU A 1 292 ? 22.267 -50.781 15.245 1.00 46.19 292 LEU A C 1
ATOM 2283 O O . LEU A 1 292 ? 22.905 -50.045 14.493 1.00 46.19 292 LEU A O 1
ATOM 2287 N N . PHE A 1 293 ? 22.840 -51.429 16.265 1.00 44.62 293 PHE A N 1
ATOM 2288 C CA . PHE A 1 293 ? 24.269 -51.314 16.570 1.00 44.62 293 PHE A CA 1
ATOM 2289 C C . PHE A 1 293 ? 25.157 -51.961 15.495 1.00 44.62 293 PHE A C 1
ATOM 2291 O O . PHE A 1 293 ? 26.164 -51.367 15.108 1.00 44.62 293 PHE A O 1
ATOM 2298 N N . PHE A 1 294 ? 24.779 -53.125 14.949 1.00 45.62 294 PHE A N 1
ATOM 2299 C CA . PHE A 1 294 ? 25.550 -53.756 13.867 1.00 45.62 294 PHE A CA 1
ATOM 2300 C C . PHE A 1 294 ? 25.454 -52.993 12.534 1.00 45.62 294 PHE A C 1
ATOM 2302 O O . PHE A 1 294 ? 26.452 -52.903 11.815 1.00 45.62 294 PHE A O 1
ATOM 2309 N N . GLY A 1 295 ? 24.303 -52.381 12.227 1.00 45.50 295 GLY A N 1
ATOM 2310 C CA . GLY A 1 295 ? 24.131 -51.549 11.029 1.00 45.50 295 GLY A CA 1
ATOM 2311 C C . GLY A 1 295 ? 25.003 -50.288 11.039 1.00 45.50 295 GLY A C 1
ATOM 2312 O O . GLY A 1 295 ? 25.683 -49.995 10.056 1.00 45.50 295 GLY A O 1
ATOM 2313 N N . PHE A 1 296 ? 25.060 -49.579 12.172 1.00 48.72 296 PHE A N 1
ATOM 2314 C CA . PHE A 1 296 ? 25.901 -48.384 12.319 1.00 48.72 296 PHE A CA 1
ATOM 2315 C C . PHE A 1 296 ? 27.400 -48.706 12.365 1.00 48.72 296 PHE A C 1
ATOM 2317 O O . PHE A 1 296 ? 28.203 -47.977 11.780 1.00 48.72 296 PHE A O 1
ATOM 2324 N N . ALA A 1 297 ? 27.787 -49.820 12.995 1.00 47.72 297 ALA A N 1
ATOM 2325 C CA . ALA A 1 297 ? 29.179 -50.262 13.020 1.00 47.72 297 ALA A CA 1
ATOM 2326 C C . ALA A 1 297 ? 29.702 -50.618 11.615 1.00 47.72 297 ALA A C 1
ATOM 2328 O O . ALA A 1 297 ? 30.836 -50.279 11.282 1.00 47.72 297 ALA A O 1
ATOM 2329 N N . SER A 1 298 ? 28.871 -51.231 10.760 1.00 50.62 298 SER A N 1
ATOM 2330 C CA . SER A 1 298 ? 29.226 -51.542 9.366 1.00 50.62 298 SER A CA 1
ATOM 2331 C C . SER A 1 298 ? 29.447 -50.281 8.521 1.00 50.62 298 SER A C 1
ATOM 2333 O O . SER A 1 298 ? 30.401 -50.212 7.745 1.00 50.62 298 SER A O 1
ATOM 2335 N N . LEU A 1 299 ? 28.616 -49.257 8.725 1.00 49.91 299 LEU A N 1
ATOM 2336 C CA . LEU A 1 299 ? 28.701 -47.977 8.020 1.00 49.91 299 LEU A CA 1
ATOM 2337 C C . LEU A 1 299 ? 29.945 -47.176 8.437 1.00 49.91 299 LEU A C 1
ATOM 2339 O O . LEU A 1 299 ? 30.660 -46.644 7.586 1.00 49.91 299 LEU A O 1
ATOM 2343 N N . LEU A 1 300 ? 30.273 -47.170 9.732 1.00 51.59 300 LEU A N 1
ATOM 2344 C CA . LEU A 1 300 ? 31.510 -46.569 10.244 1.00 51.59 300 LEU A CA 1
ATOM 2345 C C . LEU A 1 300 ? 32.765 -47.334 9.789 1.00 51.59 300 LEU A C 1
ATOM 2347 O O . LEU A 1 300 ? 33.795 -46.715 9.508 1.00 51.59 300 LEU A O 1
ATOM 2351 N N . TRP A 1 301 ? 32.685 -48.660 9.639 1.00 46.50 301 TRP A N 1
ATOM 2352 C CA . TRP A 1 301 ? 33.775 -49.471 9.081 1.00 46.50 301 TRP A CA 1
ATOM 2353 C C . TRP A 1 301 ? 33.997 -49.199 7.581 1.00 46.50 301 TRP A C 1
ATOM 2355 O O . TRP A 1 301 ? 35.134 -49.131 7.114 1.00 46.50 301 TRP A O 1
ATOM 2365 N N . PHE A 1 302 ? 32.923 -48.944 6.827 1.00 54.78 302 PHE A N 1
ATOM 2366 C CA . PHE A 1 302 ? 33.001 -48.572 5.411 1.00 54.78 302 PHE A CA 1
ATOM 2367 C C . PHE A 1 302 ? 33.679 -47.206 5.204 1.00 54.78 302 PHE A C 1
ATOM 2369 O O . PHE A 1 302 ? 34.579 -47.075 4.371 1.00 54.78 302 PHE A O 1
ATOM 2376 N N . PHE A 1 303 ? 33.323 -46.197 6.007 1.00 52.22 303 PHE A N 1
ATOM 2377 C CA . PHE A 1 303 ? 33.944 -44.869 5.917 1.00 52.22 303 PHE A CA 1
ATOM 2378 C C . PHE A 1 303 ? 35.406 -44.848 6.383 1.00 52.22 303 PHE A C 1
ATOM 2380 O O . PHE A 1 303 ? 36.227 -44.142 5.795 1.00 52.22 303 PHE A O 1
ATOM 2387 N N . THR A 1 304 ? 35.773 -45.660 7.378 1.00 53.91 304 THR A N 1
ATOM 2388 C CA . THR A 1 304 ? 37.165 -45.742 7.858 1.00 53.91 304 THR A CA 1
ATOM 2389 C C . THR A 1 304 ? 38.109 -46.432 6.869 1.00 53.91 304 THR A C 1
ATOM 2391 O O . THR A 1 304 ? 39.286 -46.073 6.808 1.00 53.91 304 THR A O 1
ATOM 2394 N N . LEU A 1 305 ? 37.614 -47.352 6.032 1.00 49.34 305 LEU A N 1
ATOM 2395 C CA . LEU A 1 305 ? 38.406 -47.975 4.963 1.00 49.34 305 LEU A CA 1
ATOM 2396 C C . LEU A 1 305 ? 38.562 -47.095 3.713 1.00 49.34 305 LEU A C 1
ATOM 2398 O O . LEU A 1 305 ? 39.469 -47.338 2.922 1.00 49.34 305 LEU A O 1
ATOM 2402 N N . HIS A 1 306 ? 37.688 -46.107 3.493 1.00 52.25 306 HIS A N 1
ATOM 2403 C CA . HIS A 1 306 ? 37.666 -45.305 2.256 1.00 52.25 306 HIS A CA 1
ATOM 2404 C C . HIS A 1 306 ? 38.208 -43.875 2.410 1.00 52.25 306 HIS A C 1
ATOM 2406 O O . HIS A 1 306 ? 38.333 -43.168 1.413 1.00 52.25 306 HIS A O 1
ATOM 2412 N N . LEU A 1 307 ? 38.599 -43.467 3.623 1.00 48.06 307 LEU A N 1
ATOM 2413 C CA . LEU A 1 307 ? 39.227 -42.165 3.896 1.00 48.06 307 LEU A CA 1
ATOM 2414 C C . LEU A 1 307 ? 40.723 -42.248 4.250 1.00 48.06 307 LEU A C 1
ATOM 2416 O O . LEU A 1 307 ? 41.306 -41.261 4.694 1.00 48.06 307 LEU A O 1
ATOM 2420 N N . ARG A 1 308 ? 41.387 -43.390 4.020 1.00 38.31 308 ARG A N 1
ATOM 2421 C CA . ARG A 1 308 ? 42.859 -43.443 4.047 1.00 38.31 308 ARG A CA 1
ATOM 2422 C C . ARG A 1 308 ? 43.433 -43.087 2.670 1.00 38.31 308 ARG A C 1
ATOM 2424 O O . ARG A 1 308 ? 43.121 -43.779 1.701 1.00 38.31 308 ARG A O 1
ATOM 2431 N N . PRO A 1 309 ? 44.303 -42.066 2.562 1.00 43.03 309 PRO A N 1
ATOM 2432 C CA . PRO A 1 309 ? 44.992 -41.773 1.316 1.00 43.03 309 PRO A CA 1
ATOM 2433 C C . PRO A 1 309 ? 46.090 -42.824 1.122 1.00 43.03 309 PRO A C 1
ATOM 2435 O O . PRO A 1 309 ? 47.101 -42.806 1.818 1.00 43.03 309 PRO A O 1
ATOM 2438 N N . SER A 1 310 ? 45.884 -43.773 0.206 1.00 33.66 310 SER A N 1
ATOM 2439 C CA . SER A 1 310 ? 46.936 -44.706 -0.206 1.00 33.66 310 SER A CA 1
ATOM 2440 C C . SER A 1 310 ? 47.486 -44.289 -1.558 1.00 33.66 310 SER A C 1
ATOM 2442 O O . SER A 1 310 ? 46.780 -44.266 -2.567 1.00 33.66 310 SER A O 1
ATOM 2444 N N . SER A 1 311 ? 48.774 -43.979 -1.545 1.00 36.62 311 SER A N 1
ATOM 2445 C CA . SER A 1 311 ? 49.643 -43.860 -2.700 1.00 36.62 311 SER A CA 1
ATOM 2446 C C . SER A 1 311 ? 49.700 -45.161 -3.513 1.00 36.62 311 SER A C 1
ATOM 2448 O O . SER A 1 311 ? 49.530 -46.261 -2.989 1.00 36.62 311 SER A O 1
ATOM 2450 N N . SER A 1 312 ? 49.999 -44.975 -4.801 1.00 36.22 312 SER A N 1
ATOM 2451 C CA . SER A 1 312 ? 50.545 -45.927 -5.780 1.00 36.22 312 SER A CA 1
ATOM 2452 C C . SER A 1 312 ? 49.775 -47.217 -6.106 1.00 36.22 312 SER A C 1
ATOM 2454 O O . SER A 1 312 ? 49.705 -48.149 -5.319 1.00 36.22 312 SER A O 1
ATOM 2456 N N . GLY A 1 313 ? 49.371 -47.295 -7.380 1.00 42.22 313 GLY A N 1
ATOM 2457 C CA . GLY A 1 313 ? 49.678 -48.425 -8.263 1.00 42.22 313 GLY A CA 1
ATOM 2458 C C . GLY A 1 313 ? 48.973 -49.753 -7.997 1.00 42.22 313 GLY A C 1
ATOM 2459 O O . GLY A 1 313 ? 49.473 -50.572 -7.241 1.00 42.22 313 GLY A O 1
ATOM 2460 N N . THR A 1 314 ? 47.884 -50.019 -8.726 1.00 34.81 314 THR A N 1
ATOM 2461 C CA . THR A 1 314 ? 47.725 -51.183 -9.635 1.00 34.81 314 THR A CA 1
ATOM 2462 C C . THR A 1 314 ? 46.274 -51.277 -10.132 1.00 34.81 314 THR A C 1
ATOM 2464 O O . THR A 1 314 ? 45.325 -51.502 -9.384 1.00 34.81 314 THR A O 1
ATOM 2467 N N . PHE A 1 315 ? 46.095 -51.078 -11.440 1.00 45.12 315 PHE A N 1
ATOM 2468 C CA . PHE A 1 315 ? 44.861 -51.351 -12.179 1.00 45.12 315 PHE A CA 1
ATOM 2469 C C . PHE A 1 315 ? 44.773 -52.861 -12.435 1.00 45.12 315 PHE A C 1
ATOM 2471 O O . PHE A 1 315 ? 45.666 -53.406 -13.076 1.00 45.12 315 PHE A O 1
ATOM 2478 N N . GLY A 1 316 ? 43.711 -53.546 -11.993 1.00 43.19 316 GLY A N 1
ATOM 2479 C CA . GLY A 1 316 ? 43.553 -54.950 -12.403 1.00 43.19 316 GLY A CA 1
ATOM 2480 C C . GLY A 1 316 ? 42.337 -55.749 -11.940 1.00 43.19 316 GLY A C 1
ATOM 2481 O O . GLY A 1 316 ? 41.969 -56.683 -12.639 1.00 43.19 316 GLY A O 1
ATOM 2482 N N . LEU A 1 317 ? 41.665 -55.416 -10.831 1.00 42.16 317 LEU A N 1
ATOM 2483 C CA . LEU A 1 317 ? 40.622 -56.310 -10.274 1.00 42.16 317 LEU A CA 1
ATOM 2484 C C . LEU A 1 317 ? 39.268 -55.647 -9.971 1.00 42.16 317 LEU A C 1
ATOM 2486 O O . LEU A 1 317 ? 38.361 -56.281 -9.442 1.00 42.16 317 LEU A O 1
ATOM 2490 N N . ARG A 1 318 ? 39.068 -54.389 -10.378 1.00 43.19 318 ARG A N 1
ATOM 2491 C CA . ARG A 1 318 ? 37.860 -53.610 -10.036 1.00 43.19 318 ARG A CA 1
ATOM 2492 C C . ARG A 1 318 ? 36.701 -53.709 -11.039 1.00 43.19 318 ARG A C 1
ATOM 2494 O O . ARG A 1 318 ? 35.693 -53.036 -10.862 1.00 43.19 318 ARG A O 1
ATOM 2501 N N . LYS A 1 319 ? 36.816 -54.531 -12.091 1.00 40.31 319 LYS A N 1
ATOM 2502 C CA . LYS A 1 319 ? 35.841 -54.552 -13.202 1.00 40.31 319 LYS A CA 1
ATOM 2503 C C . LYS A 1 319 ? 34.718 -55.591 -13.100 1.00 40.31 319 LYS A C 1
ATOM 2505 O O . LYS A 1 319 ? 33.784 -55.502 -13.884 1.00 40.31 319 LYS A O 1
ATOM 2510 N N . ARG A 1 320 ? 34.744 -56.528 -12.142 1.00 39.72 320 ARG A N 1
ATOM 2511 C CA . ARG A 1 320 ? 33.686 -57.560 -12.021 1.00 39.72 320 ARG A CA 1
ATOM 2512 C C . ARG A 1 320 ? 32.648 -57.340 -10.915 1.00 39.72 320 ARG A C 1
ATOM 2514 O O . ARG A 1 320 ? 31.617 -57.993 -10.948 1.00 39.72 320 ARG A O 1
ATOM 2521 N N . ALA A 1 321 ? 32.842 -56.376 -10.014 1.00 40.72 321 ALA A N 1
ATOM 2522 C CA . ALA A 1 321 ? 31.822 -56.007 -9.020 1.00 40.72 321 ALA A CA 1
ATOM 2523 C C . ALA A 1 321 ? 30.889 -54.868 -9.486 1.00 40.72 321 ALA A C 1
ATOM 2525 O O . ALA A 1 321 ? 29.874 -54.602 -8.852 1.00 40.72 321 ALA A O 1
ATOM 2526 N N . PHE A 1 322 ? 31.201 -54.208 -10.608 1.00 42.91 322 PHE A N 1
ATOM 2527 C CA . PHE A 1 322 ? 30.451 -53.040 -11.087 1.00 42.91 322 PHE A CA 1
ATOM 2528 C C . PHE A 1 322 ? 29.232 -53.392 -11.962 1.00 42.91 322 PHE A C 1
ATOM 2530 O O . PHE A 1 322 ? 28.413 -52.525 -12.243 1.00 42.91 322 PHE A O 1
ATOM 2537 N N . GLN A 1 323 ? 29.082 -54.652 -12.389 1.00 39.50 323 GLN A N 1
ATOM 2538 C CA . GLN A 1 323 ? 28.005 -55.063 -13.305 1.00 39.50 323 GLN A CA 1
ATOM 2539 C C . GLN A 1 323 ? 26.765 -55.662 -12.621 1.00 39.50 323 GLN A C 1
ATOM 2541 O O . GLN A 1 323 ? 25.732 -55.774 -13.271 1.00 39.50 323 GLN A O 1
ATOM 2546 N N . ALA A 1 324 ? 26.808 -55.991 -11.325 1.00 37.78 324 ALA A N 1
ATOM 2547 C CA . ALA A 1 324 ? 25.666 -56.615 -10.641 1.00 37.78 324 ALA A CA 1
ATOM 2548 C C . ALA A 1 324 ? 24.697 -55.622 -9.961 1.00 37.78 324 ALA A C 1
ATOM 2550 O O . ALA A 1 324 ? 23.590 -56.010 -9.608 1.00 37.78 324 ALA A O 1
ATOM 2551 N N . VAL A 1 325 ? 25.062 -54.342 -9.801 1.00 41.22 325 VAL A N 1
ATOM 2552 C CA . VAL A 1 325 ? 24.214 -53.344 -9.102 1.00 41.22 325 VAL A CA 1
ATOM 2553 C C . VAL A 1 325 ? 23.439 -52.434 -10.070 1.00 41.22 325 VAL A C 1
ATOM 2555 O O . VAL A 1 325 ? 22.443 -51.825 -9.691 1.00 41.22 325 VAL A O 1
ATOM 2558 N N . VAL A 1 326 ? 23.813 -52.391 -11.352 1.00 40.81 326 VAL A N 1
ATOM 2559 C CA . VAL A 1 326 ? 23.200 -51.472 -12.332 1.00 40.81 326 VAL A CA 1
ATOM 2560 C C . VAL A 1 326 ? 21.823 -51.945 -12.828 1.00 40.81 326 VAL A C 1
ATOM 2562 O O . VAL A 1 326 ? 21.031 -51.125 -13.277 1.00 40.81 326 VAL A O 1
ATOM 2565 N N . VAL A 1 327 ? 21.466 -53.227 -12.686 1.00 36.34 327 VAL A N 1
ATOM 2566 C CA . VAL A 1 327 ? 20.187 -53.742 -13.224 1.00 36.34 327 VAL A CA 1
ATOM 2567 C C . VAL A 1 327 ? 19.020 -53.647 -12.229 1.00 36.34 327 VAL A C 1
ATOM 2569 O O . VAL A 1 327 ? 17.875 -53.558 -12.655 1.00 36.34 327 VAL A O 1
ATOM 2572 N N . SER A 1 328 ? 19.267 -53.551 -10.916 1.00 33.75 328 SER A N 1
ATOM 2573 C CA . SER A 1 328 ? 18.176 -53.389 -9.932 1.00 33.75 328 SER A CA 1
ATOM 2574 C C . SER A 1 328 ? 17.891 -51.929 -9.542 1.00 33.75 328 SER A C 1
ATOM 2576 O O . SER A 1 328 ? 16.898 -51.666 -8.869 1.00 33.75 328 SER A O 1
ATOM 2578 N N . GLY A 1 329 ? 18.727 -50.978 -9.976 1.00 37.09 329 GLY A N 1
ATOM 2579 C CA . GLY A 1 329 ? 18.535 -49.535 -9.768 1.00 37.09 329 GLY A CA 1
ATOM 2580 C C . GLY A 1 329 ? 17.874 -48.800 -10.941 1.00 37.09 329 GLY A C 1
ATOM 2581 O O . GLY A 1 329 ? 17.709 -47.587 -10.874 1.00 37.09 329 GLY A O 1
ATOM 2582 N N . LEU A 1 330 ? 17.505 -49.510 -12.015 1.00 35.53 330 LEU A N 1
ATOM 2583 C CA . LEU A 1 330 ? 17.018 -48.915 -13.269 1.00 35.53 330 LEU A CA 1
ATOM 2584 C C . LEU A 1 330 ? 15.501 -49.070 -13.497 1.00 35.53 330 LEU A C 1
ATOM 2586 O O . LEU A 1 330 ? 15.005 -48.707 -14.556 1.00 35.53 330 LEU A O 1
ATOM 2590 N N . LEU A 1 331 ? 14.751 -49.557 -12.499 1.00 33.62 331 LEU A N 1
ATOM 2591 C CA . LEU A 1 331 ? 13.280 -49.653 -12.541 1.00 33.62 331 LEU A CA 1
ATOM 2592 C C . LEU A 1 331 ? 12.544 -48.600 -11.690 1.00 33.62 331 LEU A C 1
ATOM 2594 O O . LEU A 1 331 ? 11.320 -48.589 -11.665 1.00 33.62 331 LEU A O 1
ATOM 2598 N N . PHE A 1 332 ? 13.262 -47.660 -11.067 1.00 34.94 332 PHE A N 1
ATOM 2599 C CA . PHE A 1 332 ? 12.673 -46.510 -10.352 1.00 34.94 332 PHE A CA 1
ATOM 2600 C C . PHE A 1 332 ? 13.063 -45.144 -10.951 1.00 34.94 332 PHE A C 1
ATOM 2602 O O . PHE A 1 332 ? 12.846 -44.105 -10.338 1.00 34.94 332 PHE A O 1
ATOM 2609 N N . GLY A 1 333 ? 13.629 -45.129 -12.164 1.00 30.66 333 GLY A N 1
ATOM 2610 C CA . GLY A 1 333 ? 14.206 -43.938 -12.802 1.00 30.66 333 GLY A CA 1
ATOM 2611 C C . GLY A 1 333 ? 13.488 -43.449 -14.064 1.00 30.66 333 GLY A C 1
ATOM 2612 O O . GLY A 1 333 ? 14.153 -42.907 -14.939 1.00 30.66 333 GLY A O 1
ATOM 2613 N N . LEU A 1 334 ? 12.173 -43.662 -14.204 1.00 31.17 334 LEU A N 1
ATOM 2614 C CA . LEU A 1 334 ? 11.399 -43.222 -15.384 1.00 31.17 334 LEU A CA 1
ATOM 2615 C C . LEU A 1 334 ? 10.109 -42.444 -15.054 1.00 31.17 334 LEU A C 1
ATOM 2617 O O . LEU A 1 334 ? 9.190 -42.393 -15.862 1.00 31.17 334 LEU A O 1
ATOM 2621 N N . ALA A 1 335 ? 10.056 -41.777 -13.898 1.00 36.53 335 ALA A N 1
ATOM 2622 C CA . ALA A 1 335 ? 9.004 -40.799 -13.577 1.00 36.53 335 ALA A CA 1
ATOM 2623 C C . ALA A 1 335 ? 9.564 -39.419 -13.170 1.00 36.53 335 ALA A C 1
ATOM 2625 O O . ALA A 1 335 ? 8.877 -38.627 -12.536 1.00 36.53 335 ALA A O 1
ATOM 2626 N N . ALA A 1 336 ? 10.814 -39.117 -13.535 1.00 32.69 336 ALA A N 1
ATOM 2627 C CA . ALA A 1 336 ? 11.488 -37.860 -13.204 1.00 32.69 336 ALA A CA 1
ATOM 2628 C C . ALA A 1 336 ? 12.027 -37.169 -14.466 1.00 32.69 336 ALA A C 1
ATOM 2630 O O . ALA A 1 336 ? 13.221 -36.934 -14.605 1.00 32.69 336 ALA A O 1
ATOM 2631 N N . CYS A 1 337 ? 11.141 -36.889 -15.419 1.00 36.12 337 CYS A N 1
ATOM 2632 C CA . CYS A 1 337 ? 11.374 -35.941 -16.513 1.00 36.12 337 CYS A CA 1
ATOM 2633 C C . CYS A 1 337 ? 10.071 -35.183 -16.795 1.00 36.12 337 CYS A C 1
ATOM 2635 O O . CYS A 1 337 ? 9.564 -35.175 -17.910 1.00 36.12 337 CYS A O 1
ATOM 2637 N N . ALA A 1 338 ? 9.512 -34.563 -15.758 1.00 28.81 338 ALA A N 1
ATOM 2638 C CA . ALA A 1 338 ? 8.766 -33.329 -15.943 1.00 28.81 338 ALA A CA 1
ATOM 2639 C C . ALA A 1 338 ? 9.739 -32.194 -15.579 1.00 28.81 338 ALA A C 1
ATOM 2641 O O . ALA A 1 338 ? 10.391 -32.294 -14.533 1.00 28.81 338 ALA A O 1
ATOM 2642 N N . PRO A 1 339 ? 9.923 -31.166 -16.428 1.00 26.89 339 PRO A N 1
ATOM 2643 C CA . PRO A 1 339 ? 10.697 -29.993 -16.037 1.00 26.89 339 PRO A CA 1
ATOM 2644 C C . PRO A 1 339 ? 10.084 -29.430 -14.749 1.00 26.89 339 PRO A C 1
ATOM 2646 O O . PRO A 1 339 ? 8.856 -29.457 -14.627 1.00 26.89 339 PRO A O 1
ATOM 2649 N N . PRO A 1 340 ? 10.885 -28.950 -13.780 1.00 30.58 340 PRO A N 1
ATOM 2650 C CA . PRO A 1 340 ? 10.328 -28.283 -12.620 1.00 30.58 340 PRO A CA 1
ATOM 2651 C C . PRO A 1 340 ? 9.588 -27.056 -13.142 1.00 30.58 340 PRO A C 1
ATOM 2653 O O . PRO A 1 340 ? 10.200 -26.055 -13.513 1.00 30.58 340 PRO A O 1
ATOM 2656 N N . GLN A 1 341 ? 8.261 -27.150 -13.225 1.00 25.02 341 GLN A N 1
ATOM 2657 C CA . GLN A 1 341 ? 7.440 -25.962 -13.196 1.00 25.02 341 GLN A CA 1
ATOM 2658 C C . GLN A 1 341 ? 7.815 -25.290 -11.884 1.00 25.02 341 GLN A C 1
ATOM 2660 O O . GLN A 1 341 ? 7.647 -25.861 -10.806 1.00 25.02 341 GLN A O 1
ATOM 2665 N N . SER A 1 342 ? 8.439 -24.122 -11.991 1.00 28.67 342 SER A N 1
ATOM 2666 C CA . SER A 1 342 ? 8.560 -23.187 -10.891 1.00 28.67 342 SER A CA 1
ATOM 2667 C C . SER A 1 342 ? 7.144 -22.740 -10.554 1.00 28.67 342 SER A C 1
ATOM 2669 O O . SER A 1 342 ? 6.707 -21.656 -10.952 1.00 28.67 342 SER A O 1
ATOM 2671 N N . ASP A 1 343 ? 6.398 -23.605 -9.872 1.00 26.92 343 ASP A N 1
ATOM 2672 C CA . ASP A 1 343 ? 5.239 -23.166 -9.136 1.00 26.92 343 ASP A CA 1
ATOM 2673 C C . ASP A 1 343 ? 5.755 -22.070 -8.226 1.00 26.92 343 ASP A C 1
ATOM 2675 O O . ASP A 1 343 ? 6.730 -22.228 -7.487 1.00 26.92 343 ASP A O 1
ATOM 2679 N N . SER A 1 344 ? 5.157 -20.899 -8.403 1.00 32.75 344 SER A N 1
ATOM 2680 C CA . SER A 1 344 ? 5.412 -19.711 -7.613 1.00 32.75 344 SER A CA 1
ATOM 2681 C C . SER A 1 344 ? 4.880 -19.981 -6.209 1.00 32.75 344 SER A C 1
ATOM 2683 O O . SER A 1 344 ? 3.890 -19.380 -5.795 1.00 32.75 344 SER A O 1
ATOM 2685 N N . SER A 1 345 ? 5.499 -20.920 -5.488 1.00 33.12 345 SER A N 1
ATOM 2686 C CA . SER A 1 345 ? 5.275 -21.126 -4.073 1.00 33.12 345 SER A CA 1
ATOM 2687 C C . SER A 1 345 ? 5.768 -19.851 -3.420 1.00 33.12 345 SER A C 1
ATOM 2689 O O . SER A 1 345 ? 6.956 -19.688 -3.130 1.00 33.12 345 SER A O 1
ATOM 2691 N N . LYS A 1 346 ? 4.849 -18.888 -3.294 1.00 40.28 346 LYS A N 1
ATOM 2692 C CA . LYS A 1 346 ? 4.995 -17.731 -2.435 1.00 40.28 346 LYS A CA 1
ATOM 2693 C C . LYS A 1 346 ? 5.447 -18.317 -1.107 1.00 40.28 346 LYS A C 1
ATOM 2695 O O . LYS A 1 346 ? 4.668 -18.983 -0.438 1.00 40.28 346 LYS A O 1
ATOM 2700 N N . SER A 1 347 ? 6.724 -18.135 -0.793 1.00 36.19 347 SER A N 1
ATOM 2701 C CA . SER A 1 347 ? 7.290 -18.457 0.505 1.00 36.19 347 SER A CA 1
ATOM 2702 C C . SER A 1 347 ? 6.581 -17.563 1.515 1.00 36.19 347 SER A C 1
ATOM 2704 O O . SER A 1 347 ? 7.018 -16.453 1.804 1.00 36.19 347 SER A O 1
ATOM 2706 N N . THR A 1 348 ? 5.415 -17.992 1.982 1.00 40.94 348 THR A N 1
ATOM 2707 C CA . THR A 1 348 ? 4.871 -17.540 3.249 1.00 40.94 348 THR A CA 1
ATOM 2708 C C . THR A 1 348 ? 5.827 -18.086 4.287 1.00 40.94 348 THR A C 1
ATOM 2710 O O . THR A 1 348 ? 5.890 -19.298 4.492 1.00 40.94 348 THR A O 1
ATOM 2713 N N . ILE A 1 349 ? 6.618 -17.198 4.886 1.00 46.97 349 ILE A N 1
ATOM 2714 C CA . ILE A 1 349 ? 7.312 -17.503 6.134 1.00 46.97 349 ILE A CA 1
ATOM 2715 C C . ILE A 1 349 ? 6.261 -18.159 7.045 1.00 46.97 349 ILE A C 1
ATOM 2717 O O . ILE A 1 349 ? 5.191 -17.569 7.218 1.00 46.97 349 ILE A O 1
ATOM 2721 N N . PRO A 1 350 ? 6.473 -19.389 7.546 1.00 48.12 350 PRO A N 1
ATOM 2722 C CA . PRO A 1 350 ? 5.495 -20.031 8.407 1.00 48.12 350 PRO A CA 1
ATOM 2723 C C . PRO A 1 350 ? 5.447 -19.262 9.729 1.00 48.12 350 PRO A C 1
ATOM 2725 O O . PRO A 1 350 ? 6.268 -19.467 10.618 1.00 48.12 350 PRO A O 1
ATOM 2728 N N . TYR A 1 351 ? 4.500 -18.331 9.840 1.00 51.59 351 TYR A N 1
ATOM 2729 C CA . TYR A 1 351 ? 4.183 -17.643 11.084 1.00 51.59 351 TYR A CA 1
ATOM 2730 C C . TYR A 1 351 ? 3.355 -18.594 11.956 1.00 51.59 351 TYR A C 1
ATOM 2732 O O . TYR A 1 351 ? 2.126 -18.596 11.898 1.00 51.59 351 TYR A O 1
ATOM 2740 N N . SER A 1 352 ? 4.006 -19.442 12.749 1.00 51.09 352 SER A N 1
ATOM 2741 C CA . SER A 1 352 ? 3.355 -20.066 13.903 1.00 51.09 352 SER A CA 1
ATOM 2742 C C . SER A 1 352 ? 3.481 -19.096 15.076 1.00 51.09 352 SER A C 1
ATOM 2744 O O . SER A 1 352 ? 4.488 -19.085 15.777 1.00 51.09 352 SER A O 1
ATOM 2746 N N . GLY A 1 353 ? 2.503 -18.200 15.232 1.00 53.56 353 GLY A N 1
ATOM 2747 C CA . GLY A 1 353 ? 2.475 -17.266 16.357 1.00 53.56 353 GLY A CA 1
ATOM 2748 C C . GLY A 1 353 ? 2.276 -18.020 17.672 1.00 53.56 353 GLY A C 1
ATOM 2749 O O . GLY A 1 353 ? 1.284 -18.732 17.809 1.00 53.56 353 GLY A O 1
ATOM 2750 N N . SER A 1 354 ? 3.203 -17.868 18.621 1.00 56.09 354 SER A N 1
ATOM 2751 C CA . SER A 1 354 ? 3.040 -18.412 19.979 1.00 56.09 354 SER A CA 1
ATOM 2752 C C . SER A 1 354 ? 2.297 -17.447 20.913 1.00 56.09 354 SER A C 1
ATOM 2754 O O . SER A 1 354 ? 1.654 -17.861 21.876 1.00 56.09 354 SER A O 1
ATOM 2756 N N . LYS A 1 355 ? 2.326 -16.139 20.616 1.00 68.81 355 LYS A N 1
ATOM 2757 C CA . LYS A 1 355 ? 1.719 -15.125 21.481 1.00 68.81 355 LYS A CA 1
ATOM 2758 C C . LYS A 1 355 ? 0.312 -14.769 21.048 1.00 68.81 355 LYS A C 1
ATOM 2760 O O . LYS A 1 355 ? 0.010 -14.655 19.865 1.00 68.81 355 LYS A O 1
ATOM 2765 N N . ASP A 1 356 ? -0.526 -14.491 22.034 1.00 81.62 356 ASP A N 1
ATOM 2766 C CA . ASP A 1 356 ? -1.878 -14.014 21.811 1.00 81.62 356 ASP A CA 1
ATOM 2767 C C . ASP A 1 356 ? -1.934 -12.482 21.853 1.00 81.62 356 ASP A C 1
ATOM 2769 O O . ASP A 1 356 ? -2.280 -11.879 22.862 1.00 81.62 356 ASP A O 1
ATOM 2773 N N . ARG A 1 357 ? -1.491 -11.825 20.779 1.00 88.31 357 ARG A N 1
ATOM 2774 C CA . ARG A 1 357 ? -1.351 -10.356 20.723 1.00 88.31 357 ARG A CA 1
ATOM 2775 C C . ARG A 1 357 ? -2.474 -9.691 19.957 1.00 88.31 357 ARG A C 1
ATOM 2777 O O . ARG A 1 357 ? -2.811 -8.543 20.226 1.00 88.31 357 ARG A O 1
ATOM 2784 N N . MET A 1 358 ? -3.016 -10.373 18.965 1.00 91.75 358 MET A N 1
ATOM 2785 C CA . MET A 1 358 ? -3.899 -9.771 17.991 1.00 91.75 358 MET A CA 1
ATOM 2786 C C . MET A 1 358 ? -5.249 -9.392 18.611 1.00 91.75 358 MET A C 1
ATOM 2788 O O . MET A 1 358 ? -5.972 -10.256 19.104 1.00 91.75 358 MET A O 1
ATOM 2792 N N . HIS A 1 359 ? -5.602 -8.103 18.549 1.00 94.19 359 HIS A N 1
ATOM 2793 C CA . HIS A 1 359 ? -6.879 -7.595 19.051 1.00 94.19 359 HIS A CA 1
ATOM 2794 C C . HIS A 1 359 ? -7.897 -7.432 17.923 1.00 94.19 359 HIS A C 1
ATOM 2796 O O . HIS A 1 359 ? -8.931 -8.097 17.925 1.00 94.19 359 HIS A O 1
ATOM 2802 N N . SER A 1 360 ? -7.637 -6.542 16.960 1.00 95.38 360 SER A N 1
ATOM 2803 C CA . SER A 1 360 ? -8.555 -6.312 15.838 1.00 95.38 360 SER A CA 1
ATOM 2804 C C . SER A 1 360 ? -7.883 -5.713 14.603 1.00 95.38 360 SER A C 1
ATOM 2806 O O . SER A 1 360 ? -6.861 -5.034 14.694 1.00 95.38 360 SER A O 1
ATOM 2808 N N . ILE A 1 361 ? -8.466 -5.988 13.438 1.00 96.88 361 ILE A N 1
ATOM 2809 C CA . ILE A 1 361 ? -8.095 -5.435 12.132 1.00 96.88 361 ILE A CA 1
ATOM 2810 C C . ILE A 1 361 ? -9.223 -4.522 11.688 1.00 96.88 361 ILE A C 1
ATOM 2812 O O . ILE A 1 361 ? -10.389 -4.905 11.772 1.00 96.88 361 ILE A O 1
ATOM 2816 N N . TRP A 1 362 ? -8.884 -3.345 11.177 1.00 97.06 362 TRP A N 1
ATOM 2817 C CA . TRP A 1 362 ? -9.869 -2.388 10.695 1.00 97.06 362 TRP A CA 1
ATOM 2818 C C . TRP A 1 362 ? -9.550 -1.956 9.282 1.00 97.06 362 TRP A C 1
ATOM 2820 O O . TRP A 1 362 ? -8.412 -1.598 8.982 1.00 97.06 362 TRP A O 1
ATOM 2830 N N . LYS A 1 363 ? -10.570 -1.914 8.433 1.00 95.06 363 LYS A N 1
ATOM 2831 C CA . LYS A 1 363 ? -10.463 -1.333 7.098 1.00 95.06 363 LYS A CA 1
ATOM 2832 C C . LYS A 1 363 ? -11.607 -0.373 6.831 1.00 95.06 363 LYS A C 1
ATOM 2834 O O . LYS A 1 363 ? -12.695 -0.511 7.394 1.00 95.06 363 LYS A O 1
ATOM 2839 N N . TRP A 1 364 ? -11.342 0.620 5.998 1.00 94.62 364 TRP A N 1
ATOM 2840 C CA . TRP A 1 364 ? -12.315 1.656 5.687 1.00 94.62 364 TRP A CA 1
ATOM 2841 C C . TRP A 1 364 ? -13.194 1.233 4.514 1.00 94.62 364 TRP A C 1
ATOM 2843 O O . TRP A 1 364 ? -12.685 0.932 3.438 1.00 94.62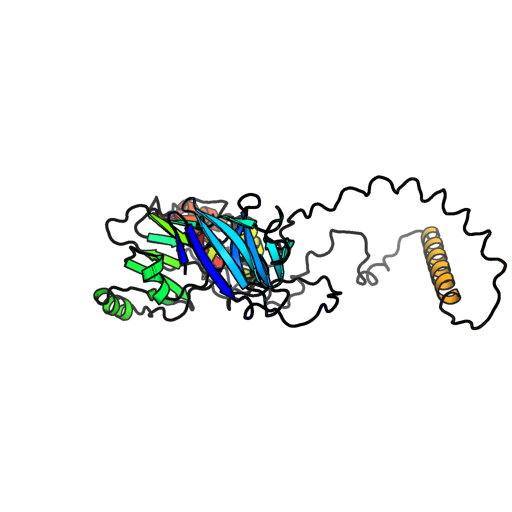 364 TRP A O 1
ATOM 2853 N N . ASP A 1 365 ? -14.512 1.245 4.701 1.00 90.88 365 ASP A N 1
ATOM 2854 C CA . ASP A 1 365 ? -15.463 1.130 3.600 1.00 90.88 365 ASP A CA 1
ATOM 2855 C C . ASP A 1 365 ? -15.795 2.534 3.088 1.00 90.88 365 ASP A C 1
ATOM 2857 O O . ASP A 1 365 ? -16.628 3.243 3.656 1.00 90.88 365 ASP A O 1
ATOM 2861 N N . SER A 1 366 ? -15.125 2.941 2.008 1.00 85.12 366 SER A N 1
ATOM 2862 C CA . SER A 1 366 ? -15.310 4.261 1.396 1.00 85.12 366 SER A CA 1
ATOM 2863 C C . SER A 1 366 ? -16.707 4.469 0.812 1.00 85.12 366 SER A C 1
ATOM 2865 O O . SER A 1 366 ? -17.168 5.608 0.770 1.00 85.12 366 SER A O 1
ATOM 2867 N N . SER A 1 367 ? -17.406 3.396 0.426 1.00 83.44 367 SER A N 1
ATOM 2868 C CA . SER A 1 367 ? -18.756 3.484 -0.149 1.00 83.44 367 SER A CA 1
ATOM 2869 C C . SER A 1 367 ? -19.789 3.823 0.920 1.00 83.44 367 SER A C 1
ATOM 2871 O O . SER A 1 367 ? -20.671 4.647 0.702 1.00 83.44 367 SER A O 1
ATOM 2873 N N . ASN A 1 368 ? -19.649 3.211 2.098 1.00 85.62 368 ASN A N 1
ATOM 2874 C CA . ASN A 1 368 ? -20.542 3.447 3.230 1.00 85.62 368 ASN A CA 1
ATOM 2875 C C . ASN A 1 368 ? -20.036 4.549 4.174 1.00 85.62 368 ASN A C 1
ATOM 2877 O O . ASN A 1 368 ? -20.770 4.978 5.057 1.00 85.62 368 ASN A O 1
ATOM 2881 N N . SER A 1 369 ? -18.802 5.034 3.983 1.00 87.62 369 SER A N 1
ATOM 2882 C CA . SER A 1 369 ? -18.122 5.965 4.895 1.00 87.62 369 SER A CA 1
ATOM 2883 C C . SER A 1 369 ? -18.100 5.460 6.343 1.00 87.62 369 SER A C 1
ATOM 2885 O O . SER A 1 369 ? -18.284 6.221 7.294 1.00 87.62 369 SER A O 1
ATOM 2887 N N . THR A 1 370 ? -17.884 4.154 6.504 1.00 91.75 370 THR A N 1
ATOM 2888 C CA . THR A 1 370 ? -17.881 3.469 7.800 1.00 91.75 370 THR A CA 1
ATOM 2889 C C . THR A 1 370 ? -16.714 2.504 7.911 1.00 91.75 370 THR A C 1
ATOM 2891 O O . THR A 1 370 ? -16.228 1.956 6.922 1.00 91.75 370 THR A O 1
ATOM 2894 N N . TRP A 1 371 ? -16.301 2.225 9.141 1.00 94.81 371 TRP A N 1
ATOM 2895 C CA . TRP A 1 371 ? -15.334 1.174 9.420 1.00 94.81 371 TRP A CA 1
ATOM 2896 C C . TRP A 1 371 ? -15.937 -0.226 9.273 1.00 94.81 371 TRP A C 1
ATOM 2898 O O . TRP A 1 371 ? -17.084 -0.464 9.649 1.00 94.81 371 TRP A O 1
ATOM 2908 N N . LYS A 1 372 ? -15.120 -1.167 8.799 1.00 95.81 372 LYS A N 1
ATOM 2909 C CA . LYS A 1 372 ? -15.305 -2.608 9.000 1.00 95.81 372 LYS A CA 1
ATOM 2910 C C . LYS A 1 372 ? -14.232 -3.111 9.948 1.00 95.81 372 LYS A C 1
ATOM 2912 O O . LYS A 1 372 ? -13.091 -2.645 9.880 1.00 95.81 372 LYS A O 1
ATOM 2917 N N . ALA A 1 373 ? -14.593 -4.046 10.816 1.00 96.94 373 ALA A N 1
ATOM 2918 C CA . ALA A 1 373 ? -13.722 -4.517 11.882 1.00 96.94 373 ALA A CA 1
ATOM 2919 C C . ALA A 1 373 ? -13.777 -6.041 11.996 1.00 96.94 373 ALA A C 1
ATOM 2921 O O . ALA A 1 373 ? -14.851 -6.630 11.999 1.00 96.94 373 ALA A O 1
ATOM 2922 N N . TYR A 1 374 ? -12.612 -6.666 12.117 1.00 96.88 374 TYR A N 1
ATOM 2923 C CA . TYR A 1 374 ? -12.458 -8.096 12.356 1.00 96.88 374 TYR A CA 1
ATOM 2924 C C . TYR A 1 374 ? -11.674 -8.310 13.650 1.00 96.88 374 TYR A C 1
ATOM 2926 O O . TYR A 1 374 ? -10.712 -7.589 13.922 1.00 96.88 374 TYR A O 1
ATOM 2934 N N . SER A 1 375 ? -12.037 -9.326 14.429 1.00 94.88 375 SER A N 1
ATOM 2935 C CA . SER A 1 375 ? -11.224 -9.804 15.545 1.00 94.88 375 SER A CA 1
ATOM 2936 C C . SER A 1 375 ? -11.173 -11.331 15.544 1.00 94.88 375 SER A C 1
ATOM 2938 O O . SER A 1 375 ? -12.215 -11.962 15.377 1.00 94.88 375 SER A O 1
ATOM 2940 N N . PRO A 1 376 ? -9.999 -11.941 15.794 1.00 92.25 376 PRO A N 1
ATOM 2941 C CA . PRO A 1 376 ? -9.901 -13.382 16.008 1.00 92.25 376 PRO A CA 1
ATOM 2942 C C . PRO A 1 376 ? -10.426 -13.820 17.390 1.00 92.25 376 PRO A C 1
ATOM 2944 O O . PRO A 1 376 ? -10.439 -15.014 17.685 1.00 92.25 376 PRO A O 1
ATOM 2947 N N . LYS A 1 377 ? -10.813 -12.882 18.269 1.00 91.38 377 LYS A N 1
ATOM 2948 C CA . LYS A 1 377 ? -11.356 -13.162 19.604 1.00 91.38 377 LYS A CA 1
ATOM 2949 C C . LYS A 1 377 ? -12.864 -13.052 19.591 1.00 91.38 377 LYS A C 1
ATOM 2951 O O . LYS A 1 377 ? -13.390 -11.978 19.343 1.00 91.38 377 LYS A O 1
ATOM 2956 N N . ASN A 1 378 ? -13.554 -14.138 19.930 1.00 91.69 378 ASN A N 1
ATOM 2957 C CA . ASN A 1 378 ? -15.019 -14.176 19.929 1.00 91.69 378 ASN A CA 1
ATOM 2958 C C . ASN A 1 378 ? -15.640 -13.102 20.838 1.00 91.69 378 ASN A C 1
ATOM 2960 O O . ASN A 1 378 ? -16.657 -12.518 20.482 1.00 91.69 378 ASN A O 1
ATOM 2964 N N . SER A 1 379 ? -15.021 -12.829 21.990 1.00 91.69 379 SER A N 1
ATOM 2965 C CA . SER A 1 379 ? -15.440 -11.788 22.938 1.00 91.69 379 SER A CA 1
ATOM 2966 C C . SER A 1 379 ? -15.384 -10.389 22.310 1.00 91.69 379 SER A C 1
ATOM 2968 O O . SER A 1 379 ? -16.385 -9.675 22.284 1.00 91.69 379 SER A O 1
ATOM 2970 N N . VAL A 1 380 ? -14.235 -10.035 21.732 1.00 92.94 380 VAL A N 1
ATOM 2971 C CA . VAL A 1 380 ? -14.000 -8.752 21.054 1.00 92.94 380 VAL A CA 1
ATOM 2972 C C . VAL A 1 380 ? -14.826 -8.645 19.769 1.00 92.94 380 VAL A C 1
ATOM 2974 O O . VAL A 1 380 ? -15.392 -7.596 19.491 1.00 92.94 380 VAL A O 1
ATOM 2977 N N . ALA A 1 381 ? -14.942 -9.719 18.986 1.00 93.69 381 ALA A N 1
ATOM 2978 C CA . ALA A 1 381 ? -15.762 -9.758 17.778 1.00 93.69 381 ALA A CA 1
ATOM 2979 C C . ALA A 1 381 ? -17.239 -9.484 18.097 1.00 93.69 381 ALA A C 1
ATOM 2981 O O . ALA A 1 381 ? -17.849 -8.633 17.454 1.00 93.69 381 ALA A O 1
ATOM 2982 N N . ALA A 1 382 ? -17.783 -10.117 19.142 1.00 93.56 382 ALA A N 1
ATOM 2983 C CA . ALA A 1 382 ? -19.146 -9.858 19.600 1.00 93.56 382 ALA A CA 1
ATOM 2984 C C . ALA A 1 382 ? -19.329 -8.410 20.087 1.00 93.56 382 ALA A C 1
ATOM 2986 O O . ALA A 1 382 ? -20.365 -7.799 19.830 1.00 93.56 382 ALA A O 1
ATOM 2987 N N . GLU A 1 383 ? -18.333 -7.830 20.765 1.00 94.31 383 GLU A N 1
ATOM 2988 C CA . GLU A 1 383 ? -18.362 -6.410 21.132 1.00 94.31 383 GLU A CA 1
ATOM 2989 C C . GLU A 1 383 ? -18.402 -5.507 19.888 1.00 94.31 383 GLU A C 1
ATOM 2991 O O . GLU A 1 383 ? -19.235 -4.606 19.823 1.00 94.31 383 GLU A O 1
ATOM 2996 N N . LEU A 1 384 ? -17.572 -5.767 18.873 1.00 94.69 384 LEU A N 1
ATOM 2997 C CA . LEU A 1 384 ? -17.544 -4.995 17.623 1.00 94.69 384 LEU A CA 1
ATOM 2998 C C . LEU A 1 384 ? -18.870 -5.079 16.850 1.00 94.69 384 LEU A C 1
ATOM 3000 O O . LEU A 1 384 ? -19.351 -4.062 16.348 1.00 94.69 384 LEU A O 1
ATOM 3004 N N . GLU A 1 385 ? -19.482 -6.261 16.790 1.00 94.31 385 GLU A N 1
ATOM 3005 C CA . GLU A 1 385 ? -20.796 -6.455 16.169 1.00 94.31 385 GLU A CA 1
ATOM 3006 C C . GLU A 1 385 ? -21.900 -5.712 16.935 1.00 94.31 385 GLU A C 1
ATOM 3008 O O . GLU A 1 385 ? -22.727 -5.036 16.322 1.00 94.31 385 GLU A O 1
ATOM 3013 N N . ASN A 1 386 ? -21.875 -5.747 18.273 1.00 94.38 386 ASN A N 1
ATOM 3014 C CA . ASN A 1 386 ? -22.807 -4.986 19.113 1.00 94.38 386 ASN A CA 1
ATOM 3015 C C . ASN A 1 386 ? -22.657 -3.466 18.938 1.00 94.38 386 ASN A C 1
ATOM 3017 O O . ASN A 1 386 ? -23.630 -2.730 19.090 1.00 94.38 386 ASN A O 1
ATOM 3021 N N . GLN A 1 387 ? -21.455 -2.994 18.595 1.00 93.12 387 GLN A N 1
ATOM 3022 C CA . GLN A 1 387 ? -21.190 -1.594 18.242 1.00 93.12 387 GLN A CA 1
ATOM 3023 C C . GLN A 1 387 ? -21.610 -1.246 16.799 1.00 93.12 387 GLN A C 1
ATOM 3025 O O . GLN A 1 387 ? -21.508 -0.089 16.393 1.00 93.12 387 GLN A O 1
ATOM 3030 N N . GLY A 1 388 ? -22.097 -2.221 16.024 1.00 93.00 388 GLY A N 1
ATOM 3031 C CA . GLY A 1 388 ? -22.628 -2.029 14.674 1.00 93.00 388 GLY A CA 1
ATOM 3032 C C . GLY A 1 388 ? -21.602 -2.154 13.546 1.00 93.00 388 GLY A C 1
ATOM 3033 O O . GLY A 1 388 ? -21.913 -1.787 12.412 1.00 93.00 388 GLY A O 1
ATOM 3034 N N . TYR A 1 389 ? -20.391 -2.658 13.812 1.00 95.00 389 TYR A N 1
ATOM 3035 C CA . TYR A 1 389 ? -19.402 -2.893 12.757 1.00 95.00 389 TYR A CA 1
ATOM 3036 C C . TYR A 1 389 ? -19.635 -4.232 12.066 1.00 95.00 389 TYR A C 1
ATOM 3038 O O . TYR A 1 389 ? -19.879 -5.250 12.707 1.00 95.00 389 TYR A O 1
ATOM 3046 N N . SER A 1 390 ? -19.504 -4.236 10.740 1.00 94.69 390 SER A N 1
ATOM 3047 C CA . SER A 1 390 ? -19.499 -5.473 9.959 1.00 94.69 390 SER A CA 1
ATOM 3048 C C . SER A 1 390 ? -18.092 -6.065 9.873 1.00 94.69 390 SER A C 1
ATOM 3050 O O . SER A 1 390 ? -17.096 -5.336 9.795 1.00 94.69 390 SER A O 1
ATOM 3052 N N . SER A 1 391 ? -18.031 -7.396 9.867 1.00 94.88 391 SER A N 1
ATOM 3053 C CA . SER A 1 391 ? -16.796 -8.165 9.712 1.00 94.88 391 SER A CA 1
ATOM 3054 C C . SER A 1 391 ? -16.403 -8.347 8.239 1.00 94.88 391 SER A C 1
ATOM 3056 O O . SER A 1 391 ? -17.162 -8.027 7.320 1.00 94.88 391 SER A O 1
ATOM 3058 N N . PHE A 1 392 ? -15.187 -8.837 8.007 1.00 96.06 392 PHE A N 1
ATOM 3059 C CA . PHE A 1 392 ? -14.613 -9.124 6.693 1.00 96.06 392 PHE A CA 1
ATOM 3060 C C . PHE A 1 392 ? -13.542 -10.218 6.805 1.00 96.06 392 PHE A C 1
ATOM 3062 O O . PHE A 1 392 ? -12.981 -10.425 7.878 1.00 96.06 392 PHE A O 1
ATOM 3069 N N . SER A 1 393 ? -13.243 -10.896 5.694 1.00 95.00 393 SER A N 1
ATOM 3070 C CA . SER A 1 393 ? -12.241 -11.975 5.631 1.00 95.00 393 SER A CA 1
ATOM 3071 C C . SER A 1 393 ? -10.971 -11.597 4.865 1.00 95.00 393 SER A C 1
ATOM 3073 O O . SER A 1 393 ? -9.922 -12.202 5.060 1.00 95.00 393 SER A O 1
ATOM 3075 N N . GLU A 1 394 ? -11.044 -10.597 3.985 1.00 94.94 394 GLU A N 1
ATOM 3076 C CA . GLU A 1 394 ? -9.953 -10.249 3.070 1.00 94.94 394 GLU A CA 1
ATOM 3077 C C . GLU A 1 394 ? -9.749 -8.732 2.981 1.00 94.94 394 GLU A C 1
ATOM 3079 O O . GLU A 1 394 ? -10.693 -7.934 3.089 1.00 94.94 394 GLU A O 1
ATOM 3084 N N . ILE A 1 395 ? -8.494 -8.347 2.761 1.00 94.12 395 ILE A N 1
ATOM 3085 C CA . ILE A 1 395 ? -8.066 -6.995 2.403 1.00 94.12 395 ILE A CA 1
ATOM 3086 C C . ILE A 1 395 ? -7.582 -7.038 0.960 1.00 94.12 395 ILE A C 1
ATOM 3088 O O . ILE A 1 395 ? -6.734 -7.864 0.616 1.00 94.12 395 ILE A O 1
ATOM 3092 N N . GLU A 1 396 ? -8.149 -6.182 0.118 1.00 92.38 396 GLU A N 1
ATOM 3093 C CA . GLU A 1 396 ? -7.836 -6.150 -1.308 1.00 92.38 396 GLU A CA 1
ATOM 3094 C C . GLU A 1 396 ? -6.550 -5.351 -1.585 1.00 92.38 396 GLU A C 1
ATOM 3096 O O . GLU A 1 396 ? -6.196 -4.448 -0.820 1.00 92.38 396 GLU A O 1
ATOM 3101 N N . PRO A 1 397 ? -5.839 -5.645 -2.691 1.00 89.31 397 PRO A N 1
ATOM 3102 C CA . PRO A 1 397 ? -4.696 -4.844 -3.109 1.00 89.31 397 PRO A CA 1
ATOM 3103 C C . PRO A 1 397 ? -5.079 -3.367 -3.250 1.00 89.31 397 PRO A C 1
ATOM 3105 O O . PRO A 1 397 ? -6.078 -3.032 -3.885 1.00 89.31 397 PRO A O 1
ATOM 3108 N N . GLY A 1 398 ? -4.258 -2.480 -2.694 1.00 89.62 398 GLY A N 1
ATOM 3109 C CA . GLY A 1 398 ? -4.501 -1.040 -2.711 1.00 89.62 398 GLY A CA 1
ATOM 3110 C C . GLY A 1 398 ? -5.340 -0.516 -1.543 1.00 89.62 398 GLY A C 1
ATOM 3111 O O . GLY A 1 398 ? -5.448 0.700 -1.392 1.00 89.62 398 GLY A O 1
ATOM 3112 N N . GLU A 1 399 ? -5.889 -1.385 -0.688 1.00 92.81 399 GLU A N 1
ATOM 3113 C CA . GLU A 1 399 ? -6.535 -0.970 0.561 1.00 92.81 399 GLU A CA 1
ATOM 3114 C C . GLU A 1 399 ? -5.486 -0.713 1.657 1.00 92.81 399 GLU A C 1
ATOM 3116 O O . GLU A 1 399 ? -4.536 -1.480 1.854 1.00 92.81 399 GLU A O 1
ATOM 3121 N N . GLY A 1 400 ? -5.669 0.375 2.405 1.00 93.75 400 GLY A N 1
ATOM 3122 C CA . GLY A 1 400 ? -4.984 0.575 3.677 1.00 93.75 400 GLY A CA 1
ATOM 3123 C C . GLY A 1 400 ? -5.810 -0.012 4.823 1.00 93.75 400 GLY A C 1
ATOM 3124 O O . GLY A 1 400 ? -7.038 -0.097 4.751 1.00 93.75 400 GLY A O 1
ATOM 3125 N N . PHE A 1 401 ? -5.148 -0.405 5.905 1.00 95.38 401 PHE A N 1
ATOM 3126 C CA . PHE A 1 401 ? -5.815 -0.973 7.068 1.00 95.38 401 PHE A CA 1
ATOM 3127 C C . PHE A 1 401 ? -5.039 -0.729 8.355 1.00 95.38 401 PHE A C 1
ATOM 3129 O O . PHE A 1 401 ? -3.831 -0.487 8.360 1.00 95.38 401 PHE A O 1
ATOM 3136 N N . TRP A 1 402 ? -5.757 -0.819 9.465 1.00 95.94 402 TRP A N 1
ATOM 3137 C CA . TRP A 1 402 ? -5.190 -0.753 10.798 1.00 95.94 402 TRP A CA 1
ATOM 3138 C C . TRP A 1 402 ? -5.118 -2.128 11.423 1.00 95.94 402 TRP A C 1
ATOM 3140 O O . TRP A 1 402 ? -6.056 -2.920 11.339 1.00 95.94 402 TRP A O 1
ATOM 3150 N N . VAL A 1 403 ? -4.023 -2.366 12.127 1.00 94.69 403 VAL A N 1
ATOM 3151 C CA . VAL A 1 403 ? -3.857 -3.508 13.015 1.00 94.69 403 VAL A CA 1
ATOM 3152 C C . VAL A 1 403 ? -3.729 -2.975 14.430 1.00 94.69 403 VAL A C 1
ATOM 3154 O O . VAL A 1 403 ? -2.907 -2.093 14.692 1.00 94.69 403 VAL A O 1
ATOM 3157 N N . ARG A 1 404 ? -4.555 -3.509 15.330 1.00 94.31 404 ARG A N 1
ATOM 3158 C CA . ARG A 1 404 ? -4.468 -3.267 16.765 1.00 94.31 404 ARG A CA 1
ATOM 3159 C C . ARG A 1 404 ? -3.917 -4.506 17.460 1.00 94.31 404 ARG A C 1
ATOM 3161 O O . ARG A 1 404 ? -4.496 -5.588 17.330 1.00 94.31 404 ARG A O 1
ATOM 3168 N N . ILE A 1 405 ? -2.838 -4.345 18.217 1.00 91.44 405 ILE A N 1
ATOM 3169 C CA . ILE A 1 405 ? -2.203 -5.424 18.980 1.00 91.44 405 ILE A CA 1
ATOM 3170 C C . ILE A 1 405 ? -2.091 -5.075 20.465 1.00 91.44 405 ILE A C 1
ATOM 3172 O O . ILE A 1 405 ? -1.887 -3.925 20.849 1.00 91.44 405 ILE A O 1
ATOM 3176 N N . SER A 1 406 ? -2.196 -6.096 21.308 1.00 90.06 406 SER A N 1
ATOM 3177 C CA . SER A 1 406 ? -1.988 -6.018 22.747 1.00 90.06 406 SER A CA 1
ATOM 3178 C C . SER A 1 406 ? -0.503 -6.063 23.080 1.00 90.06 406 SER A C 1
ATOM 3180 O O . SER A 1 406 ? 0.223 -6.964 22.654 1.00 90.06 406 SER A O 1
ATOM 3182 N N . GLN A 1 407 ? -0.055 -5.105 23.889 1.00 83.56 407 GLN A N 1
ATOM 3183 C CA . GLN A 1 407 ? 1.303 -5.089 24.439 1.00 83.56 407 GLN A CA 1
ATOM 3184 C C . GLN A 1 407 ? 1.463 -6.048 25.627 1.00 83.56 407 GLN A C 1
ATOM 3186 O O . GLN A 1 407 ? 2.573 -6.484 25.915 1.00 83.56 407 GLN A O 1
ATOM 3191 N N . SER A 1 408 ? 0.365 -6.385 26.309 1.00 82.19 408 SER A N 1
ATOM 3192 C CA . SER A 1 408 ? 0.350 -7.303 27.453 1.00 82.19 408 SER A CA 1
ATOM 3193 C C . SER A 1 408 ? 0.130 -8.765 27.056 1.00 82.19 408 SER A C 1
ATOM 3195 O O . SER A 1 408 ? 0.112 -9.621 27.934 1.00 82.19 408 SER A O 1
ATOM 3197 N N . ASN A 1 409 ? -0.044 -9.061 25.760 1.00 83.00 409 ASN A N 1
ATOM 3198 C CA . ASN A 1 409 ? -0.485 -10.369 25.249 1.00 83.00 409 ASN A CA 1
ATOM 3199 C C . ASN A 1 409 ? -1.845 -10.817 25.823 1.00 83.00 409 ASN A C 1
ATOM 3201 O O . ASN A 1 409 ? -2.123 -12.007 25.936 1.00 83.00 409 ASN A O 1
ATOM 3205 N N . VAL A 1 410 ? -2.682 -9.852 26.221 1.00 85.75 410 VAL A N 1
ATOM 3206 C CA . VAL A 1 410 ? -4.057 -10.080 26.680 1.00 85.75 410 VAL A CA 1
ATOM 3207 C C . VAL A 1 410 ? -4.968 -9.126 25.905 1.00 85.75 410 VAL A C 1
ATOM 3209 O O . VAL A 1 410 ? -5.256 -8.021 26.371 1.00 85.75 410 VAL A O 1
ATOM 3212 N N . PRO A 1 411 ? -5.360 -9.464 24.665 1.00 86.69 411 PRO A N 1
ATOM 3213 C CA . PRO A 1 411 ? -6.175 -8.582 23.836 1.00 86.69 411 PRO A CA 1
ATOM 3214 C C . PRO A 1 411 ? -7.551 -8.345 24.459 1.00 86.69 411 PRO A C 1
ATOM 3216 O O . PRO A 1 411 ? -8.026 -7.220 24.462 1.00 86.69 411 PRO A O 1
ATOM 3219 N N . GLU A 1 412 ? -8.147 -9.348 25.098 1.00 86.81 412 GLU A N 1
ATOM 3220 C CA . GLU A 1 412 ? -9.484 -9.229 25.697 1.00 86.81 412 GLU A CA 1
ATOM 3221 C C . GLU A 1 412 ? -9.564 -8.235 26.871 1.00 86.81 412 GLU A C 1
ATOM 3223 O O . GLU A 1 412 ? -10.654 -7.809 27.235 1.00 86.81 412 GLU A O 1
ATOM 3228 N N . SER A 1 413 ? -8.431 -7.839 27.470 1.00 86.75 413 SER A N 1
ATOM 3229 C CA . SER A 1 413 ? -8.416 -6.818 28.530 1.00 86.75 413 SER A CA 1
ATOM 3230 C C . SER A 1 413 ? -8.378 -5.383 27.997 1.00 86.75 413 SER A C 1
ATOM 3232 O O . SER A 1 413 ? -8.423 -4.434 28.779 1.00 86.75 413 SER A O 1
ATOM 3234 N N . MET A 1 414 ? -8.208 -5.201 26.686 1.00 89.50 414 MET A N 1
ATOM 3235 C CA . MET A 1 414 ? -8.151 -3.876 26.081 1.00 89.50 414 MET A CA 1
ATOM 3236 C C . MET A 1 414 ? -9.561 -3.307 25.944 1.00 89.50 414 MET A C 1
ATOM 3238 O O . MET A 1 414 ? -10.476 -3.987 25.497 1.00 89.50 414 MET A O 1
ATOM 3242 N N . ALA A 1 415 ? -9.731 -2.031 26.284 1.00 88.69 415 ALA A N 1
ATOM 3243 C CA . ALA A 1 415 ? -11.002 -1.351 26.073 1.00 88.69 415 ALA A CA 1
ATOM 3244 C C . ALA A 1 415 ? -11.290 -1.168 24.576 1.00 88.69 415 ALA A C 1
ATOM 3246 O O . ALA A 1 415 ? -10.363 -0.979 23.771 1.00 88.69 415 ALA A O 1
ATOM 3247 N N . PHE A 1 416 ? -12.575 -1.138 24.220 1.00 89.56 416 PHE A N 1
ATOM 3248 C CA . PHE A 1 416 ? -13.015 -0.727 22.894 1.00 89.56 416 PHE A CA 1
ATOM 3249 C C . PHE A 1 416 ? -12.416 0.634 22.516 1.00 89.56 416 PHE A C 1
ATOM 3251 O O . PHE A 1 416 ? -12.459 1.598 23.282 1.00 89.56 416 PHE A O 1
ATOM 3258 N N . SER A 1 417 ? -11.844 0.700 21.318 1.00 91.56 417 SER A N 1
ATOM 3259 C CA . SER A 1 417 ? -11.319 1.927 20.734 1.00 91.56 417 SER A CA 1
ATOM 3260 C C . SER A 1 417 ? -11.336 1.806 19.215 1.00 91.56 417 SER A C 1
ATOM 3262 O O . SER A 1 417 ? -10.983 0.756 18.669 1.00 91.56 417 SER A O 1
ATOM 3264 N N . GLN A 1 418 ? -11.751 2.876 18.542 1.00 91.19 418 GLN A N 1
ATOM 3265 C CA . GLN A 1 418 ? -11.647 2.995 17.090 1.00 91.19 418 GLN A CA 1
ATOM 3266 C C . GLN A 1 418 ? -10.198 3.298 16.674 1.00 91.19 418 GLN A C 1
ATOM 3268 O O . GLN A 1 418 ? -9.419 3.804 17.489 1.00 91.19 418 GLN A O 1
ATOM 3273 N N . PRO A 1 419 ? -9.834 3.045 15.401 1.00 92.19 419 PRO A N 1
ATOM 3274 C CA . PRO A 1 419 ? -8.564 3.511 14.866 1.00 92.19 419 PRO A CA 1
ATOM 3275 C C . PRO A 1 419 ? -8.396 5.022 15.064 1.00 92.19 419 PRO A C 1
ATOM 3277 O O . PRO A 1 419 ? -9.395 5.750 15.018 1.00 92.19 419 PRO A O 1
ATOM 3280 N N . PRO A 1 420 ? -7.154 5.515 15.238 1.00 88.44 420 PRO A N 1
ATOM 3281 C CA . PRO A 1 420 ? -6.886 6.944 15.269 1.00 88.44 420 PRO A CA 1
ATOM 3282 C C . PRO A 1 420 ? -7.571 7.658 14.096 1.00 88.44 420 PRO A C 1
ATOM 3284 O O . PRO A 1 420 ? -7.555 7.168 12.965 1.00 88.44 420 PRO A O 1
ATOM 3287 N N . ALA A 1 421 ? -8.170 8.814 14.372 1.00 79.06 421 ALA A N 1
ATOM 3288 C CA . ALA A 1 421 ? -8.800 9.684 13.382 1.00 79.06 421 ALA A CA 1
ATOM 3289 C C . ALA A 1 421 ? -8.121 11.064 13.387 1.00 79.06 421 ALA A C 1
ATOM 3291 O O . ALA A 1 421 ? -7.470 11.425 14.374 1.00 79.06 421 ALA A O 1
ATOM 3292 N N . PHE A 1 422 ? -8.253 11.800 12.283 1.00 67.00 422 PHE A N 1
ATOM 3293 C CA . PHE A 1 422 ? -7.758 13.168 12.083 1.00 67.00 422 PHE A CA 1
ATOM 3294 C C . PHE A 1 422 ? -8.910 14.136 11.775 1.00 67.00 422 PHE A C 1
ATOM 3296 O O . PHE A 1 422 ? -9.966 13.679 11.262 1.00 67.00 422 PHE A O 1
#

pLDDT: mean 73.07, std 21.91, range [25.02, 97.06]

Sequence (422 aa):
MRQQADRISINVPLSHYLTGRQGGRSTRNSSLESRFSNRSGVYSQYPVTGLWVGWDSQSGKPVYVEPLGADAELLIENTYDNQSAISLASGSAKIRIGDSYGQTLNSRSANATESSLNVSNVPSKVALNGPRNLIAMPAYLTIQPSDFEFRFGDYKTVWVYRNKTWLFFTTDSSLKPGYLEKGYQELTESIEPGEGFWVELNPPANPTNFEMEFRGSYRMLPQFSFTREEWSLAGAAERISVEDITKAANFDQSSEDDDNSLGFFDGSGGIPPGTMIGMLNTNSPFSRKTLLFFGFASLLWFFTLHLRPSSSGTFGLRKRAFQAVVVSGLLFGLAACAPPQSDSSKSTIPYSGSKDRMHSIWKWDSSNSTWKAYSPKNSVAAELENQGYSSFSEIEPGEGFWVRISQSNVPESMAFSQPPAF

Radius of gyration: 29.34 Å; chains: 1; bounding box: 73×86×68 Å

=== Feature glossary ===
The record interleaves many kinds of information about one protein. Here is each kind framed as the question it answers.

Q: What does the local fold look like, residue by residue?
A: A 3Di character summarizes, for each residue, the relative orientation of the Cα frame of its nearest spatial neighbor. Because it encodes fold topology rather than chemistry, 3Di alignments detect remote structural similarity that sequence alignment misses.

Q: Which residues are in helices, strands, or loops?
A: Secondary structure is the local, repeating backbone conformation. DSSP classifies it into eight states by reading the hydrogen-bond network: three helix types (H, G, I), two β types (E, B), two non-regular types (T, S), and unstructured coil (-).

Q: How big and how compact is the whole molecule?
A: Three whole-structure scalars: the radius of gyration (RMS distance of Cα from centroid, in Å), the count of Cα–Cα contacts (pairs closer than 8 Å and separated by more than four residues in sequence — i.e. tertiary, not local, contacts), and the bounding-box dimensions. Together they distinguish compact globular folds from extended fibres or disordered chains.

Q: How confident is the AlphaFold model at each residue?
A: For AlphaFold models, the B-factor field carries pLDDT — the model's own estimate of local accuracy on a 0–100 scale. Regions with pLDDT<50 should be treated as essentially unmodeled; they often correspond to intrinsically disordered segments.

Q: What family and function is it annotated with?
A: Functional annotations link the protein to curated databases. InterPro entries identify conserved domains and families by matching the sequence against member-database signatures (Pfam, PROSITE, CDD, …). Gene Ontology (GO) terms describe molecular function, biological process, and cellular component in a controlled vocabulary. CATH places the structure in a hierarchical fold classification (Class/Architecture/Topology/Homologous-superfamily). The organism is the source species.

Q: What known structures does this most resemble?
A: Nearest PDB neighbors are the top structural matches found by Foldseek when searching this structure against the entire Protein Data Bank. Each hit reports a TM-score (0 to 1; >0.5 almost always implies the same fold) and an E-value. These are *structural* homologs — they may share no detectable sequence similarity.

Q: Which residues are buried vs exposed?
A: Solvent-accessible surface area (SASA) is the area in Å² traced out by the centre of a 1.4 Å probe sphere (a water molecule) rolled over the protein's van der Waals surface (Shrake–Rupley / Lee–Richards construction). Buried residues have near-zero SASA; fully exposed residues can exceed 200 Å². The total SASA scales roughly with the number of surface residues.

Q: What are the backbone torsion angles?
A: φ (phi) and ψ (psi) are the two rotatable backbone dihedrals per residue: φ is the C(i-1)–N–Cα–C torsion, ψ is the N–Cα–C–N(i+1) torsion, both in degrees on (−180°, 180°]. α-helical residues cluster near (−60°, −45°); β-strand residues near (−120°, +130°). A Ramachandran plot is simply a scatter of (φ, ψ) for every residue.

Q: Are the domains correctly placed relative to each other?
A: Predicted aligned error is AlphaFold's pairwise confidence. Unlike pLDDT (per-residue), PAE is per-residue-pair and captures whether two parts of the structure are correctly placed relative to each other. Units are ångströms of expected positional error.

Q: What if only a Cα trace is available?
A: P-SEA three-state annotation labels each residue as helix, strand, or coil based purely on the geometry of the Cα trace. It serves as a fallback when the full backbone (and thus DSSP) is unavailable.

Q: What is the amino-acid chain?
A: This is the polypeptide sequence — one letter per residue, N-terminus first. Length ranges from a few dozen residues for small domains to over a thousand for large multi-domain proteins.

Q: What do the rendered images show?
A: The six renders are orthographic views along the three Cartesian axes in both directions. Representation (cartoon, sticks, or surface) and color scheme (sequence-rainbow or by-chain) vary across proteins so the training set covers all the common visualization conventions.

Q: What do the diagnostic plots show?
A: Plot images: a contact map (which residues are close in 3D, as an N×N binary image), a Ramachandran scatter (backbone torsion angles, revealing secondary-structure composition at a glance), and — for AlphaFold structures — a PAE heatmap (pairwise prediction confidence).

Q: How mobile is each atom in the crystal?
A: B-factor (Debye–Waller factor) reflects atomic displacement in the crystal lattice. It is an experimental observable (units Å²), not a prediction; low values mean the atom is pinned down, high values mean it moves or is heterogeneous across the crystal.

Q: Where is each backbone atom in 3D?
A: The mmCIF table is the protein's shape written out atom by atom. For each backbone N, Cα, C, and carbonyl O, it records an (x, y, z) coordinate triple in Å plus the residue type, chain letter, and residue number.